Protein 3WA1 (pdb70)

CATH classification: 2.80.10.50

Organism: Lysinibacillus sphaericus (NCBI:txid1421)

Solvent-accessible surface area: 18930 Å² total; per-residue (Å²): 165,146,177,82,178,110,105,85,76,83,93,21,103,26,129,23,46,97,25,0,79,41,0,18,7,0,48,8,47,35,15,189,94,37,25,1,1,0,89,10,171,131,95,22,68,32,130,76,0,86,31,93,148,123,12,0,9,0,5,46,132,68,45,17,27,0,0,0,0,39,3,35,94,40,60,26,0,0,0,3,37,43,53,20,62,1,3,0,14,6,93,88,150,30,83,125,110,17,14,21,1,25,16,58,110,17,26,4,58,106,66,0,27,0,61,49,30,70,33,13,28,125,135,79,58,81,148,11,20,12,2,17,10,99,146,100,76,22,3,0,6,2,8,133,14,42,39,43,62,0,2,1,11,0,15,60,131,67,69,93,99,141,94,75,25,84,67,34,54,26,7,0,1,41,58,53,63,94,97,71,11,22,59,10,164,47,30,121,20,48,139,46,82,136,39,22,93,8,112,35,58,122,39,65,32,50,92,18,147,99,7,113,67,1,24,63,0,0,0,7,0,5,0,15,0,3,77,3,98,112,48,90,76,26,57,40,1,55,131,8,0,3,0,9,1,9,4,21,16,6,27,38,22,32,15,25,58,68,1,61,28,98,93,75,35,146,17,100,9,122,9,5,7,27,120,120,46,0,76,23,1,34,97,18,0,26,0,5,2,0,41,57,1,1,2,57,15,91,101,50,0,29,14,5,69,77,18,0,11,154,7,0,86,38,74,66,17,173,40,97,88,62,7,42,85,109,68,76,108,31,82,4,80,0,49,11,117,66,64,0,26,6,1,30,1,0,4,0,13,9,2,0,0,43,27,49,110,43,90,96,31,80,64,3,34,1,12,0,60,132,95,46,23,60,39,6,100,18,42,74,133,135,8,95,106,23,73,98,131

B-factor: mean 19.98, std 10.13, range [7.52, 66.58]

Sequence (389 aa):
TNYPLNTTPTSLNYNLPEISKKFYNLKNKYSRNGYGLSKTEFPSSIENCPSNEYSIMYDNKDPRFLIRFLLDDGRYIIADRDDGEVFDEAPTYLDNNNHPIISRHYTGEERQKFEQVGSGDYITGEQFFQFYTQNKTRVLSNCRALDSRTILLSTAKIFPIYPPASETQLTAFVNSSFYAAAIPQLPQTSLLENIPEPTSLDDSGVLPKDAVRAVKGSALLPCIIVHDPNLNNSDKMKFNTYYLLEYKEYWHQLWSQIIPAHQTVKIQERTGISEVVQNSMIEDLNMYIGADFGMYFYLRSSGFKEQITRGLNRPL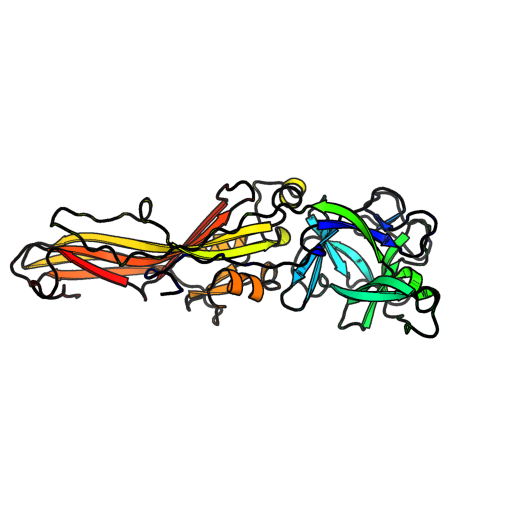SQTTTQLGERVEEMEYYNSNDLDVRYVKYALAREFTLKRVNGEIVKNWVAVDYRMAGIQSYPNAPITNPLTLT

Structure (mmCIF, N/CA/C/O backbone):
data_3WA1
#
_entry.id   3WA1
#
_cell.length_a   95.210
_cell.length_b   95.210
_cell.length_c   154.891
_cell.angle_alpha   90.00
_cell.angle_beta   90.00
_cell.angle_gamma   120.00
#
_symmetry.space_group_name_H-M   'P 62 2 2'
#
loop_
_entity.id
_entity.type
_entity.pdbx_description
1 polymer 'BinB protein'
2 water water
#
loop_
_atom_site.group_PDB
_atom_site.id
_atom_site.type_symbol
_atom_site.label_atom_id
_atom_site.label_alt_id
_atom_site.label_comp_id
_atom_site.label_asym_id
_atom_site.label_entity_id
_atom_site.label_seq_id
_atom_site.pdbx_PDB_ins_code
_atom_site.Cartn_x
_atom_site.Ca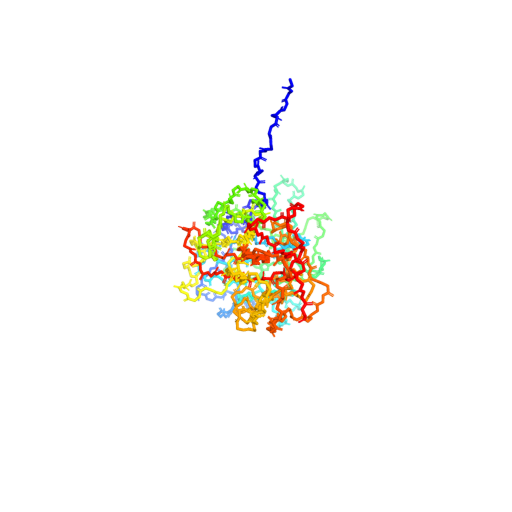rtn_y
_atom_site.Cartn_z
_atom_site.occupancy
_atom_site.B_iso_or_equiv
_atom_site.auth_seq_id
_atom_site.auth_comp_id
_atom_site.auth_asym_id
_atom_site.auth_atom_id
_atom_site.pdbx_PDB_model_num
ATOM 1 N N . THR A 1 1 ? 39.776 24.332 -3.265 1.00 43.50 19 THR A N 1
ATOM 2 C CA . THR A 1 1 ? 41.149 23.742 -3.054 1.00 51.33 19 THR A CA 1
ATOM 3 C C . THR A 1 1 ? 41.234 22.214 -3.131 1.00 45.34 19 THR A C 1
ATOM 4 O O . THR A 1 1 ? 40.302 21.499 -2.723 1.00 40.51 19 THR A O 1
ATOM 8 N N . ASN A 1 2 ? 42.368 21.749 -3.672 1.00 43.90 20 ASN A N 1
ATOM 9 C CA . ASN A 1 2 ? 42.604 20.317 -4.038 1.00 42.47 20 ASN A CA 1
ATOM 10 C C . ASN A 1 2 ? 43.122 19.424 -2.878 1.00 39.60 20 ASN A C 1
ATOM 11 O O . ASN A 1 2 ? 43.056 18.196 -2.933 1.00 39.54 20 ASN A O 1
ATOM 16 N N . TYR A 1 3 ? 43.683 20.061 -1.859 1.00 31.24 21 TYR A N 1
ATOM 17 C CA . TYR A 1 3 ? 44.185 19.384 -0.707 1.00 29.31 21 TYR A CA 1
ATOM 18 C C . TYR A 1 3 ? 43.431 19.883 0.534 1.00 29.84 21 TYR A C 1
ATOM 19 O O . TYR A 1 3 ? 42.903 21.029 0.526 1.00 27.14 21 TYR A O 1
ATOM 28 N N . PRO A 1 4 ? 43.438 19.065 1.631 1.00 29.29 22 PRO A N 1
ATOM 29 C CA . PRO A 1 4 ? 42.669 19.520 2.847 1.00 31.89 22 PRO A CA 1
ATOM 30 C C . PRO A 1 4 ? 43.172 20.820 3.400 1.00 27.28 22 PRO A C 1
ATOM 31 O O . PRO A 1 4 ? 44.376 21.111 3.198 1.00 27.27 22 PRO A O 1
ATOM 35 N N . LEU A 1 5 ? 42.325 21.546 4.155 1.00 21.33 23 LEU A N 1
ATOM 36 C CA . LEU A 1 5 ? 42.716 22.805 4.825 1.00 22.79 23 LEU A CA 1
ATOM 37 C C . LEU A 1 5 ? 43.370 22.539 6.148 1.00 24.96 23 LEU A C 1
ATOM 38 O O . LEU A 1 5 ? 43.863 23.466 6.815 1.00 32.83 23 LEU A O 1
ATOM 43 N N . ASN A 1 6 ? 43.353 21.275 6.560 1.00 23.17 24 ASN A N 1
ATOM 44 C CA . ASN A 1 6 ? 43.994 20.849 7.838 1.00 22.96 24 ASN A CA 1
ATOM 45 C C . ASN A 1 6 ? 45.157 19.878 7.582 1.00 26.97 24 ASN A C 1
ATOM 46 O O . ASN A 1 6 ? 45.238 19.262 6.509 1.00 27.14 24 ASN A O 1
ATOM 51 N N . THR A 1 7 ? 46.043 19.739 8.552 1.00 26.65 25 THR A N 1
ATOM 52 C CA . THR A 1 7 ? 47.099 18.693 8.409 1.00 28.90 25 THR A CA 1
ATOM 53 C C . THR A 1 7 ? 46.464 17.263 8.545 1.00 34.65 25 THR A C 1
ATOM 54 O O . THR A 1 7 ? 45.394 17.072 9.181 1.00 30.49 25 THR A O 1
ATOM 58 N N . THR A 1 8 ? 47.098 16.273 7.924 1.00 31.23 26 THR A N 1
ATOM 59 C CA . THR A 1 8 ? 46.579 14.877 7.963 1.00 36.31 26 THR A CA 1
ATOM 60 C C . THR A 1 8 ? 47.751 13.993 8.359 1.00 35.04 26 THR A C 1
ATOM 61 O O . THR A 1 8 ? 48.912 14.418 8.113 1.00 27.91 26 THR A O 1
ATOM 65 N N . PRO A 1 9 ? 47.469 12.822 9.013 1.00 32.12 27 PRO A N 1
ATOM 66 C CA . PRO A 1 9 ? 48.596 11.968 9.454 1.00 35.15 27 PRO A CA 1
ATOM 67 C C . PRO A 1 9 ? 49.235 11.291 8.238 1.00 38.36 27 PRO A C 1
ATOM 68 O O . PRO A 1 9 ? 48.661 11.261 7.149 1.00 32.10 27 PRO A O 1
ATOM 72 N N . THR A 1 10 ? 50.423 10.755 8.439 1.00 41.18 28 THR A N 1
ATOM 73 C CA . THR A 1 10 ? 51.109 10.049 7.374 1.00 47.53 28 THR A CA 1
ATOM 74 C C . THR A 1 10 ? 51.248 8.570 7.782 1.00 46.15 28 THR A C 1
ATOM 75 O O . THR A 1 10 ? 51.226 8.180 8.984 1.00 38.77 28 THR A O 1
ATOM 79 N N . SER A 1 11 ? 51.298 7.728 6.764 1.00 47.75 29 SER A N 1
ATOM 80 C CA . SER A 1 11 ? 51.704 6.358 6.959 1.00 47.41 29 SER A CA 1
ATOM 81 C C . SER A 1 11 ? 53.225 6.378 7.277 1.00 39.08 29 SER A C 1
ATOM 82 O O . SER A 1 11 ? 54.009 7.134 6.668 1.00 38.30 29 SER A O 1
ATOM 85 N N . LEU A 1 12 ? 53.623 5.658 8.330 1.00 27.78 30 LEU A N 1
ATOM 86 C CA . LEU A 1 12 ? 55.008 5.320 8.487 1.00 24.33 30 LEU A CA 1
ATOM 87 C C . LEU A 1 12 ? 55.333 4.122 7.559 1.00 24.03 30 LEU A C 1
ATOM 88 O O . LEU A 1 12 ? 54.512 3.203 7.429 1.00 25.21 30 LEU A O 1
ATOM 93 N N . ASN A 1 13 ? 56.486 4.182 6.898 1.00 21.15 31 ASN A N 1
ATOM 94 C CA . ASN A 1 13 ? 56.961 3.128 5.970 1.00 22.85 31 ASN A CA 1
ATOM 95 C C . ASN A 1 13 ? 58.138 2.384 6.571 1.00 17.83 31 ASN A C 1
ATOM 96 O O . ASN A 1 13 ? 58.999 2.994 7.283 1.00 17.58 31 ASN A O 1
ATOM 101 N N . TYR A 1 14 ? 58.209 1.096 6.213 1.00 17.18 32 TYR A N 1
ATOM 102 C CA . TYR A 1 14 ? 59.432 0.358 6.520 1.00 17.04 32 TYR A CA 1
ATOM 103 C C . TYR A 1 14 ? 59.497 -0.776 5.545 1.00 16.83 32 TYR A C 1
ATOM 104 O O . TYR A 1 14 ? 59.200 -1.908 5.857 1.00 17.96 32 TYR A O 1
ATOM 113 N N . ASN A 1 15 ? 59.888 -0.443 4.326 1.00 19.38 33 ASN A N 1
ATOM 114 C CA . ASN A 1 15 ? 59.856 -1.346 3.233 1.00 19.98 33 ASN A CA 1
ATOM 115 C C . ASN A 1 15 ? 60.908 -2.428 3.333 1.00 19.26 33 ASN A C 1
ATOM 116 O O . ASN A 1 15 ? 62.079 -2.149 3.679 1.00 19.78 33 ASN A O 1
ATOM 121 N N . LEU A 1 16 ? 60.487 -3.636 2.988 1.00 15.92 34 LEU A N 1
ATOM 122 C CA . LEU A 1 16 ? 61.445 -4.798 3.043 1.00 15.51 34 LEU A CA 1
ATOM 123 C C . LEU A 1 16 ? 61.244 -5.676 1.778 1.00 14.97 34 LEU A C 1
ATOM 124 O O . LEU A 1 16 ? 60.088 -5.909 1.333 1.00 13.34 34 LEU A O 1
ATOM 129 N N . PRO A 1 17 ? 62.314 -6.344 1.340 1.00 15.41 35 PRO A N 1
ATOM 130 C CA . PRO A 1 17 ? 62.125 -7.288 0.229 1.00 14.45 35 PRO A CA 1
ATOM 131 C C . PRO A 1 17 ? 61.259 -8.487 0.634 1.00 15.55 35 PRO A C 1
ATOM 132 O O . PRO A 1 17 ? 61.235 -8.893 1.858 1.00 15.80 35 PRO A O 1
ATOM 136 N N . GLU A 1 18 ? 60.651 -9.175 -0.341 1.00 13.94 36 GLU A N 1
ATOM 137 C CA . GLU A 1 18 ? 59.887 -10.366 -0.071 1.00 16.63 36 GLU A CA 1
ATOM 138 C C . GLU A 1 18 ? 60.663 -11.492 0.691 1.00 15.29 36 GLU A C 1
ATOM 139 O O . GLU A 1 18 ? 60.096 -12.223 1.564 1.00 14.79 36 GLU A O 1
ATOM 145 N N . ILE A 1 19 ? 61.934 -11.710 0.299 1.00 12.81 37 ILE A N 1
ATOM 146 C CA . ILE A 1 19 ? 62.788 -12.685 0.984 1.00 12.74 37 ILE A CA 1
ATOM 147 C C . ILE A 1 19 ? 63.085 -12.343 2.450 1.00 11.60 37 ILE A C 1
ATOM 148 O O . ILE A 1 19 ? 63.478 -13.216 3.248 1.00 10.73 37 ILE A O 1
ATOM 153 N N . SER A 1 20 ? 62.847 -11.095 2.806 1.00 11.83 38 SER A N 1
ATOM 154 C CA . SER A 1 20 ? 63.037 -10.659 4.226 1.00 11.72 38 SER A CA 1
ATOM 155 C C . SER A 1 20 ? 61.726 -10.809 4.963 1.00 12.71 38 SER A C 1
ATOM 156 O O . SER A 1 20 ? 61.631 -10.403 6.134 1.00 10.96 38 SER A O 1
ATOM 159 N N . LYS A 1 21 ? 60.691 -11.281 4.264 1.00 11.18 39 LYS A N 1
ATOM 160 C CA . LYS A 1 21 ? 59.376 -11.411 4.879 1.00 11.59 39 LYS A CA 1
ATOM 161 C C . LYS A 1 21 ? 58.817 -12.831 4.853 1.00 11.03 39 LYS A C 1
ATOM 162 O O . LYS A 1 21 ? 57.684 -13.060 5.170 1.00 11.77 39 LYS A O 1
ATOM 168 N N . LYS A 1 22 ? 59.681 -13.805 4.502 1.00 11.45 40 LYS A N 1
ATOM 169 C CA . LYS A 1 22 ? 59.269 -15.239 4.277 1.00 11.01 40 LYS A CA 1
ATOM 170 C C . LYS A 1 22 ? 60.435 -16.130 4.715 1.00 9.24 40 LYS A C 1
ATOM 171 O O . LYS A 1 22 ? 61.597 -15.713 4.562 1.00 8.81 40 LYS A O 1
ATOM 177 N N . PHE A 1 23 ? 60.154 -17.274 5.295 1.00 9.64 41 PHE A N 1
ATOM 178 C CA . PHE A 1 23 ? 61.257 -18.255 5.578 1.00 9.03 41 PHE A CA 1
ATOM 179 C C . PHE A 1 23 ? 61.105 -19.283 4.433 1.00 9.26 41 PHE A C 1
ATOM 180 O O . PHE A 1 23 ? 60.113 -20.017 4.390 1.00 11.56 41 PHE A O 1
ATOM 188 N N . TYR A 1 24 ? 62.026 -19.243 3.486 1.00 9.44 42 TYR A N 1
ATOM 189 C CA . TYR A 1 24 ? 62.016 -20.148 2.327 1.00 9.99 42 TYR A CA 1
ATOM 190 C C . TYR A 1 24 ? 62.872 -21.384 2.509 1.00 10.49 42 TYR A C 1
ATOM 191 O O . TYR A 1 24 ? 63.956 -21.347 3.100 1.00 10.96 42 TYR A O 1
ATOM 200 N N . ASN A 1 25 ? 62.379 -22.494 1.931 1.00 10.29 43 ASN A N 1
ATOM 201 C CA . ASN A 1 25 ? 63.139 -23.761 1.759 1.00 11.73 43 ASN A CA 1
ATOM 202 C C . ASN A 1 25 ? 64.018 -23.502 0.560 1.00 11.82 43 ASN A C 1
ATOM 203 O O . ASN A 1 25 ? 63.492 -23.176 -0.491 1.00 12.72 43 ASN A O 1
ATOM 208 N N . LEU A 1 26 ? 65.315 -23.554 0.753 1.00 9.82 44 LEU A N 1
ATOM 209 C CA . LEU A 1 26 ? 66.311 -23.222 -0.327 1.00 10.04 44 LEU A CA 1
ATOM 210 C C . LEU A 1 26 ? 66.775 -24.551 -0.949 1.00 11.57 44 LEU A C 1
ATOM 211 O O . LEU A 1 26 ? 67.447 -25.360 -0.232 1.00 10.54 44 LEU A O 1
ATOM 216 N N . LYS A 1 27 ? 66.348 -24.782 -2.205 1.00 10.73 45 LYS A N 1
ATOM 217 C CA . LYS A 1 27 ? 66.745 -26.046 -2.942 1.00 12.14 45 LYS A CA 1
ATOM 218 C C . LYS A 1 27 ? 67.842 -25.820 -3.928 1.00 11.99 45 LYS A C 1
ATOM 219 O O . LYS A 1 27 ? 67.969 -24.739 -4.449 1.00 11.72 45 LYS A O 1
ATOM 225 N N . ASN A 1 28 ? 68.649 -26.862 -4.226 1.00 12.64 46 ASN A N 1
ATOM 226 C CA . ASN A 1 28 ? 69.691 -26.726 -5.266 1.00 13.14 46 ASN A CA 1
ATOM 227 C C . ASN A 1 28 ? 68.953 -26.790 -6.656 1.00 13.11 46 ASN A C 1
ATOM 228 O O . ASN A 1 28 ? 68.025 -27.546 -6.794 1.00 13.85 46 ASN A O 1
ATOM 233 N N . LYS A 1 29 ? 69.306 -25.905 -7.548 1.00 15.34 47 LYS A N 1
ATOM 234 C CA . LYS A 1 29 ? 68.556 -25.732 -8.795 1.00 17.30 47 LYS A CA 1
ATOM 235 C C . LYS A 1 29 ? 68.786 -26.998 -9.701 1.00 18.39 47 LYS A C 1
ATOM 236 O O . LYS A 1 29 ? 67.906 -27.383 -10.423 1.00 20.53 47 LYS A O 1
ATOM 242 N N . TYR A 1 30 ? 69.950 -27.626 -9.591 1.00 16.94 48 TYR A N 1
ATOM 243 C CA . TYR A 1 30 ? 70.346 -28.762 -10.490 1.00 17.51 48 TYR A CA 1
ATOM 244 C C . TYR A 1 30 ? 70.145 -30.172 -9.922 1.00 20.09 48 TYR A C 1
ATOM 245 O O . TYR A 1 30 ? 70.119 -31.146 -10.707 1.00 17.87 48 TYR A O 1
ATOM 254 N N . SER A 1 31 ? 69.968 -30.329 -8.619 1.00 17.90 49 SER A N 1
ATOM 255 C CA . SER A 1 31 ? 69.700 -31.613 -7.976 1.00 16.96 49 SER A CA 1
ATOM 256 C C . SER A 1 31 ? 68.551 -32.361 -8.649 1.00 19.87 49 SER A C 1
ATOM 257 O O . SER A 1 31 ? 67.502 -31.795 -9.012 1.00 19.25 49 SER A O 1
ATOM 260 N N . ARG A 1 32 ? 68.812 -33.644 -8.913 1.00 22.84 50 ARG A N 1
ATOM 261 C CA . ARG A 1 32 ? 67.762 -34.499 -9.518 1.00 25.00 50 ARG A CA 1
ATOM 262 C C . ARG A 1 32 ? 66.781 -35.081 -8.523 1.00 24.92 50 ARG A C 1
ATOM 263 O O . ARG A 1 32 ? 65.721 -35.561 -8.917 1.00 27.09 50 ARG A O 1
ATOM 271 N N . ASN A 1 33 ? 67.123 -35.081 -7.239 1.00 24.17 51 ASN A N 1
ATOM 272 C CA . ASN A 1 33 ? 66.367 -35.810 -6.254 1.00 24.19 51 ASN A CA 1
ATOM 273 C C . ASN A 1 33 ? 65.932 -34.968 -5.034 1.00 25.19 51 ASN A C 1
ATOM 274 O O . ASN A 1 33 ? 65.725 -35.536 -3.931 1.00 22.99 51 ASN A O 1
ATOM 279 N N . GLY A 1 34 ? 65.820 -33.635 -5.200 1.00 20.34 52 GLY A N 1
ATOM 280 C CA . GLY A 1 34 ? 65.160 -32.823 -4.135 1.00 19.58 52 GLY A CA 1
ATOM 281 C C . GLY A 1 34 ? 66.115 -32.344 -3.016 1.00 17.92 52 GLY A C 1
ATOM 282 O O . GLY A 1 34 ? 65.666 -32.127 -1.912 1.00 16.42 52 GLY A O 1
ATOM 283 N N . TYR A 1 35 ? 67.390 -32.186 -3.313 1.00 14.10 53 TYR A N 1
ATOM 284 C CA . TYR A 1 35 ? 68.324 -31.858 -2.243 1.00 14.79 53 TYR A CA 1
ATOM 285 C C . TYR A 1 35 ? 68.334 -30.336 -2.068 1.00 12.99 53 TYR A C 1
ATOM 286 O O . TYR A 1 35 ? 68.104 -29.591 -3.014 1.00 12.56 53 TYR A O 1
ATOM 295 N N . GLY A 1 36 ? 68.558 -29.919 -0.832 1.00 12.82 54 GLY A N 1
ATOM 296 C CA . GLY A 1 36 ? 68.605 -28.471 -0.517 1.00 12.00 54 GLY A CA 1
ATOM 297 C C . GLY A 1 36 ? 69.133 -28.367 0.927 1.00 12.51 54 GLY A C 1
ATOM 298 O O . GLY A 1 36 ? 69.633 -29.339 1.552 1.00 13.52 54 GLY A O 1
ATOM 299 N N . LEU A 1 37 ? 69.103 -27.133 1.475 1.00 10.58 55 LEU A N 1
ATOM 300 C CA . LEU A 1 37 ? 69.604 -27.006 2.841 1.00 9.39 55 LEU A CA 1
ATOM 301 C C . LEU A 1 37 ? 68.688 -27.588 3.873 1.00 10.21 55 LEU A C 1
ATOM 302 O O . LEU A 1 37 ? 67.466 -27.455 3.832 1.00 12.57 55 LEU A O 1
ATOM 307 N N . SER A 1 38 ? 69.286 -28.204 4.855 1.00 10.83 56 SER A N 1
ATOM 308 C CA . SER A 1 38 ? 68.588 -29.176 5.715 1.00 11.21 56 SER A CA 1
ATOM 309 C C . SER A 1 38 ? 69.057 -29.039 7.154 1.00 11.35 56 SER A C 1
ATOM 310 O O . SER A 1 38 ? 70.175 -28.504 7.439 1.00 12.79 56 SER A O 1
ATOM 313 N N . LYS A 1 39 ? 68.213 -29.485 8.061 1.00 11.37 57 LYS A N 1
ATOM 314 C CA . LYS A 1 39 ? 68.593 -29.494 9.498 1.00 13.48 57 LYS A CA 1
ATOM 315 C C . LYS A 1 39 ? 68.631 -30.943 10.003 1.00 15.61 57 LYS A C 1
ATOM 316 O O . LYS A 1 39 ? 68.487 -31.209 11.240 1.00 16.90 57 LYS A O 1
ATOM 322 N N . THR A 1 40 ? 68.843 -31.857 9.051 1.00 17.02 58 THR A N 1
ATOM 323 C CA . THR A 1 40 ? 69.053 -33.271 9.387 1.00 17.78 58 THR A CA 1
ATOM 324 C C . THR A 1 40 ? 70.064 -33.472 10.488 1.00 21.23 58 THR A C 1
ATOM 325 O O . THR A 1 40 ? 71.078 -32.818 10.485 1.00 18.26 58 THR A O 1
ATOM 329 N N . GLU A 1 41 ? 69.772 -34.386 11.430 1.00 21.21 59 GLU A N 1
ATOM 330 C CA . GLU A 1 41 ? 70.771 -34.761 12.462 1.00 25.99 59 GLU A CA 1
ATOM 331 C C . GLU A 1 41 ? 71.725 -35.870 11.907 1.00 25.31 59 GLU A C 1
ATOM 332 O O . GLU A 1 41 ? 72.706 -36.208 12.551 1.00 25.42 59 GLU A O 1
ATOM 338 N N . PHE A 1 42 ? 71.467 -36.403 10.727 1.00 21.23 60 PHE A N 1
ATOM 339 C CA . PHE A 1 42 ? 72.339 -37.463 10.210 1.00 23.96 60 PHE A CA 1
ATOM 340 C C . PHE A 1 42 ? 73.635 -36.878 9.625 1.00 24.17 60 PHE A C 1
ATOM 341 O O . PHE A 1 42 ? 73.656 -35.749 9.123 1.00 22.63 60 PHE A O 1
ATOM 349 N N . PRO A 1 43 ? 74.731 -37.621 9.706 1.00 21.91 61 PRO A N 1
ATOM 350 C CA . PRO A 1 43 ? 76.017 -37.095 9.200 1.00 20.46 61 PRO A CA 1
ATOM 351 C C . PRO A 1 43 ? 76.249 -37.140 7.678 1.00 22.08 61 PRO A C 1
ATOM 352 O O . PRO A 1 43 ? 75.583 -37.854 6.948 1.00 21.12 61 PRO A O 1
ATOM 356 N N . SER A 1 44 ? 77.220 -36.382 7.224 1.00 19.62 62 SER A N 1
ATOM 357 C CA . SER A 1 44 ? 77.614 -36.296 5.827 1.00 20.83 62 SER A CA 1
ATOM 358 C C . SER A 1 44 ? 77.999 -37.640 5.324 1.00 33.10 62 SER A C 1
ATOM 359 O O . SER A 1 44 ? 78.698 -38.365 6.022 1.00 30.44 62 SER A O 1
ATOM 362 N N . SER A 1 45 ? 77.566 -37.917 4.096 1.00 37.87 63 SER A N 1
ATOM 363 C CA . SER A 1 45 ? 77.768 -39.203 3.459 1.00 40.46 63 SER A CA 1
ATOM 364 C C . SER A 1 45 ? 79.105 -39.313 2.638 1.00 39.95 63 SER A C 1
ATOM 365 O O . SER A 1 45 ? 79.272 -40.278 1.841 1.00 41.20 63 SER A O 1
ATOM 368 N N . ILE A 1 46 ? 80.056 -38.368 2.858 1.00 32.74 64 ILE A N 1
ATOM 369 C CA . ILE A 1 46 ? 81.119 -38.074 1.882 1.00 30.74 64 ILE A CA 1
ATOM 370 C C . ILE A 1 46 ? 82.437 -37.755 2.506 1.00 31.95 64 ILE A C 1
ATOM 371 O O . ILE A 1 46 ? 82.555 -36.884 3.364 1.00 30.63 64 ILE A O 1
ATOM 376 N N . GLU A 1 47 ? 83.448 -38.482 2.058 1.00 32.79 65 GLU A N 1
ATOM 377 C CA . GLU A 1 47 ? 84.785 -38.273 2.536 1.00 38.05 65 GLU A CA 1
ATOM 378 C C . GLU A 1 47 ? 85.282 -36.930 2.007 1.00 33.20 65 GLU A C 1
ATOM 379 O O . GLU A 1 47 ? 85.042 -36.549 0.824 1.00 36.12 65 GLU A O 1
ATOM 385 N N . ASN A 1 48 ? 86.005 -36.255 2.885 1.00 30.03 66 ASN A N 1
ATOM 386 C CA . ASN A 1 48 ? 86.596 -34.958 2.659 1.00 29.48 66 ASN A CA 1
ATOM 387 C C . ASN A 1 48 ? 85.502 -33.891 2.908 1.00 26.03 66 ASN A C 1
ATOM 388 O O . ASN A 1 48 ? 85.765 -32.726 2.797 1.00 24.00 66 ASN A O 1
ATOM 393 N N . CYS A 1 49 ? 84.297 -34.330 3.226 1.00 22.26 67 CYS A N 1
ATOM 394 C CA . CYS A 1 49 ? 83.160 -33.406 3.593 1.00 21.69 67 CYS A CA 1
ATOM 395 C C . CYS A 1 49 ? 82.621 -33.695 4.990 1.00 20.77 67 CYS A C 1
ATOM 396 O O . CYS A 1 49 ? 81.454 -34.020 5.122 1.00 20.09 67 CYS A O 1
ATOM 399 N N . PRO A 1 50 ? 83.474 -33.587 6.054 1.00 18.67 68 PRO A N 1
ATOM 400 C CA . PRO A 1 50 ? 82.991 -34.012 7.339 1.00 19.92 68 PRO A CA 1
ATOM 401 C C . PRO A 1 50 ? 81.968 -33.055 7.954 1.00 21.09 68 PRO A C 1
ATOM 402 O O . PRO A 1 50 ? 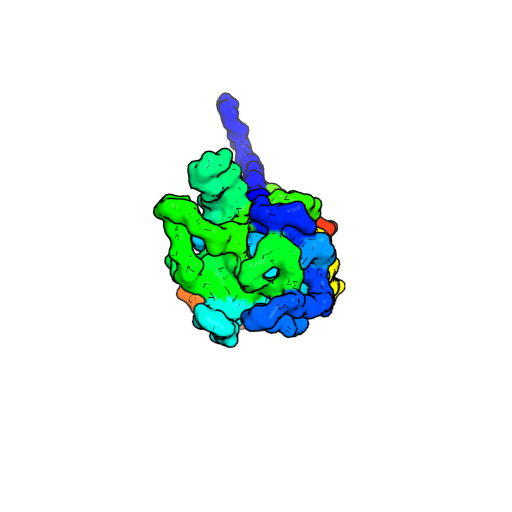82.050 -31.832 7.699 1.00 21.82 68 PRO A O 1
ATOM 406 N N . SER A 1 51 ? 81.031 -33.612 8.711 1.00 21.13 69 SER A N 1
ATOM 407 C CA . SER A 1 51 ? 80.002 -32.818 9.358 1.00 19.68 69 SER A CA 1
ATOM 408 C C . SER A 1 51 ? 80.123 -32.985 10.843 1.00 19.86 69 SER A C 1
ATOM 409 O O . SER A 1 51 ? 80.667 -33.976 11.300 1.00 22.64 69 SER A O 1
ATOM 412 N N . ASN A 1 52 ? 79.586 -32.039 11.622 1.00 17.60 70 ASN A N 1
ATOM 413 C CA . ASN A 1 52 ? 79.313 -32.218 13.038 1.00 17.62 70 ASN A CA 1
ATOM 414 C C . ASN A 1 52 ? 78.034 -31.417 13.391 1.00 15.32 70 ASN A C 1
ATOM 415 O O . ASN A 1 52 ? 77.290 -30.969 12.487 1.00 15.32 70 ASN A O 1
ATOM 420 N N . GLU A 1 53 ? 77.761 -31.195 14.665 1.00 15.31 71 GLU A N 1
ATOM 421 C CA . GLU A 1 53 ? 76.512 -30.598 15.017 1.00 16.06 71 GLU A CA 1
ATOM 422 C C . GLU A 1 53 ? 76.431 -29.108 14.650 1.00 15.96 71 GLU A C 1
ATOM 423 O O . GLU A 1 53 ? 75.342 -28.538 14.752 1.00 17.11 71 GLU A O 1
ATOM 429 N N . TYR A 1 54 ? 77.520 -28.462 14.240 1.00 15.52 72 TYR A N 1
ATOM 430 C CA . TYR A 1 54 ? 77.469 -27.035 13.844 1.00 13.55 72 TYR A CA 1
ATOM 431 C C . TYR A 1 54 ? 77.229 -26.890 12.346 1.00 14.14 72 TYR A C 1
ATOM 432 O O . TYR A 1 54 ? 76.896 -25.812 11.883 1.00 12.19 72 TYR A O 1
ATOM 441 N N . SER A 1 55 ? 77.415 -27.966 11.559 1.00 12.53 73 SER A N 1
ATOM 442 C CA . SER A 1 55 ? 77.381 -27.820 10.123 1.00 12.36 73 SER A CA 1
ATOM 443 C C . SER A 1 55 ? 76.026 -27.364 9.600 1.00 11.14 73 SER A C 1
ATOM 444 O O . SER A 1 55 ? 74.991 -27.827 10.107 1.00 11.66 73 SER A O 1
ATOM 447 N N . ILE A 1 56 ? 76.018 -26.528 8.579 1.00 10.80 74 ILE A N 1
ATOM 448 C CA . ILE A 1 56 ? 74.778 -26.394 7.764 1.00 10.12 74 ILE A CA 1
ATOM 449 C C . ILE A 1 56 ? 74.758 -27.586 6.803 1.00 10.99 74 ILE A C 1
ATOM 450 O O . ILE A 1 56 ? 75.612 -27.714 5.879 1.00 11.43 74 ILE A O 1
ATOM 455 N N . MET A 1 57 ? 73.772 -28.439 7.002 1.00 11.43 75 MET A N 1
ATOM 456 C CA . MET A 1 57 ? 73.687 -29.707 6.213 1.00 13.39 75 MET A CA 1
ATOM 457 C C . MET A 1 57 ? 72.942 -29.499 4.878 1.00 13.03 75 MET A C 1
ATOM 458 O O . MET A 1 57 ? 72.215 -28.541 4.652 1.00 11.57 75 MET A O 1
ATOM 463 N N . TYR A 1 58 ? 73.155 -30.452 3.943 1.00 12.11 76 TYR A N 1
ATOM 464 C CA . TYR A 1 58 ? 72.487 -30.474 2.636 1.00 12.74 76 TYR A CA 1
ATOM 465 C C . TYR A 1 58 ? 71.893 -31.857 2.476 1.00 15.19 76 TYR A C 1
ATOM 466 O O . TYR A 1 58 ? 72.629 -32.846 2.640 1.00 15.17 76 TYR A O 1
ATOM 475 N N . ASP A 1 59 ? 70.580 -31.942 2.311 1.00 15.32 77 ASP A N 1
ATOM 476 C CA . ASP A 1 59 ? 69.932 -33.316 2.286 1.00 15.87 77 ASP A CA 1
ATOM 477 C C . ASP A 1 59 ? 68.637 -33.189 1.586 1.00 17.17 77 ASP A C 1
ATOM 478 O O . ASP A 1 59 ? 68.210 -32.060 1.318 1.00 15.57 77 ASP A O 1
ATOM 483 N N . ASN A 1 60 ? 67.999 -34.334 1.230 1.00 15.82 78 ASN A N 1
ATOM 484 C CA . ASN A 1 60 ? 66.639 -34.210 0.637 1.00 16.42 78 ASN A CA 1
ATOM 485 C C . ASN A 1 60 ? 65.532 -34.502 1.632 1.00 18.49 78 ASN A C 1
ATOM 486 O O . ASN A 1 60 ? 64.387 -34.759 1.251 1.00 19.06 78 ASN A O 1
ATOM 491 N N . LYS A 1 61 ? 65.796 -34.378 2.941 1.00 16.69 79 LYS A N 1
ATOM 492 C CA . LYS A 1 61 ? 64.783 -34.482 3.972 1.00 18.37 79 LYS A CA 1
ATOM 493 C C . LYS A 1 61 ? 65.106 -33.371 4.985 1.00 17.40 79 LYS A C 1
ATOM 494 O O . LYS A 1 61 ? 66.249 -32.852 4.987 1.00 16.99 79 LYS A O 1
ATOM 500 N N . ASP A 1 62 ? 64.122 -33.133 5.877 1.00 19.88 80 ASP A N 1
ATOM 501 C CA . ASP A 1 62 ? 64.237 -32.238 7.036 1.00 17.50 80 ASP A CA 1
ATOM 502 C C . ASP A 1 62 ? 64.718 -30.831 6.559 1.00 15.51 80 ASP A C 1
ATOM 503 O O . ASP A 1 62 ? 65.813 -30.397 6.930 1.00 14.58 80 ASP A O 1
ATOM 508 N N . PRO A 1 63 ? 63.958 -30.195 5.673 1.00 14.37 81 PRO A N 1
ATOM 509 C CA . PRO A 1 63 ? 64.494 -28.943 5.089 1.00 12.39 81 PRO A CA 1
ATOM 510 C C . PRO A 1 63 ? 64.550 -27.809 6.198 1.00 11.38 81 PRO A C 1
ATOM 511 O O . PRO A 1 63 ? 63.740 -27.807 7.096 1.00 11.72 81 PRO A O 1
ATOM 515 N N . ARG A 1 64 ? 65.440 -26.857 6.024 1.00 11.77 82 ARG A N 1
ATOM 516 C CA . ARG A 1 64 ? 65.411 -25.594 6.781 1.00 10.55 82 ARG A CA 1
ATOM 517 C C . ARG A 1 64 ? 64.520 -24.624 6.067 1.00 11.28 82 ARG A C 1
ATOM 518 O O . ARG A 1 64 ? 64.434 -24.671 4.836 1.00 11.81 82 ARG A O 1
ATOM 526 N N . PHE A 1 65 ? 63.960 -23.671 6.839 1.00 12.41 83 PHE A N 1
ATOM 527 C CA . PHE A 1 65 ? 63.133 -22.548 6.313 1.00 10.27 83 PHE A CA 1
ATOM 528 C C . PHE A 1 65 ? 63.824 -21.282 6.748 1.00 10.37 83 PHE A C 1
ATOM 529 O O . PHE A 1 65 ? 64.063 -21.114 7.947 1.00 11.22 83 PHE A O 1
ATOM 537 N N . LEU A 1 66 ? 64.297 -20.498 5.797 1.00 9.31 84 LEU A N 1
ATOM 538 C CA . LEU A 1 66 ? 65.348 -19.529 6.116 1.00 9.37 84 LEU A CA 1
ATOM 539 C C . LEU A 1 66 ? 64.878 -18.167 5.714 1.00 8.74 84 LEU A C 1
ATOM 540 O O . LEU A 1 66 ? 64.455 -17.985 4.565 1.00 9.24 84 LEU A O 1
ATOM 545 N N . ILE A 1 67 ? 65.001 -17.185 6.626 1.00 9.04 85 ILE A N 1
ATOM 546 C CA . ILE A 1 67 ? 64.650 -15.817 6.221 1.00 8.40 85 ILE A CA 1
ATOM 547 C C . ILE A 1 67 ? 65.946 -15.088 5.972 1.00 8.43 85 ILE A C 1
ATOM 548 O O . ILE A 1 67 ? 66.960 -15.432 6.532 1.00 8.22 85 ILE A O 1
ATOM 553 N N . ARG A 1 68 ? 65.912 -14.115 5.060 1.00 8.23 86 ARG A N 1
ATOM 554 C CA . ARG A 1 68 ? 67.058 -13.276 4.744 1.00 7.78 86 ARG A CA 1
ATOM 555 C C . ARG A 1 68 ? 66.814 -11.837 5.269 1.00 8.56 86 ARG A C 1
ATOM 556 O O . ARG A 1 68 ? 66.060 -11.070 4.664 1.00 9.01 86 ARG A O 1
ATOM 564 N N . PHE A 1 69 ? 67.406 -11.508 6.426 1.00 8.91 87 PHE A N 1
ATOM 565 C CA . PHE A 1 69 ? 67.147 -10.133 6.980 1.00 8.19 87 PHE A CA 1
ATOM 566 C C . PHE A 1 69 ? 68.072 -9.168 6.295 1.00 9.15 87 PHE A C 1
ATOM 567 O O . PHE A 1 69 ? 69.259 -9.400 6.152 1.00 10.16 87 PHE A O 1
ATOM 575 N N . LEU A 1 70 ? 67.519 -8.049 5.823 1.00 9.15 88 LEU A N 1
ATOM 576 C CA . LEU A 1 70 ? 68.219 -7.129 4.994 1.00 9.79 88 LEU A CA 1
ATOM 577 C C . LEU A 1 70 ? 69.059 -6.142 5.807 1.00 9.62 88 LEU A C 1
ATOM 578 O O . LEU A 1 70 ? 68.482 -5.383 6.601 1.00 10.57 88 LEU A O 1
ATOM 583 N N . LEU A 1 71 ? 70.345 -6.090 5.587 1.00 9.08 89 LEU A N 1
ATOM 584 C CA . LEU A 1 71 ? 71.293 -5.195 6.261 1.00 9.17 89 LEU A CA 1
ATOM 585 C C . LEU A 1 71 ? 71.330 -3.856 5.500 1.00 9.31 89 LEU A C 1
ATOM 586 O O . LEU A 1 71 ? 70.904 -3.815 4.348 1.00 12.64 89 LEU A O 1
ATOM 591 N N . ASP A 1 72 ? 71.821 -2.791 6.164 1.00 10.30 90 ASP A N 1
ATOM 592 C CA . ASP A 1 72 ? 71.802 -1.465 5.506 1.00 11.69 90 ASP A CA 1
ATOM 593 C C . ASP A 1 72 ? 72.550 -1.441 4.145 1.00 13.42 90 ASP A C 1
ATOM 594 O O . ASP A 1 72 ? 72.156 -0.667 3.280 1.00 13.38 90 ASP A O 1
ATOM 599 N N . ASP A 1 73 ? 73.646 -2.194 4.055 1.00 12.75 91 ASP A N 1
ATOM 600 C CA . ASP A 1 73 ? 74.425 -2.279 2.767 1.00 13.97 91 ASP A CA 1
ATOM 601 C C . ASP A 1 73 ? 73.949 -3.248 1.699 1.00 15.59 91 ASP A C 1
ATOM 602 O O . ASP A 1 73 ? 74.702 -3.466 0.685 1.00 17.38 91 ASP A O 1
ATOM 607 N N . GLY A 1 74 ? 72.769 -3.827 1.881 1.00 12.12 92 GLY A N 1
ATOM 608 C CA . GLY A 1 74 ? 72.187 -4.747 0.906 1.00 14.61 92 GLY A CA 1
ATOM 609 C C . GLY A 1 74 ? 72.572 -6.241 1.100 1.00 13.65 92 GLY A C 1
ATOM 610 O O . GLY A 1 74 ? 71.970 -7.070 0.467 1.00 13.22 92 GLY A O 1
ATOM 611 N N . ARG A 1 75 ? 73.538 -6.529 1.944 1.00 13.09 93 ARG A N 1
ATOM 612 C CA . ARG A 1 75 ? 73.821 -7.917 2.318 1.00 13.55 93 ARG A CA 1
ATOM 613 C C . ARG A 1 75 ? 72.644 -8.490 3.182 1.00 12.19 93 ARG A C 1
ATOM 614 O O . ARG A 1 75 ? 71.756 -7.732 3.586 1.00 12.19 93 ARG A O 1
ATOM 622 N N . TYR A 1 76 ? 72.672 -9.800 3.480 1.00 11.00 94 TYR A N 1
ATOM 623 C CA . TYR A 1 76 ? 71.661 -10.488 4.282 1.00 9.89 94 TYR A CA 1
ATOM 624 C C . TYR A 1 76 ? 72.267 -11.305 5.409 1.00 10.02 94 TYR A C 1
ATOM 625 O O . TYR A 1 76 ? 73.348 -11.799 5.310 1.00 8.72 94 TYR A O 1
ATOM 634 N N . ILE A 1 77 ? 71.514 -11.368 6.532 1.00 8.45 95 ILE A N 1
ATOM 635 C CA . ILE A 1 77 ? 71.750 -12.324 7.546 1.00 8.23 95 ILE A CA 1
ATOM 636 C C . ILE A 1 77 ? 70.755 -13.454 7.182 1.00 7.76 95 ILE A C 1
ATOM 637 O O . ILE A 1 77 ? 69.520 -13.207 6.988 1.00 7.97 95 ILE A O 1
ATOM 642 N N . ILE A 1 78 ? 71.242 -14.689 7.146 1.00 8.04 96 ILE A N 1
ATOM 643 C CA . ILE A 1 78 ? 70.404 -15.831 6.798 1.00 8.42 96 ILE A CA 1
ATOM 644 C C . ILE A 1 78 ? 70.038 -16.572 8.128 1.00 9.01 96 ILE A C 1
ATOM 645 O O . ILE A 1 78 ? 70.894 -17.162 8.774 1.00 9.17 96 ILE A O 1
ATOM 650 N N . ALA A 1 79 ? 68.785 -16.482 8.513 1.00 9.72 97 ALA A N 1
ATOM 651 C CA . ALA A 1 79 ? 68.356 -16.982 9.857 1.00 9.38 97 ALA A CA 1
ATOM 652 C C . ALA A 1 79 ? 67.318 -18.124 9.762 1.00 9.19 97 ALA A C 1
ATOM 653 O O . ALA A 1 79 ? 66.463 -18.131 8.930 1.00 8.74 97 ALA A O 1
ATOM 655 N N . ASP A 1 80 ? 67.455 -19.087 10.672 1.00 9.40 98 ASP A N 1
ATOM 656 C CA . ASP A 1 80 ? 66.609 -20.298 10.686 1.00 10.82 98 ASP A CA 1
ATOM 657 C C . ASP A 1 80 ? 65.305 -20.103 11.426 1.00 10.60 98 ASP A C 1
ATOM 658 O O . ASP A 1 80 ? 65.292 -19.604 12.552 1.00 9.41 98 ASP A O 1
ATOM 663 N N . ARG A 1 81 ? 64.192 -20.625 10.857 1.00 10.31 99 ARG A N 1
ATOM 664 C CA . ARG A 1 81 ? 62.881 -20.487 11.518 1.00 9.77 99 ARG A CA 1
ATOM 665 C C . ARG A 1 81 ? 62.779 -21.166 12.848 1.00 12.02 99 ARG A C 1
ATOM 666 O O . ARG A 1 81 ? 61.987 -20.743 13.730 1.00 11.07 99 ARG A O 1
ATOM 674 N N . ASP A 1 82 ? 63.419 -22.317 12.954 1.00 11.48 100 ASP A N 1
ATOM 675 C CA . ASP A 1 82 ? 63.145 -23.256 14.059 1.00 13.25 100 ASP A CA 1
ATOM 676 C C . ASP A 1 82 ? 64.031 -23.012 15.228 1.00 14.23 100 ASP A C 1
ATOM 677 O O . ASP A 1 82 ? 63.593 -23.293 16.345 1.00 18.53 100 ASP A O 1
ATOM 682 N N . ASP A 1 83 ? 65.270 -22.537 15.045 1.00 13.29 101 ASP A N 1
ATOM 683 C CA . ASP A 1 83 ? 66.091 -22.291 16.214 1.00 13.29 101 ASP A CA 1
ATOM 684 C C . ASP A 1 83 ? 66.601 -20.889 16.335 1.00 13.94 101 ASP A C 1
ATOM 685 O O . ASP A 1 83 ? 67.248 -20.572 17.346 1.00 14.73 101 ASP A O 1
ATOM 690 N N . GLY A 1 84 ? 66.360 -20.028 15.319 1.00 12.33 102 GLY A N 1
ATOM 691 C CA . GLY A 1 84 ? 66.724 -18.621 15.412 1.00 12.50 102 GLY A CA 1
ATOM 692 C C . GLY A 1 84 ? 68.207 -18.323 15.301 1.00 12.11 102 GLY A C 1
ATOM 693 O O . GLY A 1 84 ? 68.636 -17.173 15.534 1.00 11.26 102 GLY A O 1
ATOM 694 N N . GLU A 1 85 ? 69.027 -19.360 14.996 1.00 11.80 103 GLU A N 1
ATOM 695 C CA . GLU A 1 85 ? 70.441 -19.163 14.715 1.00 10.81 103 GLU A CA 1
ATOM 696 C C . GLU A 1 85 ? 70.658 -18.728 13.258 1.00 10.82 103 GLU A C 1
ATOM 697 O O . GLU A 1 85 ? 69.710 -18.701 12.445 1.00 10.96 103 GLU A O 1
ATOM 703 N N . VAL A 1 86 ? 71.876 -18.313 12.955 1.00 9.55 104 VAL A N 1
ATOM 704 C CA . VAL A 1 86 ? 72.166 -17.713 11.641 1.00 8.81 104 VAL A CA 1
ATOM 705 C C . VAL A 1 86 ? 73.322 -18.442 10.976 1.00 9.12 104 VAL A C 1
ATOM 706 O O . VAL A 1 86 ? 74.161 -19.083 11.696 1.00 9.34 104 VAL A O 1
ATOM 710 N N . PHE A 1 87 ? 73.427 -18.324 9.655 1.00 9.52 105 PHE A N 1
ATOM 711 C CA . PHE A 1 87 ? 74.608 -18.938 8.959 1.00 10.09 105 PHE A CA 1
ATOM 712 C C . PHE A 1 87 ? 75.838 -18.085 9.243 1.00 11.10 105 PHE A C 1
ATOM 713 O O . PHE A 1 87 ? 75.794 -16.828 9.386 1.00 9.89 105 PHE A O 1
ATOM 721 N N . ASP A 1 88 ? 77.023 -18.761 9.270 1.00 11.07 106 ASP A N 1
ATOM 722 C CA . ASP A 1 88 ? 78.201 -18.058 9.735 1.00 12.79 106 ASP A CA 1
ATOM 723 C C . ASP A 1 88 ? 79.360 -18.784 8.999 1.00 12.61 106 ASP A C 1
ATOM 724 O O . ASP A 1 88 ? 79.428 -20.038 9.009 1.00 11.40 106 ASP A O 1
ATOM 729 N N . GLU A 1 89 ? 80.176 -17.978 8.358 1.00 13.25 107 GLU A N 1
ATOM 730 C CA . GLU A 1 89 ? 81.398 -18.511 7.643 1.00 12.92 107 GLU A CA 1
ATOM 731 C C . GLU A 1 89 ? 82.457 -18.629 8.665 1.00 13.48 107 GLU A C 1
ATOM 732 O O . GLU A 1 89 ? 82.996 -17.618 9.088 1.00 15.08 107 GLU A O 1
ATOM 738 N N . ALA A 1 90 ? 82.690 -19.879 9.140 1.00 13.22 108 ALA A N 1
ATOM 739 C CA . ALA A 1 90 ? 83.590 -20.157 10.245 1.00 15.17 108 ALA A CA 1
ATOM 740 C C . ALA A 1 90 ? 85.046 -19.963 9.768 1.00 18.48 108 ALA A C 1
ATOM 741 O O . ALA A 1 90 ? 85.330 -20.268 8.662 1.00 17.09 108 ALA A O 1
ATOM 743 N N . PRO A 1 91 ? 85.913 -19.416 10.594 1.00 22.85 109 PRO A N 1
ATOM 744 C CA . PRO A 1 91 ? 87.286 -19.119 10.072 1.00 27.38 109 PRO A CA 1
ATOM 745 C C . PRO A 1 91 ? 88.145 -20.435 9.989 1.00 28.23 109 PRO A C 1
ATOM 746 O O . PRO A 1 91 ? 89.238 -20.408 9.430 1.00 36.48 109 PRO A O 1
ATOM 750 N N . THR A 1 92 ? 87.647 -21.559 10.488 1.00 31.97 110 THR A N 1
ATOM 751 C CA . THR A 1 92 ? 88.398 -22.837 10.310 1.00 31.15 110 THR A CA 1
ATOM 752 C C . THR A 1 92 ? 88.460 -23.289 8.843 1.00 32.67 110 THR A C 1
ATOM 753 O O . THR A 1 92 ? 87.646 -22.866 7.996 1.00 20.65 110 THR A O 1
ATOM 757 N N . TYR A 1 93 ? 89.380 -24.226 8.557 1.00 28.29 111 TYR A N 1
ATOM 758 C CA . TYR A 1 93 ? 89.594 -24.649 7.138 1.00 31.11 111 TYR A CA 1
ATOM 759 C C . TYR A 1 93 ? 89.275 -26.125 6.973 1.00 28.19 111 TYR A C 1
ATOM 760 O O . TYR A 1 93 ? 89.524 -26.920 7.851 1.00 27.94 111 TYR A O 1
ATOM 769 N N . LEU A 1 94 ? 88.542 -26.430 5.903 1.00 27.65 112 LEU A N 1
ATOM 770 C CA . LEU A 1 94 ? 88.345 -27.772 5.382 1.00 29.05 112 LEU A CA 1
ATOM 771 C C . LEU A 1 94 ? 89.521 -27.958 4.402 1.00 28.79 112 LEU A C 1
ATOM 772 O O . LEU A 1 94 ? 90.386 -27.075 4.249 1.00 24.96 112 LEU A O 1
ATOM 777 N N . ASP A 1 95 ? 89.519 -29.088 3.703 1.00 27.41 113 ASP A N 1
ATOM 778 C CA . ASP A 1 95 ? 90.422 -29.250 2.571 1.00 26.84 113 ASP A CA 1
ATOM 779 C C . ASP A 1 95 ? 90.283 -28.165 1.531 1.00 26.73 113 ASP A C 1
ATOM 780 O O . ASP A 1 95 ? 89.180 -27.577 1.359 1.00 23.20 113 ASP A O 1
ATOM 785 N N . ASN A 1 96 ? 91.350 -27.922 0.783 1.00 21.11 114 ASN A N 1
ATOM 786 C CA . ASN A 1 96 ? 91.257 -27.063 -0.3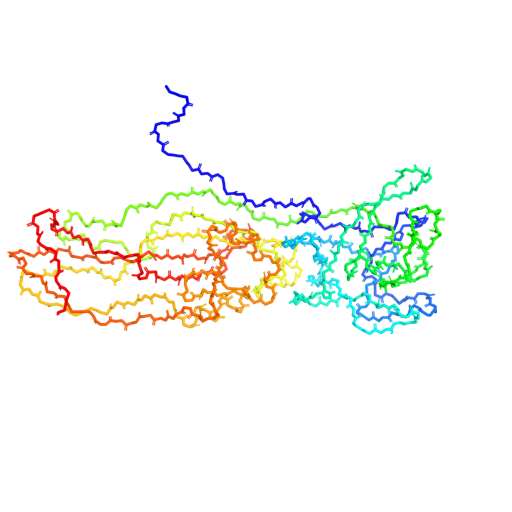62 1.00 25.58 114 ASN A CA 1
ATOM 787 C C . ASN A 1 96 ? 90.894 -25.625 -0.043 1.00 22.64 114 ASN A C 1
ATOM 788 O O . ASN A 1 96 ? 90.357 -24.938 -0.884 1.00 24.01 114 ASN A O 1
ATOM 793 N N . ASN A 1 97 ? 91.242 -25.225 1.151 1.00 22.82 115 ASN A N 1
ATOM 794 C CA . ASN A 1 97 ? 91.250 -23.807 1.601 1.00 25.21 115 ASN A CA 1
ATOM 795 C C . ASN A 1 97 ? 89.800 -23.328 1.707 1.00 22.76 115 ASN A C 1
ATOM 796 O O . ASN A 1 97 ? 89.553 -22.154 1.498 1.00 22.36 115 ASN A O 1
ATOM 801 N N . ASN A 1 98 ? 88.871 -24.248 1.914 1.00 22.71 116 ASN A N 1
ATOM 802 C CA . ASN A 1 98 ? 87.425 -23.833 2.019 1.00 18.34 116 ASN A CA 1
ATOM 803 C C . ASN A 1 98 ? 87.002 -23.644 3.459 1.00 19.05 116 ASN A C 1
ATOM 804 O O . ASN A 1 98 ? 87.602 -24.160 4.356 1.00 18.23 116 ASN A O 1
ATOM 809 N N . HIS A 1 99 ? 85.938 -22.866 3.710 1.00 15.26 117 HIS A N 1
ATOM 810 C CA . HIS A 1 99 ? 85.474 -22.735 5.090 1.00 16.15 117 HIS A CA 1
ATOM 811 C C . HIS A 1 99 ? 84.113 -23.405 5.210 1.00 14.29 117 HIS A C 1
ATOM 812 O O . HIS A 1 99 ? 83.316 -23.228 4.255 1.00 15.09 117 HIS A O 1
ATOM 819 N N . PRO A 1 100 ? 83.807 -24.026 6.348 1.00 14.06 118 PRO A N 1
ATOM 820 C CA . PRO A 1 100 ? 82.457 -24.594 6.535 1.00 13.65 118 PRO A CA 1
ATOM 821 C C . PRO A 1 100 ? 81.517 -23.447 6.861 1.00 13.30 118 PRO A C 1
ATOM 822 O O . PRO A 1 100 ? 81.936 -22.492 7.563 1.00 14.08 118 PRO A O 1
ATOM 826 N N . ILE A 1 101 ? 80.286 -23.558 6.361 1.00 12.42 119 ILE A N 1
ATOM 827 C CA . ILE A 1 101 ? 79.230 -22.669 6.878 1.00 12.44 119 ILE A CA 1
ATOM 828 C C . ILE A 1 101 ? 78.618 -23.373 8.086 1.00 13.46 119 ILE A C 1
ATOM 829 O O . ILE A 1 101 ? 78.208 -24.546 7.976 1.00 12.87 119 ILE A O 1
ATOM 834 N N . ILE A 1 102 ? 78.519 -22.683 9.232 1.00 10.30 120 ILE A N 1
ATOM 835 C CA . ILE A 1 102 ? 77.963 -23.265 10.441 1.00 10.46 120 ILE A CA 1
ATOM 836 C C . ILE A 1 102 ? 76.703 -22.477 10.870 1.00 11.92 120 ILE A C 1
ATOM 837 O O . ILE A 1 102 ? 76.470 -21.366 10.370 1.00 11.36 120 ILE A O 1
ATOM 842 N N . SER A 1 103 ? 75.976 -23.027 11.814 1.00 10.36 121 SER A N 1
ATOM 843 C CA . SER A 1 103 ? 74.879 -22.338 12.494 1.00 11.50 121 SER A CA 1
ATOM 844 C C . SER A 1 103 ? 75.505 -21.716 13.800 1.00 10.84 121 SER A C 1
ATOM 845 O O . SER A 1 103 ? 76.248 -22.353 14.546 1.00 10.30 121 SER A O 1
ATOM 848 N N . ARG A 1 104 ? 75.139 -20.442 14.063 1.00 10.46 122 ARG A N 1
ATOM 849 C CA . ARG A 1 104 ? 75.712 -19.830 15.261 1.00 9.63 122 ARG A CA 1
ATOM 850 C C . ARG A 1 104 ? 74.707 -18.758 15.737 1.00 9.97 122 ARG A C 1
ATOM 851 O O . ARG A 1 104 ? 73.874 -18.286 14.933 1.00 9.75 122 ARG A O 1
ATOM 859 N N . HIS A 1 105 ? 74.747 -18.442 17.041 1.00 11.67 123 HIS A N 1
ATOM 860 C CA . HIS A 1 105 ? 73.920 -17.286 17.491 1.00 10.64 123 HIS A CA 1
ATOM 861 C C . HIS A 1 105 ? 74.308 -16.043 16.743 1.00 10.78 123 HIS A C 1
ATOM 862 O O . HIS A 1 105 ? 75.458 -15.892 16.352 1.00 11.33 123 HIS A O 1
ATOM 869 N N . TYR A 1 106 ? 73.375 -15.105 16.561 1.00 10.30 124 TYR A N 1
ATOM 870 C CA . TYR A 1 106 ? 73.685 -13.855 15.823 1.00 10.25 124 TYR A CA 1
ATOM 871 C C . TYR A 1 106 ? 74.626 -12.943 16.629 1.00 10.73 124 TYR A C 1
ATOM 872 O O . TYR A 1 106 ? 74.328 -12.664 17.846 1.00 12.42 124 TYR A O 1
ATOM 881 N N . THR A 1 107 ? 75.680 -12.490 15.972 1.00 9.29 125 THR A N 1
ATOM 882 C CA . THR A 1 107 ? 76.632 -11.531 16.574 1.00 10.24 125 THR A CA 1
ATOM 883 C C . THR A 1 107 ? 76.650 -10.234 15.810 1.00 12.09 125 THR A C 1
ATOM 884 O O . THR A 1 107 ? 77.057 -9.205 16.408 1.00 14.50 125 THR A O 1
ATOM 888 N N . GLY A 1 108 ? 76.315 -10.242 14.504 1.00 11.12 126 GLY A N 1
ATOM 889 C CA . GLY A 1 108 ? 76.428 -9.034 13.692 1.00 10.17 126 GLY A CA 1
ATOM 890 C C . GLY A 1 108 ? 77.861 -8.931 13.090 1.00 10.56 126 GLY A C 1
ATOM 891 O O . GLY A 1 108 ? 78.213 -7.977 12.425 1.00 12.55 126 GLY A O 1
ATOM 892 N N . GLU A 1 109 ? 78.705 -9.924 13.353 1.00 9.69 127 GLU A N 1
ATOM 893 C CA . GLU A 1 109 ? 80.066 -9.911 12.719 1.00 11.79 127 GLU A CA 1
ATOM 894 C C . GLU A 1 109 ? 80.022 -10.057 11.216 1.00 11.80 127 GLU A C 1
ATOM 895 O O . GLU A 1 109 ? 79.087 -10.618 10.629 1.00 11.55 127 GLU A O 1
ATOM 901 N N . GLU A 1 110 ? 81.114 -9.671 10.529 1.00 11.40 128 GLU A N 1
ATOM 902 C CA . GLU A 1 110 ? 81.210 -9.762 9.050 1.00 12.58 128 GLU A CA 1
ATOM 903 C C . GLU A 1 110 ? 81.029 -11.208 8.547 1.00 12.35 128 GLU A C 1
ATOM 904 O O . GLU A 1 110 ? 80.410 -11.397 7.505 1.00 11.86 128 GLU A O 1
ATOM 910 N N . ARG A 1 111 ? 81.452 -12.172 9.363 1.00 11.24 129 ARG A N 1
ATOM 911 C CA . ARG A 1 111 ? 81.348 -13.570 8.980 1.00 11.92 129 ARG A CA 1
ATOM 912 C C . ARG A 1 111 ? 79.921 -14.079 8.921 1.00 11.33 129 ARG A C 1
ATOM 913 O O . ARG A 1 111 ? 79.708 -15.130 8.342 1.00 11.35 129 ARG A O 1
ATOM 921 N N . GLN A 1 112 ? 78.922 -13.296 9.396 1.00 9.60 130 GLN A N 1
ATOM 922 C CA . GLN A 1 112 ? 77.554 -13.723 9.275 1.00 10.47 130 GLN A CA 1
ATOM 923 C C . GLN A 1 112 ? 76.797 -13.022 8.171 1.00 10.27 130 GLN A C 1
ATOM 924 O O . GLN A 1 112 ? 75.583 -13.195 8.036 1.00 10.00 130 GLN A O 1
ATOM 930 N N . LYS A 1 113 ? 77.537 -12.263 7.331 1.00 10.43 131 LYS A N 1
ATOM 931 C CA . LYS A 1 113 ? 76.891 -11.479 6.264 1.00 10.57 131 LYS A CA 1
ATOM 932 C C . LYS A 1 113 ? 77.068 -12.101 4.858 1.00 10.08 131 LYS A C 1
ATOM 933 O O . LYS A 1 113 ? 78.152 -12.509 4.536 1.00 12.04 131 LYS A O 1
ATOM 939 N N . PHE A 1 114 ? 76.037 -12.150 4.096 1.00 10.38 132 PHE A N 1
ATOM 940 C CA . PHE A 1 114 ? 76.052 -12.832 2.773 1.00 10.94 132 PHE A CA 1
ATOM 941 C C . PHE A 1 114 ? 75.483 -11.889 1.723 1.00 12.42 132 PHE A C 1
ATOM 942 O O . PHE A 1 114 ? 74.434 -11.262 1.927 1.00 11.79 132 PHE A O 1
ATOM 950 N N . GLU A 1 115 ? 76.189 -11.821 0.578 1.00 11.15 133 GLU A N 1
ATOM 951 C CA . GLU A 1 115 ? 75.691 -11.072 -0.580 1.00 12.15 133 GLU A CA 1
ATOM 952 C C . GLU A 1 115 ? 74.941 -12.048 -1.507 1.00 13.60 133 GLU A C 1
ATOM 953 O O . GLU A 1 115 ? 75.522 -13.048 -1.929 1.00 15.21 133 GLU A O 1
ATOM 959 N N . GLN A 1 116 ? 73.665 -11.820 -1.763 1.00 13.08 134 GLN A N 1
ATOM 960 C CA . GLN A 1 116 ? 72.857 -12.642 -2.737 1.00 11.61 134 GLN A CA 1
ATOM 961 C C . GLN A 1 116 ? 73.047 -12.056 -4.102 1.00 12.69 134 GLN A C 1
ATOM 962 O O . GLN A 1 116 ? 72.843 -10.845 -4.340 1.00 14.21 134 GLN A O 1
ATOM 968 N N . VAL A 1 117 ? 73.386 -12.912 -5.064 1.00 13.25 135 VAL A N 1
ATOM 969 C CA . VAL A 1 117 ? 73.578 -12.480 -6.483 1.00 13.52 135 VAL A CA 1
ATOM 970 C C . VAL A 1 117 ? 72.606 -13.309 -7.358 1.00 15.09 135 VAL A C 1
ATOM 971 O O . VAL A 1 117 ? 72.580 -14.554 -7.205 1.00 15.73 135 VAL A O 1
ATOM 975 N N . GLY A 1 118 ? 71.818 -12.643 -8.208 1.00 14.06 136 GLY A N 1
ATOM 976 C CA . GLY A 1 118 ? 70.811 -13.364 -9.089 1.00 16.67 136 GLY A CA 1
ATOM 977 C C . GLY A 1 118 ? 71.618 -13.733 -10.362 1.00 19.56 136 GLY A C 1
ATOM 978 O O . GLY A 1 118 ? 72.234 -12.866 -10.981 1.00 21.24 136 GLY A O 1
ATOM 979 N N . SER A 1 119 ? 71.607 -15.012 -10.724 1.00 21.23 137 SER A N 1
ATOM 980 C CA . SER A 1 119 ? 72.277 -15.466 -11.926 1.00 20.86 137 SER A CA 1
ATOM 981 C C . SER A 1 119 ? 71.365 -16.446 -12.682 1.00 17.80 137 SER A C 1
ATOM 982 O O . SER A 1 119 ? 70.138 -16.294 -12.739 1.00 21.18 137 SER A O 1
ATOM 985 N N . GLY A 1 120 ? 71.968 -17.367 -13.395 1.00 19.67 138 GLY A N 1
ATOM 986 C CA . GLY A 1 120 ? 71.181 -18.297 -14.188 1.00 17.85 138 GLY A CA 1
ATOM 987 C C . GLY A 1 120 ? 72.041 -19.208 -15.057 1.00 20.65 138 GLY A C 1
ATOM 988 O O . GLY A 1 120 ? 73.245 -19.015 -15.159 1.00 19.22 138 GLY A O 1
ATOM 989 N N . ASP A 1 121 ? 71.369 -20.165 -15.709 1.00 21.39 139 ASP A N 1
ATOM 990 C CA . ASP A 1 121 ? 72.063 -21.100 -16.626 1.00 22.90 139 ASP A CA 1
ATOM 991 C C . ASP A 1 121 ? 72.188 -20.464 -18.032 1.00 20.47 139 ASP A C 1
ATOM 992 O O . ASP A 1 121 ? 71.204 -19.966 -18.610 1.00 21.38 139 ASP A O 1
ATOM 997 N N . TYR A 1 122 ? 73.401 -20.416 -18.531 1.00 21.50 140 TYR A N 1
ATOM 998 C CA . TYR A 1 122 ? 73.702 -19.696 -19.803 1.00 24.89 140 TYR A CA 1
ATOM 999 C C . TYR A 1 122 ? 73.058 -20.384 -21.034 1.00 23.89 140 TYR A C 1
ATOM 1000 O O . TYR A 1 122 ? 72.667 -19.680 -21.993 1.00 26.66 140 TYR A O 1
ATOM 1009 N N . ILE A 1 123 ? 72.885 -21.694 -20.915 1.00 23.76 141 ILE A N 1
ATOM 1010 C CA . ILE A 1 123 ? 72.336 -22.561 -21.985 1.00 23.47 141 ILE A CA 1
ATOM 1011 C C . ILE A 1 123 ? 70.830 -22.602 -21.958 1.00 26.70 141 ILE A C 1
ATOM 1012 O O . ILE A 1 123 ? 70.195 -22.417 -23.009 1.00 21.69 141 ILE A O 1
ATOM 1017 N N . THR A 1 124 ? 70.239 -22.805 -20.763 1.00 20.93 142 THR A N 1
ATOM 1018 C CA . THR A 1 124 ? 68.810 -23.068 -20.661 1.00 19.59 142 THR A CA 1
ATOM 1019 C C . THR A 1 124 ? 68.040 -21.786 -20.412 1.00 19.97 142 THR A C 1
ATOM 1020 O O . THR A 1 124 ? 66.806 -21.797 -20.594 1.00 20.55 142 THR A O 1
ATOM 1024 N N . GLY A 1 125 ? 68.732 -20.750 -19.952 1.00 19.85 143 GLY A N 1
ATOM 1025 C CA . GLY A 1 125 ? 67.966 -19.512 -19.497 1.00 22.08 143 GLY A CA 1
ATOM 1026 C C . GLY A 1 125 ? 67.319 -19.529 -18.129 1.00 25.22 143 GLY A C 1
ATOM 1027 O O . GLY A 1 125 ? 66.850 -18.473 -17.663 1.00 27.69 143 GLY A O 1
ATOM 1028 N N . GLU A 1 126 ? 67.259 -20.693 -17.474 1.00 20.02 144 GLU A N 1
ATOM 1029 C CA . GLU A 1 126 ? 66.696 -20.821 -16.129 1.00 20.02 144 GLU A CA 1
ATOM 1030 C C . GLU A 1 126 ? 67.479 -19.989 -15.080 1.00 21.61 144 GLU A C 1
ATOM 1031 O O . GLU A 1 126 ? 68.694 -19.980 -15.068 1.00 20.97 144 GLU A O 1
ATOM 1037 N N . GLN A 1 127 ? 66.745 -19.331 -14.202 1.00 20.24 145 GLN A N 1
ATOM 1038 C CA . GLN A 1 127 ? 67.362 -18.419 -13.223 1.00 19.05 145 GLN A CA 1
ATOM 1039 C C . GLN A 1 127 ? 67.608 -19.147 -11.874 1.00 17.99 145 GLN A C 1
ATOM 1040 O O . GLN A 1 127 ? 66.994 -20.135 -11.575 1.00 15.59 145 GLN A O 1
ATOM 1046 N N . PHE A 1 128 ? 68.589 -18.687 -11.115 1.00 18.52 146 PHE A N 1
ATOM 1047 C CA . PHE A 1 128 ? 68.792 -19.163 -9.756 1.00 17.09 146 PHE A CA 1
ATOM 1048 C C . PHE A 1 128 ? 69.599 -18.049 -9.060 1.00 16.64 146 PHE A C 1
ATOM 1049 O O . PHE A 1 128 ? 70.034 -17.079 -9.713 1.00 17.57 146 PHE A O 1
ATOM 1057 N N . PHE A 1 129 ? 69.883 -18.223 -7.768 1.00 14.44 147 PHE A N 1
ATOM 1058 C CA . PHE A 1 129 ? 70.691 -17.213 -7.116 1.00 12.92 147 PHE A CA 1
ATOM 1059 C C . PHE A 1 129 ? 71.807 -17.877 -6.365 1.00 12.21 147 PHE A C 1
ATOM 1060 O O . PHE A 1 129 ? 71.723 -19.067 -6.059 1.00 13.78 147 PHE A O 1
ATOM 1068 N N . GLN A 1 130 ? 72.834 -17.096 -6.032 1.00 11.94 148 GLN A N 1
ATOM 1069 C CA . GLN A 1 130 ? 73.959 -17.582 -5.273 1.00 11.14 148 GLN A CA 1
ATOM 1070 C C . GLN A 1 130 ? 74.260 -16.690 -4.077 1.00 14.52 148 GLN A C 1
ATOM 1071 O O . GLN A 1 130 ? 73.742 -15.571 -3.993 1.00 13.64 148 GLN A O 1
ATOM 1077 N N . PHE A 1 131 ? 75.091 -17.172 -3.189 1.00 12.47 149 PHE A N 1
ATOM 1078 C CA . PHE A 1 131 ? 75.509 -16.349 -2.067 1.00 12.12 149 PHE A CA 1
ATOM 1079 C C . PHE A 1 131 ? 77.013 -16.230 -2.084 1.00 12.87 149 PHE A C 1
ATOM 1080 O O . PHE A 1 131 ? 77.751 -17.245 -2.107 1.00 15.61 149 PHE A O 1
ATOM 1088 N N . TYR A 1 132 ? 77.499 -15.011 -1.998 1.00 13.01 150 TYR A N 1
ATOM 1089 C CA . TYR A 1 132 ? 78.963 -14.718 -1.955 1.00 13.43 150 TYR A CA 1
ATOM 1090 C C . TYR A 1 132 ? 79.354 -14.084 -0.661 1.00 14.76 150 TYR A C 1
ATOM 1091 O O . TYR A 1 132 ? 78.446 -13.488 0.029 1.00 13.48 150 TYR A O 1
ATOM 1100 N N . THR A 1 133 ? 80.651 -14.212 -0.275 1.00 13.44 151 THR A N 1
ATOM 1101 C CA . THR A 1 133 ? 81.229 -13.504 0.854 1.00 14.07 151 THR A CA 1
ATOM 1102 C C . THR A 1 133 ? 82.494 -12.784 0.468 1.00 14.88 151 THR A C 1
ATOM 1103 O O . THR A 1 133 ? 83.011 -12.996 -0.642 1.00 15.95 151 THR A O 1
ATOM 1107 N N . GLN A 1 134 ? 83.013 -11.959 1.356 1.00 14.33 152 GLN A N 1
ATOM 1108 C CA . GLN A 1 134 ? 84.324 -11.318 1.124 1.00 15.59 152 GLN A CA 1
ATOM 1109 C C . GLN A 1 134 ? 84.436 -10.563 -0.181 1.00 19.52 152 GLN A C 1
ATOM 1110 O O . GLN A 1 134 ? 85.412 -10.745 -0.923 1.00 19.38 152 GLN A O 1
ATOM 1116 N N . ASN A 1 135 ? 83.465 -9.713 -0.443 1.00 18.86 153 ASN A N 1
ATOM 1117 C CA . ASN A 1 135 ? 83.384 -8.872 -1.659 1.00 21.84 153 ASN A CA 1
ATOM 1118 C C . ASN A 1 135 ? 83.477 -9.702 -2.980 1.00 24.40 153 ASN A C 1
ATOM 1119 O O . ASN A 1 135 ? 84.249 -9.366 -3.893 1.00 23.12 153 ASN A O 1
ATOM 1124 N N . LYS A 1 136 ? 82.721 -10.802 -3.014 1.00 18.82 154 LYS A N 1
ATOM 1125 C CA . LYS A 1 136 ? 82.508 -11.676 -4.153 1.00 22.27 154 LYS A CA 1
ATOM 1126 C C . LYS A 1 136 ? 83.803 -12.434 -4.468 1.00 22.24 154 LYS A C 1
ATOM 1127 O O . LYS A 1 136 ? 83.967 -12.847 -5.562 1.00 22.23 154 LYS A O 1
ATOM 1133 N N . THR A 1 137 ? 84.663 -12.654 -3.489 1.00 19.21 155 THR A N 1
ATOM 1134 C CA . THR A 1 137 ? 85.865 -13.495 -3.654 1.00 20.91 155 THR A CA 1
ATOM 1135 C C . THR A 1 137 ? 85.656 -14.912 -3.169 1.00 19.68 155 THR A C 1
ATOM 1136 O O . THR A 1 137 ? 86.495 -15.730 -3.403 1.00 18.00 155 THR A O 1
ATOM 1140 N N . ARG A 1 138 ? 84.510 -15.202 -2.533 1.00 18.93 156 ARG A N 1
ATOM 1141 C CA . ARG A 1 138 ? 84.086 -16.589 -2.165 1.00 15.47 156 ARG A CA 1
ATOM 1142 C C . ARG A 1 138 ? 82.633 -16.804 -2.482 1.00 17.37 156 ARG A C 1
ATOM 1143 O O . ARG A 1 138 ? 81.831 -15.850 -2.376 1.00 15.45 156 ARG A O 1
ATOM 1151 N N . VAL A 1 139 ? 82.266 -18.046 -2.867 1.00 13.35 157 VAL A N 1
ATOM 1152 C CA . VAL A 1 139 ? 80.863 -18.353 -3.150 1.00 13.80 157 VAL A CA 1
ATOM 1153 C C . VAL A 1 139 ? 80.455 -19.506 -2.231 1.00 14.57 157 VAL A C 1
ATOM 1154 O O . VAL A 1 139 ? 81.271 -20.384 -1.899 1.00 13.07 157 VAL A O 1
ATOM 1158 N N . LEU A 1 140 ? 79.180 -19.530 -1.811 1.00 12.32 158 LEU A N 1
ATOM 1159 C CA . LEU A 1 140 ? 78.716 -20.678 -1.020 1.00 11.92 158 LEU A CA 1
ATOM 1160 C C . LEU A 1 140 ? 78.476 -21.858 -2.003 1.00 10.90 158 LEU A C 1
ATOM 1161 O O . LEU A 1 140 ? 77.976 -21.690 -3.099 1.00 12.17 158 LEU A O 1
ATOM 1166 N N . SER A 1 141 ? 78.850 -23.027 -1.551 1.00 12.21 159 SER A N 1
ATOM 1167 C CA . SER A 1 141 ? 78.748 -24.188 -2.461 1.00 14.12 159 SER A CA 1
ATOM 1168 C C . SER A 1 141 ? 78.538 -25.476 -1.656 1.00 13.26 159 SER A C 1
ATOM 1169 O O . SER A 1 141 ? 79.098 -25.635 -0.589 1.00 12.47 159 SER A O 1
ATOM 1172 N N . ASN A 1 142 ? 77.794 -26.433 -2.208 1.00 13.34 160 ASN A N 1
ATOM 1173 C CA . ASN A 1 142 ? 77.681 -27.759 -1.579 1.00 15.19 160 ASN A CA 1
ATOM 1174 C C . ASN A 1 142 ? 79.143 -28.302 -1.573 1.00 16.80 160 ASN A C 1
ATOM 1175 O O . ASN A 1 142 ? 79.891 -28.016 -2.516 1.00 16.31 160 ASN A O 1
ATOM 1180 N N . CYS A 1 143 ? 79.461 -29.142 -0.602 1.00 15.09 161 CYS A N 1
ATOM 1181 C CA . CYS A 1 143 ? 80.760 -29.864 -0.593 1.00 18.60 161 CYS A CA 1
ATOM 1182 C C . CYS A 1 143 ? 80.633 -31.107 -1.513 1.00 19.96 161 CYS A C 1
ATOM 1183 O O . CYS A 1 143 ? 79.928 -32.060 -1.153 1.00 19.41 161 CYS A O 1
ATOM 1186 N N . ARG A 1 144 ? 81.120 -30.961 -2.734 1.00 21.53 162 ARG A N 1
ATOM 1187 C CA . ARG A 1 144 ? 81.217 -32.091 -3.725 1.00 25.24 162 ARG A CA 1
ATOM 1188 C C . ARG A 1 144 ? 79.940 -32.556 -4.422 1.00 22.99 162 ARG A C 1
ATOM 1189 O O . ARG A 1 144 ? 79.989 -32.743 -5.655 1.00 24.17 162 ARG A O 1
ATOM 1197 N N . ALA A 1 145 ? 78.831 -32.714 -3.719 1.00 19.68 163 ALA A N 1
ATOM 1198 C CA . ALA A 1 145 ? 77.680 -33.517 -4.261 1.00 19.58 163 ALA A CA 1
ATOM 1199 C C . ALA A 1 145 ? 76.493 -32.650 -4.625 1.00 20.39 163 ALA A C 1
ATOM 1200 O O . ALA A 1 145 ? 76.244 -31.664 -3.928 1.00 19.74 163 ALA A O 1
ATOM 1202 N N . LEU A 1 146 ? 75.706 -33.064 -5.608 1.00 17.69 164 LEU A N 1
ATOM 1203 C CA . LEU A 1 146 ? 74.376 -32.477 -5.880 1.00 19.68 164 LEU A CA 1
ATOM 1204 C C . LEU A 1 146 ? 73.247 -33.275 -5.270 1.00 19.64 164 LEU A C 1
ATOM 1205 O O . LEU A 1 146 ? 72.177 -32.736 -4.949 1.00 17.76 164 LEU A O 1
ATOM 1210 N N . ASP A 1 147 ? 73.469 -34.599 -5.147 1.00 16.96 165 ASP A N 1
ATOM 1211 C CA . AS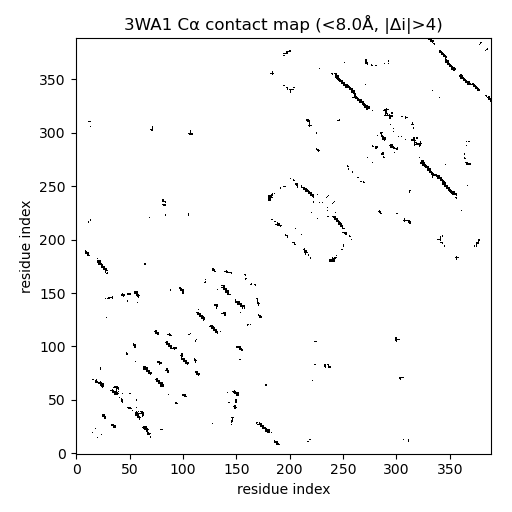P A 1 147 ? 72.380 -35.495 -4.826 1.00 20.09 165 ASP A CA 1
ATOM 1212 C C . ASP A 1 147 ? 72.818 -36.515 -3.764 1.00 20.37 165 ASP A C 1
ATOM 1213 O O . ASP A 1 147 ? 72.324 -37.604 -3.735 1.00 21.34 165 ASP A O 1
ATOM 1218 N N . SER A 1 148 ? 73.706 -36.147 -2.855 1.00 20.22 166 SER A N 1
ATOM 1219 C CA . SER A 1 148 ? 73.864 -36.909 -1.624 1.00 19.70 166 SER A CA 1
ATOM 1220 C C . SER A 1 148 ? 73.953 -35.985 -0.390 1.00 20.84 166 SER A C 1
ATOM 1221 O O . SER A 1 148 ? 74.165 -34.782 -0.520 1.00 23.24 166 SER A O 1
ATOM 1224 N N . ARG A 1 149 ? 73.798 -36.543 0.779 1.00 17.52 167 ARG A N 1
ATOM 1225 C CA . ARG A 1 149 ? 73.889 -35.747 2.006 1.00 18.53 167 ARG A CA 1
ATOM 1226 C C . ARG A 1 149 ? 75.309 -35.262 2.171 1.00 19.09 167 ARG A C 1
ATOM 1227 O O . ARG A 1 149 ? 76.260 -36.064 2.179 1.00 17.52 167 ARG A O 1
ATOM 1235 N N . THR A 1 150 ? 75.467 -33.941 2.321 1.00 14.79 168 THR A N 1
ATOM 1236 C CA . THR A 1 150 ? 76.773 -33.331 2.506 1.00 13.92 168 THR A CA 1
ATOM 1237 C C . THR A 1 150 ? 76.617 -32.005 3.349 1.00 14.15 168 THR A C 1
ATOM 1238 O O . THR A 1 150 ? 75.618 -31.869 4.114 1.00 14.10 168 THR A O 1
ATOM 1242 N N . ILE A 1 151 ? 77.634 -31.164 3.269 1.00 12.59 169 ILE A N 1
ATOM 1243 C CA . ILE A 1 151 ? 77.664 -29.930 4.101 1.00 12.58 169 ILE A CA 1
ATOM 1244 C C . ILE A 1 151 ? 77.744 -28.764 3.151 1.00 13.79 169 ILE A C 1
ATOM 1245 O O . ILE A 1 151 ? 78.155 -28.892 1.971 1.00 13.58 169 ILE A O 1
ATOM 1250 N N . LEU A 1 152 ? 77.525 -27.569 3.745 1.00 12.00 170 LEU A N 1
ATOM 1251 C CA . LEU A 1 152 ? 77.657 -26.344 2.982 1.00 11.53 170 LEU A CA 1
ATOM 1252 C C . LEU A 1 152 ? 78.966 -25.652 3.338 1.00 10.39 170 LEU A C 1
ATOM 1253 O O . LEU A 1 152 ? 79.385 -25.664 4.481 1.00 10.59 170 LEU A O 1
ATOM 1258 N N . LEU A 1 153 ? 79.613 -25.086 2.328 1.00 11.03 171 LEU A N 1
ATOM 1259 C CA . LEU A 1 153 ? 80.868 -24.386 2.565 1.00 11.97 171 LEU A CA 1
ATOM 1260 C C . LEU A 1 153 ? 81.030 -23.151 1.750 1.00 12.11 171 LEU A C 1
ATOM 1261 O O . LEU A 1 153 ? 80.162 -22.855 0.947 1.00 12.38 171 LEU A O 1
ATOM 1266 N N . SER A 1 154 ? 82.108 -22.399 1.934 1.00 12.35 172 SER A N 1
ATOM 1267 C CA . SER A 1 154 ? 82.391 -21.343 1.019 1.00 13.36 172 SER A CA 1
ATOM 1268 C C . SER A 1 154 ? 83.770 -21.616 0.409 1.00 14.40 172 SER A C 1
ATOM 1269 O O . SER A 1 154 ? 84.678 -22.034 1.119 1.00 15.82 172 SER A O 1
ATOM 1272 N N . THR A 1 155 ? 83.865 -21.284 -0.876 1.00 14.69 173 THR A N 1
ATOM 1273 C CA . THR A 1 155 ? 85.054 -21.617 -1.648 1.00 15.32 173 THR A CA 1
ATOM 1274 C C . THR A 1 155 ? 85.477 -20.396 -2.398 1.00 15.11 173 THR A C 1
ATOM 1275 O O . THR A 1 155 ? 84.653 -19.606 -2.888 1.00 16.35 173 THR A O 1
ATOM 1279 N N . ALA A 1 156 ? 86.764 -20.300 -2.642 1.00 17.03 174 ALA A N 1
ATOM 1280 C CA . ALA A 1 156 ? 87.256 -19.253 -3.567 1.00 17.61 174 ALA A CA 1
ATOM 1281 C C . ALA A 1 156 ? 87.364 -19.666 -5.059 1.00 19.09 174 ALA A C 1
ATOM 1282 O O . ALA A 1 156 ? 87.621 -18.822 -5.952 1.00 20.16 174 ALA A O 1
ATOM 1284 N N . LYS A 1 157 ? 87.093 -20.937 -5.303 1.00 22.84 175 LYS A N 1
ATOM 1285 C CA . LYS A 1 157 ? 86.991 -21.491 -6.658 1.00 24.06 175 LYS A CA 1
ATOM 1286 C C . LYS A 1 157 ? 85.679 -21.127 -7.347 1.00 24.19 175 LYS A C 1
ATOM 1287 O O . LYS A 1 157 ? 84.709 -21.912 -7.271 1.00 23.85 175 LYS A O 1
ATOM 1293 N N . ILE A 1 158 ? 85.659 -19.966 -8.033 1.00 19.73 176 ILE A N 1
ATOM 1294 C CA . ILE A 1 158 ? 84.472 -19.407 -8.723 1.00 22.63 176 ILE A CA 1
ATOM 1295 C C . ILE A 1 158 ? 84.681 -19.451 -10.256 1.00 26.23 176 ILE A C 1
ATOM 1296 O O . ILE A 1 158 ? 85.762 -19.103 -10.766 1.00 23.96 176 ILE A O 1
ATOM 1301 N N . PHE A 1 159 ? 83.635 -19.756 -11.001 1.00 28.77 177 PHE A N 1
ATOM 1302 C CA . PHE A 1 159 ? 83.762 -19.820 -12.452 1.00 27.04 177 PHE A CA 1
ATOM 1303 C C . PHE A 1 159 ? 82.871 -18.832 -13.150 1.00 31.99 177 PHE A C 1
ATOM 1304 O O . PHE A 1 159 ? 81.730 -18.625 -12.708 1.00 30.26 177 PHE A O 1
ATOM 1312 N N . PRO A 1 160 ? 83.339 -18.291 -14.308 1.00 28.45 178 PRO A N 1
ATOM 1313 C CA . PRO A 1 160 ? 82.518 -17.320 -15.063 1.00 31.05 178 PRO A CA 1
ATOM 1314 C C . PRO A 1 160 ? 81.247 -17.973 -15.604 1.00 25.61 178 PRO A C 1
ATOM 1315 O O . PRO A 1 160 ? 81.236 -19.174 -15.774 1.00 29.76 178 PRO A O 1
ATOM 1319 N N . ILE A 1 161 ? 80.197 -17.197 -15.860 1.00 29.63 179 ILE A N 1
ATOM 1320 C CA . ILE A 1 161 ? 78.984 -17.715 -16.454 1.00 28.48 179 ILE A CA 1
ATOM 1321 C C . ILE A 1 161 ? 79.330 -18.456 -17.773 1.00 32.28 179 ILE A C 1
ATOM 1322 O O . ILE A 1 161 ? 78.776 -19.509 -18.017 1.00 25.59 179 ILE A O 1
ATOM 1327 N N . TYR A 1 162 ? 80.305 -17.943 -18.548 1.00 30.11 180 TYR A N 1
ATOM 1328 C CA . TYR A 1 162 ? 80.668 -18.561 -19.844 1.00 34.88 180 TYR A CA 1
ATOM 1329 C C . TYR A 1 162 ? 82.184 -18.780 -19.845 1.00 36.72 180 TYR A C 1
ATOM 1330 O O . TYR A 1 162 ? 82.926 -17.903 -19.396 1.00 41.27 180 TYR A O 1
ATOM 1339 N N . PRO A 1 163 ? 82.661 -19.946 -20.290 1.00 39.05 181 PRO A N 1
ATOM 1340 C CA . PRO A 1 163 ? 81.959 -21.196 -20.666 1.00 39.58 181 PRO A CA 1
ATOM 1341 C C . PRO A 1 163 ? 81.442 -21.873 -19.413 1.00 35.20 181 PRO A C 1
ATOM 1342 O O . PRO A 1 163 ? 82.093 -21.746 -18.364 1.00 33.86 181 PRO A O 1
ATOM 1346 N N . PRO A 1 164 ? 80.293 -22.566 -19.497 1.00 30.82 182 PRO A N 1
ATOM 1347 C CA . PRO A 1 164 ? 79.666 -23.040 -18.268 1.00 30.18 182 PRO A CA 1
ATOM 1348 C C . PRO A 1 164 ? 80.446 -24.125 -17.640 1.00 31.15 182 PRO A C 1
ATOM 1349 O O . PRO A 1 164 ? 80.816 -25.084 -18.324 1.00 37.67 182 PRO A O 1
ATOM 1353 N N . ALA A 1 165 ? 80.711 -23.976 -16.345 1.00 28.05 183 ALA A N 1
ATOM 1354 C CA . ALA A 1 165 ? 81.439 -24.966 -15.567 1.00 26.11 183 ALA A CA 1
ATOM 1355 C C . ALA A 1 165 ? 80.558 -25.779 -14.630 1.00 28.92 183 ALA A C 1
ATOM 1356 O O . ALA A 1 165 ? 79.642 -25.234 -13.923 1.00 27.29 183 ALA A O 1
ATOM 1358 N N . SER A 1 166 ? 80.797 -27.090 -14.648 1.00 23.15 184 SER A N 1
ATOM 1359 C CA . SER A 1 166 ? 80.096 -28.042 -13.810 1.00 26.14 184 SER A CA 1
ATOM 1360 C C . SER A 1 166 ? 79.949 -27.605 -12.284 1.00 24.33 184 SER A C 1
ATOM 1361 O O . SER A 1 166 ? 78.882 -27.742 -11.653 1.00 20.50 184 SER A O 1
ATOM 1364 N N . GLU A 1 167 ? 81.042 -27.099 -11.737 1.00 22.56 185 GLU A N 1
ATOM 1365 C CA . GLU A 1 167 ? 81.189 -26.771 -10.322 1.00 26.16 185 GLU A CA 1
ATOM 1366 C C . GLU A 1 167 ? 80.195 -25.709 -9.888 1.00 22.12 185 GLU A C 1
ATOM 1367 O O . GLU A 1 167 ? 79.766 -25.763 -8.755 1.00 20.91 185 GLU A O 1
ATOM 1373 N N . THR A 1 168 ? 79.822 -24.815 -10.789 1.00 22.13 186 THR A N 1
ATOM 1374 C CA . THR A 1 168 ? 78.861 -23.757 -10.518 1.00 20.12 186 THR A CA 1
ATOM 1375 C C . THR A 1 168 ? 77.533 -24.336 -10.149 1.00 20.61 186 THR A C 1
ATOM 1376 O O . THR A 1 168 ? 76.755 -23.678 -9.415 1.00 18.20 186 THR A O 1
ATOM 1380 N N . GLN A 1 169 ? 77.259 -25.589 -10.556 1.00 19.62 187 GLN A N 1
ATOM 1381 C CA . GLN A 1 169 ? 75.975 -26.196 -10.196 1.00 17.04 187 GLN A CA 1
ATOM 1382 C C . GLN A 1 169 ? 75.790 -26.308 -8.716 1.00 14.81 187 GLN A C 1
ATOM 1383 O O . GLN A 1 169 ? 74.648 -26.289 -8.251 1.00 15.18 187 GLN A O 1
ATOM 1389 N N . LEU A 1 170 ? 76.896 -26.485 -7.993 1.00 15.37 188 LEU A N 1
ATOM 1390 C CA . LEU A 1 170 ? 76.867 -26.728 -6.570 1.00 15.29 188 LEU A CA 1
ATOM 1391 C C . LEU A 1 170 ? 76.542 -25.446 -5.780 1.00 15.12 188 LEU A C 1
ATOM 1392 O O . LEU A 1 170 ? 76.334 -25.544 -4.555 1.00 14.96 188 LEU A O 1
ATOM 1397 N N . THR A 1 171 ? 76.523 -24.337 -6.497 1.00 13.83 189 THR A N 1
ATOM 1398 C CA . THR A 1 171 ? 76.291 -23.000 -5.863 1.00 15.39 189 THR A CA 1
ATOM 1399 C C . THR A 1 171 ? 74.890 -22.452 -6.102 1.00 15.43 189 THR A C 1
ATOM 1400 O O . THR A 1 171 ? 74.583 -21.374 -5.582 1.00 16.45 189 THR A O 1
ATOM 1404 N N . ALA A 1 172 ? 74.054 -23.165 -6.855 1.00 13.42 190 ALA A N 1
ATOM 1405 C CA . ALA A 1 172 ? 72.811 -22.630 -7.455 1.00 13.24 190 ALA A CA 1
ATOM 1406 C C . ALA A 1 172 ? 71.590 -22.977 -6.670 1.00 12.30 190 ALA A C 1
ATOM 1407 O O . ALA A 1 172 ? 71.188 -24.157 -6.552 1.00 12.49 190 ALA A O 1
ATOM 1409 N N . PHE A 1 173 ? 70.990 -21.953 -6.088 1.00 11.06 191 PHE A N 1
ATOM 1410 C CA . PHE A 1 173 ? 69.801 -22.094 -5.258 1.00 10.80 191 PHE A CA 1
ATOM 1411 C C . PHE A 1 173 ? 68.563 -21.502 -5.885 1.00 11.12 191 PHE A C 1
ATOM 1412 O O . PHE A 1 173 ? 68.614 -20.518 -6.674 1.00 11.52 191 PHE A O 1
ATOM 1420 N N . VAL A 1 174 ? 67.422 -22.108 -5.530 1.00 11.00 192 VAL A N 1
ATOM 1421 C CA . VAL A 1 174 ? 66.144 -21.548 -5.883 1.00 12.63 192 VAL A CA 1
ATOM 1422 C C . VAL A 1 174 ? 65.262 -21.579 -4.632 1.00 13.46 192 VAL A C 1
ATOM 1423 O O . VAL A 1 174 ? 65.466 -22.404 -3.737 1.00 13.04 192 VAL A O 1
ATOM 1427 N N . ASN A 1 175 ? 64.288 -20.687 -4.588 1.00 13.00 193 ASN A N 1
ATOM 1428 C CA . ASN A 1 175 ? 63.319 -20.732 -3.521 1.00 13.51 193 ASN A CA 1
ATOM 1429 C C . ASN A 1 175 ? 62.247 -21.786 -3.790 1.00 12.97 193 ASN A C 1
ATOM 1430 O O . ASN A 1 175 ? 61.809 -21.937 -4.938 1.00 15.67 193 ASN A O 1
ATOM 1435 N N . SER A 1 176 ? 61.786 -22.456 -2.730 1.00 14.09 194 SER A N 1
ATOM 1436 C CA . SER A 1 176 ? 60.723 -23.456 -2.788 1.00 13.83 194 SER A CA 1
ATOM 1437 C C . SER A 1 176 ? 59.551 -23.024 -1.890 1.00 13.77 194 SER A C 1
ATOM 1438 O O . SER A 1 176 ? 59.158 -21.841 -1.992 1.00 14.35 194 SER A O 1
ATOM 1441 N N . SER A 1 177 ? 59.094 -23.930 -1.024 1.00 13.80 195 SER A N 1
ATOM 1442 C CA . SER A 1 177 ? 57.950 -23.681 -0.140 1.00 15.59 195 SER A CA 1
ATOM 1443 C C . SER A 1 177 ? 58.396 -22.595 0.921 1.00 14.55 195 SER A C 1
ATOM 1444 O O . SER A 1 177 ? 59.623 -22.311 1.071 1.00 13.17 195 SER A O 1
ATOM 1447 N N . PHE A 1 178 ? 57.412 -22.022 1.619 1.00 15.44 196 PHE A N 1
ATOM 1448 C CA . PHE A 1 178 ? 57.765 -20.960 2.614 1.00 14.30 196 PHE A CA 1
ATOM 1449 C C . PHE A 1 178 ? 56.730 -20.762 3.659 1.00 14.24 196 PHE A C 1
ATOM 1450 O O . PHE A 1 178 ? 55.577 -21.217 3.482 1.00 13.53 196 PHE A O 1
ATOM 1458 N N . TYR A 1 179 ? 57.165 -20.142 4.779 1.00 12.53 197 TYR A N 1
ATOM 1459 C CA . TYR A 1 179 ? 56.221 -19.697 5.822 1.00 12.83 197 TYR A CA 1
ATOM 1460 C C . TYR A 1 179 ? 56.330 -18.203 5.832 1.00 12.21 197 TYR A C 1
ATOM 1461 O O . TYR A 1 179 ? 57.427 -17.684 5.667 1.00 13.05 197 TYR A O 1
ATOM 1470 N N . ALA A 1 180 ? 55.204 -17.496 6.048 1.00 12.46 198 ALA A N 1
ATOM 1471 C CA . ALA A 1 180 ? 55.269 -16.060 6.163 1.00 11.96 198 ALA A CA 1
ATOM 1472 C C . ALA A 1 180 ? 55.886 -15.643 7.521 1.00 11.03 198 ALA A C 1
ATOM 1473 O O . ALA A 1 180 ? 55.569 -16.250 8.570 1.00 11.27 198 ALA A O 1
ATOM 1475 N N . ALA A 1 181 ? 56.702 -14.610 7.508 1.00 11.53 199 ALA A N 1
ATOM 1476 C CA . ALA A 1 181 ? 57.238 -13.972 8.744 1.00 9.55 199 ALA A CA 1
ATOM 1477 C C . ALA A 1 181 ? 56.055 -13.320 9.463 1.00 10.68 199 ALA A C 1
ATOM 1478 O O . ALA A 1 181 ? 55.110 -12.877 8.782 1.00 11.96 199 ALA A O 1
ATOM 1480 N N . ALA A 1 182 ? 56.098 -13.276 10.789 1.00 10.50 200 ALA A N 1
ATOM 1481 C CA . ALA A 1 182 ? 55.072 -12.494 11.553 1.00 10.38 200 ALA A CA 1
ATOM 1482 C C . ALA A 1 182 ? 55.638 -11.100 11.581 1.00 10.37 200 ALA A C 1
ATOM 1483 O O . ALA A 1 182 ? 56.832 -10.858 11.979 1.00 10.90 200 ALA A O 1
ATOM 1485 N N . ILE A 1 183 ? 54.825 -10.120 11.169 1.00 11.18 201 ILE A N 1
ATOM 1486 C CA . ILE A 1 183 ? 55.342 -8.773 11.144 1.00 11.11 201 ILE A CA 1
ATOM 1487 C C . ILE A 1 183 ? 54.278 -7.832 11.794 1.00 11.45 201 ILE A C 1
ATOM 1488 O O . ILE A 1 183 ? 53.074 -7.903 11.442 1.00 10.71 201 ILE A O 1
ATOM 1493 N N . PRO A 1 184 ? 54.719 -6.942 12.685 1.00 11.30 202 PRO A N 1
ATOM 1494 C CA . PRO A 1 184 ? 53.775 -5.979 13.288 1.00 11.26 202 PRO A CA 1
ATOM 1495 C C . PRO A 1 184 ? 53.218 -5.004 12.296 1.00 12.63 202 PRO A C 1
ATOM 1496 O O . PRO A 1 184 ? 53.868 -4.666 11.352 1.00 13.22 202 PRO A O 1
ATOM 1500 N N . GLN A 1 185 ? 52.051 -4.475 12.592 1.00 13.78 203 GLN A N 1
ATOM 1501 C CA . GLN A 1 185 ? 51.519 -3.351 11.807 1.00 12.04 203 GLN A CA 1
ATOM 1502 C C . GLN A 1 185 ? 52.211 -2.068 12.275 1.00 12.49 203 GLN A C 1
ATOM 1503 O O . GLN A 1 185 ? 52.396 -1.854 13.452 1.00 12.17 203 GLN A O 1
ATOM 1509 N N . LEU A 1 186 ? 52.575 -1.224 11.318 1.00 11.55 204 LEU A N 1
ATOM 1510 C CA . LEU A 1 186 ? 53.215 0.059 11.595 1.00 12.47 204 LEU A CA 1
ATOM 1511 C C . LEU A 1 186 ? 52.077 1.033 11.947 1.00 14.44 204 LEU A C 1
ATOM 1512 O O . LEU A 1 186 ? 51.085 1.024 11.227 1.00 14.53 204 LEU A O 1
ATOM 1517 N N . PRO A 1 187 ? 52.231 1.777 13.017 1.00 13.10 205 PRO A N 1
ATOM 1518 C CA . PRO A 1 187 ? 51.170 2.714 13.439 1.00 15.27 205 PRO A CA 1
ATOM 1519 C C . PRO A 1 187 ? 51.147 3.955 12.564 1.00 16.51 205 PRO A C 1
ATOM 1520 O O . PRO A 1 187 ? 52.121 4.288 11.933 1.00 19.82 205 PRO A O 1
ATOM 1524 N N . GLN A 1 188 ? 50.038 4.692 12.553 1.00 20.05 206 GLN A N 1
ATOM 1525 C CA . GLN A 1 188 ? 50.068 5.920 11.779 1.00 19.81 206 GLN A CA 1
ATOM 1526 C C . GLN A 1 188 ? 50.611 7.033 12.684 1.00 19.76 206 GLN A C 1
ATOM 1527 O O . GLN A 1 188 ? 50.446 6.902 13.877 1.00 19.64 206 GLN A O 1
ATOM 1533 N N . THR A 1 189 ? 51.203 8.061 12.084 1.00 22.19 207 THR A N 1
ATOM 1534 C CA . THR A 1 189 ? 51.743 9.174 12.859 1.00 21.04 207 THR A CA 1
ATOM 1535 C C . THR A 1 189 ? 50.637 9.980 13.493 1.00 20.40 207 THR A C 1
ATOM 1536 O O . THR A 1 189 ? 49.462 9.926 13.063 1.00 17.82 207 THR A O 1
ATOM 1540 N N . SER A 1 190 ? 51.026 10.778 14.492 1.00 16.03 208 SER A N 1
ATOM 1541 C CA . SER A 1 190 ? 50.035 11.701 15.103 1.00 18.06 208 SER A CA 1
ATOM 1542 C C . SER A 1 190 ? 50.812 12.946 15.562 1.00 16.20 208 SER A C 1
ATOM 1543 O O . SER A 1 190 ? 52.006 12.930 15.667 1.00 18.03 208 SER A O 1
ATOM 1546 N N . LEU A 1 191 ? 50.092 14.070 15.735 1.00 18.65 209 LEU A N 1
ATOM 1547 C CA . LEU A 1 191 ? 50.747 15.357 15.994 1.00 16.84 209 LEU A CA 1
ATOM 1548 C C . LEU A 1 191 ? 50.857 15.536 17.494 1.00 13.60 209 LEU A C 1
ATOM 1549 O O . LEU A 1 191 ? 50.067 15.059 18.279 1.00 16.50 209 LEU A O 1
ATOM 1554 N N . LEU A 1 192 ? 51.913 16.188 17.866 1.00 13.58 210 LEU A N 1
ATOM 1555 C CA . LEU A 1 192 ? 52.106 16.474 19.311 1.00 11.81 210 LEU A CA 1
ATOM 1556 C C . LEU A 1 192 ? 51.379 17.795 19.644 1.00 12.75 210 LEU A C 1
ATOM 1557 O O . LEU A 1 192 ? 51.547 18.782 18.927 1.00 11.88 210 LEU A O 1
ATOM 1562 N N . GLU A 1 193 ? 50.620 17.744 20.735 1.00 11.98 211 GLU A N 1
ATOM 1563 C CA . GLU A 1 193 ? 49.941 18.993 21.243 1.00 12.52 211 GLU A CA 1
ATOM 1564 C C . GLU A 1 193 ? 50.991 20.017 21.674 1.00 12.38 211 GLU A C 1
ATOM 1565 O O . GLU A 1 193 ? 52.184 19.713 21.918 1.00 10.85 211 GLU A O 1
ATOM 1571 N N . ASN A 1 194 ? 50.550 21.313 21.783 1.00 11.13 212 ASN A N 1
ATOM 1572 C CA . ASN A 1 194 ? 51.483 22.281 22.401 1.00 11.62 212 ASN A CA 1
ATOM 1573 C C . ASN A 1 194 ? 51.730 21.916 23.882 1.00 12.33 212 ASN A C 1
ATOM 1574 O O . ASN A 1 194 ? 50.940 21.249 24.551 1.00 12.83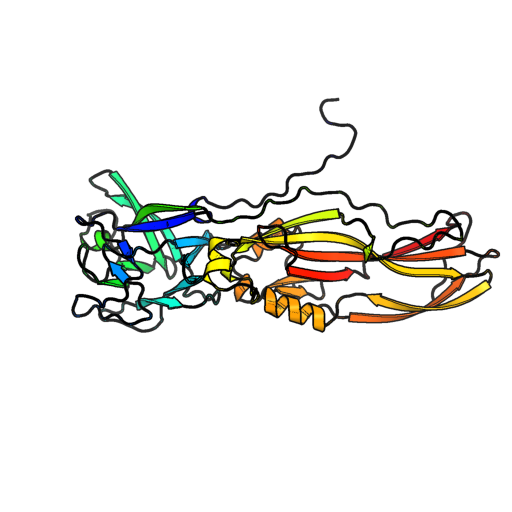 212 ASN A O 1
ATOM 1579 N N . ILE A 1 195 ? 52.851 22.354 24.392 1.00 12.22 213 ILE A N 1
ATOM 1580 C CA . ILE A 1 195 ? 53.154 22.157 25.818 1.00 14.17 213 ILE A CA 1
ATOM 1581 C C . ILE A 1 195 ? 51.955 22.652 26.637 1.00 14.56 213 ILE A C 1
ATOM 1582 O O . ILE A 1 195 ? 51.452 23.766 26.343 1.00 14.63 213 ILE A O 1
ATOM 1587 N N . PRO A 1 196 ? 51.390 21.821 27.551 1.00 13.41 214 PRO A N 1
ATOM 1588 C CA . PRO A 1 196 ? 50.076 22.097 28.145 1.00 14.13 214 PRO A CA 1
ATOM 1589 C C . PRO A 1 196 ? 50.135 23.375 29.025 1.00 17.63 214 PRO A C 1
ATOM 1590 O O . PRO A 1 196 ? 51.116 23.631 29.743 1.00 17.84 214 PRO A O 1
ATOM 1594 N N . GLU A 1 197 ? 49.118 24.199 28.827 1.00 19.35 215 GLU A N 1
ATOM 1595 C CA . GLU A 1 197 ? 49.084 25.481 29.529 1.00 16.96 215 GLU A CA 1
ATOM 1596 C C . GLU A 1 197 ? 47.955 25.398 30.542 1.00 15.49 215 GLU A C 1
ATOM 1597 O O . GLU A 1 197 ? 46.820 25.013 30.206 1.00 18.48 215 GLU A O 1
ATOM 1603 N N . PRO A 1 198 ? 48.230 25.689 31.826 1.00 13.60 216 PRO A N 1
ATOM 1604 C CA . PRO A 1 198 ? 47.096 25.549 32.793 1.00 16.23 216 PRO A CA 1
ATOM 1605 C C . PRO A 1 198 ? 45.942 26.506 32.478 1.00 16.67 216 PRO A C 1
ATOM 1606 O O . PRO A 1 198 ? 46.207 27.590 31.898 1.00 15.67 216 PRO A O 1
ATOM 1610 N N . THR A 1 199 ? 44.700 26.149 32.857 1.00 17.72 217 THR A N 1
ATOM 1611 C CA . THR A 1 199 ? 43.533 27.059 32.528 1.00 18.02 217 THR A CA 1
ATOM 1612 C C . THR A 1 199 ? 42.974 27.737 33.761 1.00 19.53 217 THR A C 1
ATOM 1613 O O . THR A 1 199 ? 41.927 28.427 33.678 1.00 22.37 217 THR A O 1
ATOM 1617 N N . SER A 1 200 ? 43.561 27.478 34.919 1.00 16.40 218 SER A N 1
ATOM 1618 C CA . SER A 1 200 ? 43.010 28.051 36.177 1.00 22.46 218 SER A CA 1
ATOM 1619 C C . SER A 1 200 ? 44.059 27.829 37.213 1.00 19.34 218 SER A C 1
ATOM 1620 O O . SER A 1 200 ? 44.983 27.008 36.967 1.00 18.99 218 SER A O 1
ATOM 1623 N N . LEU A 1 201 ? 43.947 28.479 38.372 1.00 17.85 219 LEU A N 1
ATOM 1624 C CA . LEU A 1 201 ? 44.886 28.233 39.418 1.00 17.80 219 LEU A CA 1
ATOM 1625 C C . LEU A 1 201 ? 44.772 26.801 39.949 1.00 16.81 219 LEU A C 1
ATOM 1626 O O . LEU A 1 201 ? 45.703 26.305 40.523 1.00 20.80 219 LEU A O 1
ATOM 1631 N N . ASP A 1 202 ? 43.619 26.128 39.804 1.00 20.06 220 ASP A N 1
ATOM 1632 C CA . ASP A 1 202 ? 43.573 24.732 40.308 1.00 23.35 220 ASP A CA 1
ATOM 1633 C C . ASP A 1 202 ? 43.907 23.628 39.264 1.00 23.23 220 ASP A C 1
ATOM 1634 O O . ASP A 1 202 ? 43.765 22.438 39.544 1.00 23.32 220 ASP A O 1
ATOM 1639 N N . ASP A 1 203 ? 44.336 24.033 38.063 1.00 22.35 221 ASP A N 1
ATOM 1640 C CA . ASP A 1 203 ? 44.668 23.089 37.031 1.00 19.71 221 ASP A CA 1
ATOM 1641 C C . ASP A 1 203 ? 46.114 22.545 37.306 1.00 19.29 221 ASP A C 1
ATOM 1642 O O . ASP A 1 203 ? 47.102 23.234 37.083 1.00 17.56 221 ASP A O 1
ATOM 1647 N N . SER A 1 204 ? 46.225 21.323 37.819 1.00 19.04 222 SER A N 1
ATOM 1648 C CA . SER A 1 204 ? 47.523 20.757 38.131 1.00 19.66 222 SER A CA 1
ATOM 1649 C C . SER A 1 204 ? 48.159 20.079 36.905 1.00 21.19 222 SER A C 1
ATOM 1650 O O . SER A 1 204 ? 49.270 19.516 37.016 1.00 21.61 222 SER A O 1
ATOM 1653 N N . GLY A 1 205 ? 47.447 20.106 35.761 1.00 19.57 223 GLY A N 1
ATOM 1654 C CA . GLY A 1 205 ? 48.061 19.684 34.444 1.00 20.77 223 GLY A CA 1
ATOM 1655 C C . GLY A 1 205 ? 48.118 18.174 34.305 1.00 19.99 223 GLY A C 1
ATOM 1656 O O . GLY A 1 205 ? 47.315 17.446 34.951 1.00 17.40 223 GLY A O 1
ATOM 1657 N N . VAL A 1 206 ? 49.062 17.652 33.470 1.00 18.70 224 VAL A N 1
ATOM 1658 C CA . VAL A 1 206 ? 48.950 16.275 33.066 1.00 17.80 224 VAL A CA 1
ATOM 1659 C C . VAL A 1 206 ? 50.190 15.469 33.488 1.00 16.53 224 VAL A C 1
ATOM 1660 O O . VAL A 1 206 ? 51.310 15.856 33.148 1.00 18.00 224 VAL A O 1
ATOM 1664 N N . LEU A 1 207 ? 49.965 14.380 34.226 1.00 14.05 225 LEU A N 1
ATOM 1665 C CA . LEU A 1 207 ? 51.061 13.533 34.712 1.00 17.17 225 LEU A CA 1
ATOM 1666 C C . LEU A 1 207 ? 51.586 12.635 33.539 1.00 16.36 225 LEU A C 1
ATOM 1667 O O . LEU A 1 207 ? 50.819 12.296 32.634 1.00 16.10 225 LEU A O 1
ATOM 1672 N N . PRO A 1 208 ? 52.839 12.228 33.615 1.00 14.83 226 PRO A N 1
ATOM 1673 C CA . PRO A 1 208 ? 53.400 11.405 32.497 1.00 17.21 226 PRO A CA 1
ATOM 1674 C C . PRO A 1 208 ? 52.556 10.164 32.123 1.00 19.64 226 PRO A C 1
ATOM 1675 O O . PRO A 1 208 ? 52.334 9.923 30.926 1.00 19.59 226 PRO A O 1
ATOM 1679 N N . LYS A 1 209 ? 51.936 9.513 33.114 1.00 19.53 227 LYS A N 1
ATOM 1680 C CA . LYS A 1 209 ? 51.118 8.326 32.805 1.00 24.59 227 LYS A CA 1
ATOM 1681 C C . LYS A 1 209 ? 49.884 8.630 31.963 1.00 22.19 227 LYS A C 1
ATOM 1682 O O . LYS A 1 209 ? 49.385 7.752 31.281 1.00 23.21 227 LYS A O 1
ATOM 1688 N N . ASP A 1 210 ? 49.406 9.855 32.023 1.00 19.98 228 ASP A N 1
ATOM 1689 C CA . ASP A 1 210 ? 48.185 10.253 31.378 1.00 20.10 228 ASP A CA 1
ATOM 1690 C C . ASP A 1 210 ? 48.452 11.089 30.095 1.00 19.30 228 ASP A C 1
ATOM 1691 O O . ASP A 1 210 ? 47.493 11.407 29.396 1.00 16.94 228 ASP A O 1
ATOM 1696 N N . ALA A 1 211 ? 49.728 11.482 29.809 1.00 16.57 229 ALA A N 1
ATOM 1697 C CA . ALA A 1 211 ? 50.055 12.444 28.693 1.00 17.77 229 ALA A CA 1
ATOM 1698 C C . ALA A 1 211 ? 49.786 11.723 27.356 1.00 17.90 229 ALA A C 1
ATOM 1699 O O . ALA A 1 211 ? 50.144 10.573 27.213 1.00 17.20 229 ALA A O 1
ATOM 1701 N N . VAL A 1 212 ? 49.153 12.408 26.404 1.00 17.89 230 VAL A N 1
ATOM 1702 C CA . VAL A 1 212 ? 48.870 11.826 25.084 1.00 17.49 230 VAL A CA 1
ATOM 1703 C C . VAL A 1 212 ? 50.205 11.801 24.295 1.00 15.16 230 VAL A C 1
ATOM 1704 O O . VAL A 1 212 ? 50.874 12.830 24.109 1.00 14.60 230 VAL A O 1
ATOM 1708 N N . ARG A 1 213 ? 50.546 10.615 23.808 1.00 16.29 231 ARG A N 1
ATOM 1709 C CA . ARG A 1 213 ? 51.715 10.417 22.958 1.00 13.31 231 ARG A CA 1
ATOM 1710 C C . ARG A 1 213 ? 51.441 10.825 21.504 1.00 13.40 231 ARG A C 1
ATOM 1711 O O . ARG A 1 213 ? 50.273 10.648 21.000 1.00 17.62 231 ARG A O 1
ATOM 1719 N N . ALA A 1 214 ? 52.421 11.438 20.857 1.00 11.74 232 ALA A N 1
ATOM 1720 C CA . ALA A 1 214 ? 52.331 11.662 19.402 1.00 12.47 232 ALA A CA 1
ATOM 1721 C C . ALA A 1 214 ? 53.232 10.560 18.823 1.00 13.11 232 ALA A C 1
ATOM 1722 O O . ALA A 1 214 ? 54.436 10.468 19.165 1.00 11.24 232 ALA A O 1
ATOM 1724 N N . VAL A 1 215 ? 52.661 9.757 17.917 1.00 11.35 233 VAL A N 1
ATOM 1725 C CA . VAL A 1 215 ? 53.569 8.768 17.220 1.00 11.41 233 VAL A CA 1
ATOM 1726 C C . VAL A 1 215 ? 54.382 9.443 16.145 1.00 12.27 233 VAL A C 1
ATOM 1727 O O . VAL A 1 215 ? 53.811 9.960 15.176 1.00 13.34 233 VAL A O 1
ATOM 1731 N N . LYS A 1 216 ? 55.718 9.390 16.231 1.00 12.37 234 LYS A N 1
ATOM 1732 C CA . LYS A 1 216 ? 56.528 10.089 15.273 1.00 12.91 234 LYS A CA 1
ATOM 1733 C C . LYS A 1 216 ? 57.392 9.184 14.362 1.00 13.18 234 LYS A C 1
ATOM 1734 O O . LYS A 1 216 ? 58.025 9.676 13.394 1.00 14.08 234 LYS A O 1
ATOM 1740 N N . GLY A 1 217 ? 57.544 7.923 14.768 1.00 11.29 235 GLY A N 1
ATOM 1741 C CA . GLY A 1 217 ? 58.405 7.022 13.958 1.00 11.25 235 GLY A CA 1
ATOM 1742 C C . GLY A 1 217 ? 58.178 5.580 14.409 1.00 9.92 235 GLY A C 1
ATOM 1743 O O . GLY A 1 217 ? 57.549 5.276 15.416 1.00 8.95 235 GLY A O 1
ATOM 1744 N N . SER A 1 218 ? 58.724 4.655 13.600 1.00 10.23 236 SER A N 1
ATOM 1745 C CA . SER A 1 218 ? 58.629 3.241 13.967 1.00 11.17 236 SER A CA 1
ATOM 1746 C C . SER A 1 218 ? 59.618 2.441 13.097 1.00 10.66 236 SER A C 1
ATOM 1747 O O . SER A 1 218 ? 59.885 2.797 11.931 1.00 10.05 236 SER A O 1
ATOM 1750 N N . ALA A 1 219 ? 60.157 1.353 13.677 1.00 11.14 237 ALA A N 1
ATOM 1751 C CA . ALA A 1 219 ? 61.109 0.494 12.891 1.00 10.14 237 ALA A CA 1
ATOM 1752 C C . ALA A 1 219 ? 60.699 -0.902 13.119 1.00 9.89 237 ALA A C 1
ATOM 1753 O O . ALA A 1 219 ? 60.149 -1.255 14.209 1.00 9.75 237 ALA A O 1
ATOM 1755 N N . LEU A 1 220 ? 60.960 -1.785 12.123 1.00 9.15 238 LEU A N 1
ATOM 1756 C CA . LEU A 1 220 ? 60.759 -3.236 12.349 1.00 8.96 238 LEU A CA 1
ATOM 1757 C C . LEU A 1 220 ? 62.119 -3.871 12.630 1.00 9.15 238 LEU A C 1
ATOM 1758 O O . LEU A 1 220 ? 63.045 -3.712 11.838 1.00 8.81 238 LEU A O 1
ATOM 1763 N N . LEU A 1 221 ? 62.253 -4.388 13.851 1.00 8.63 239 LEU A N 1
ATOM 1764 C CA . LEU A 1 221 ? 63.541 -4.955 14.290 1.00 9.79 239 LEU A CA 1
ATOM 1765 C C . LEU A 1 221 ? 63.594 -6.468 14.029 1.00 9.29 239 LEU A C 1
ATOM 1766 O O . LEU A 1 221 ? 62.767 -7.176 14.518 1.00 9.95 239 LEU A O 1
ATOM 1771 N N . PRO A 1 222 ? 64.595 -6.942 13.266 1.00 10.07 240 PRO A N 1
ATOM 1772 C CA . PRO A 1 222 ? 64.684 -8.388 13.126 1.00 9.45 240 PRO A CA 1
ATOM 1773 C C . PRO A 1 222 ? 64.779 -9.016 14.565 1.00 9.76 240 PRO A C 1
ATOM 1774 O O . PRO A 1 222 ? 65.534 -8.539 15.406 1.00 9.89 240 PRO A O 1
ATOM 1778 N N . CYS A 1 223 ? 64.104 -10.118 14.770 1.00 8.56 241 CYS A N 1
ATOM 1779 C CA . CYS A 1 223 ? 64.121 -10.665 16.164 1.00 9.28 241 CYS A CA 1
ATOM 1780 C C . CYS A 1 223 ? 65.511 -11.121 16.638 1.00 9.33 241 CYS A C 1
ATOM 1781 O O . CYS A 1 223 ? 65.806 -11.180 17.894 1.00 9.88 241 CYS A O 1
ATOM 1784 N N . ILE A 1 224 ? 66.412 -11.362 15.673 1.00 8.68 242 ILE A N 1
ATOM 1785 C CA . ILE A 1 224 ? 67.826 -11.685 15.991 1.00 9.45 242 ILE A CA 1
ATOM 1786 C C . ILE A 1 224 ? 68.598 -10.636 16.726 1.00 10.40 242 ILE A C 1
ATOM 1787 O O . ILE A 1 224 ? 69.571 -10.958 17.434 1.00 9.89 242 ILE A O 1
ATOM 1792 N N . ILE A 1 225 ? 68.035 -9.391 16.724 1.00 9.38 243 ILE A N 1
ATOM 1793 C CA . ILE A 1 225 ? 68.693 -8.329 17.482 1.00 9.84 243 ILE A CA 1
ATOM 1794 C C . ILE A 1 225 ? 67.997 -8.056 18.843 1.00 10.09 243 ILE A C 1
ATOM 1795 O O . ILE A 1 225 ? 68.528 -7.337 19.676 1.00 12.03 243 ILE A O 1
ATOM 1800 N N . VAL A 1 226 ? 66.864 -8.675 19.090 1.00 9.07 244 VAL A N 1
ATOM 1801 C CA . VAL A 1 226 ? 66.077 -8.403 20.275 1.00 9.60 244 VAL A CA 1
ATOM 1802 C C . VAL A 1 226 ? 66.292 -9.480 21.285 1.00 11.42 244 VAL A C 1
ATOM 1803 O O . VAL A 1 226 ? 66.232 -10.686 20.940 1.00 11.71 244 VAL A O 1
ATOM 1807 N N . HIS A 1 227 ? 66.559 -9.092 22.548 1.00 10.93 245 HIS A N 1
ATOM 1808 C CA . HIS A 1 227 ? 66.657 -10.139 23.579 1.00 13.32 245 HIS A CA 1
ATOM 1809 C C . HIS A 1 227 ? 65.372 -10.121 24.339 1.00 12.48 245 HIS A C 1
ATOM 1810 O O . HIS A 1 227 ? 65.081 -9.162 25.068 1.00 15.65 245 HIS A O 1
ATOM 1817 N N . ASP A 1 228 ? 64.525 -11.150 24.174 1.00 11.09 246 ASP A N 1
ATOM 1818 C CA . ASP A 1 228 ? 63.198 -11.175 24.789 1.00 11.66 246 ASP A CA 1
ATOM 1819 C C . ASP A 1 228 ? 63.078 -12.537 25.471 1.00 12.38 246 ASP A C 1
ATOM 1820 O O . ASP A 1 228 ? 62.466 -13.461 24.931 1.00 12.46 246 ASP A O 1
ATOM 1825 N N . PRO A 1 229 ? 63.677 -12.674 26.644 1.00 13.90 247 PRO A N 1
ATOM 1826 C CA . PRO A 1 229 ? 63.755 -13.987 27.355 1.00 14.35 247 PRO A CA 1
ATOM 1827 C C . PRO A 1 229 ? 62.414 -14.477 27.844 1.00 14.45 247 PRO A C 1
ATOM 1828 O O . PRO A 1 229 ? 62.301 -15.639 28.274 1.00 13.96 247 PRO A O 1
ATOM 1832 N N . ASN A 1 230 ? 61.353 -13.708 27.652 1.00 13.44 248 ASN A N 1
ATOM 1833 C CA . ASN A 1 230 ? 60.015 -14.227 27.964 1.00 13.60 248 ASN A CA 1
ATOM 1834 C C . ASN A 1 230 ? 59.519 -15.245 26.947 1.00 12.35 248 ASN A C 1
ATOM 1835 O O . ASN A 1 230 ? 58.545 -15.959 27.220 1.00 13.55 248 ASN A O 1
ATOM 1840 N N . LEU A 1 231 ? 60.186 -15.290 25.815 1.00 11.88 249 LEU A N 1
ATOM 1841 C CA . LEU A 1 231 ? 59.849 -16.260 24.785 1.00 11.52 249 LEU A CA 1
ATOM 1842 C C . LEU A 1 231 ? 61.053 -17.183 24.551 1.00 10.34 249 LEU A C 1
ATOM 1843 O O . LEU A 1 231 ? 62.201 -16.772 24.725 1.00 10.84 249 LEU A O 1
ATOM 1848 N N . ASN A 1 232 ? 60.771 -18.416 24.065 1.00 10.53 250 ASN A N 1
ATOM 1849 C CA . ASN A 1 232 ? 61.884 -19.236 23.583 1.00 10.65 250 ASN A CA 1
ATOM 1850 C C . ASN A 1 232 ? 62.233 -18.894 22.129 1.00 12.35 250 ASN A C 1
ATOM 1851 O O . ASN A 1 232 ? 61.655 -18.009 21.545 1.00 12.03 250 ASN A O 1
ATOM 1856 N N . ASN A 1 233 ? 63.267 -19.549 21.605 1.00 12.29 251 ASN A N 1
ATOM 1857 C CA . ASN A 1 233 ? 63.780 -19.175 20.274 1.00 13.11 251 ASN A CA 1
ATOM 1858 C C . ASN A 1 233 ? 62.777 -19.392 19.173 1.00 12.30 251 ASN A C 1
ATOM 1859 O O . ASN A 1 233 ? 62.596 -18.535 18.281 1.00 11.59 251 ASN A O 1
ATOM 1864 N N . SER A 1 234 ? 62.108 -20.531 19.273 1.00 11.26 252 SER A N 1
ATOM 1865 C CA . SER A 1 234 ? 61.171 -20.913 18.253 1.00 13.95 252 SER A CA 1
ATOM 1866 C C . SER A 1 234 ? 59.942 -19.981 18.282 1.00 12.58 252 SER A C 1
ATOM 1867 O O . SER A 1 234 ? 59.457 -19.498 17.196 1.00 11.38 252 SER A O 1
ATOM 1870 N N . ASP A 1 235 ? 59.422 -19.678 19.459 1.00 11.39 253 ASP A N 1
ATOM 1871 C CA . ASP A 1 235 ? 58.264 -18.727 19.469 1.00 11.46 253 ASP A CA 1
ATOM 1872 C C . ASP A 1 235 ? 58.660 -17.330 18.985 1.00 10.35 253 ASP A C 1
ATOM 1873 O O . ASP A 1 235 ? 57.872 -16.630 18.344 1.00 10.92 253 ASP A O 1
ATOM 1878 N N . LYS A 1 236 ? 59.834 -16.850 19.391 1.00 8.94 254 LYS A N 1
ATOM 1879 C CA . LYS A 1 236 ? 60.239 -15.566 18.922 1.00 8.30 254 LYS A CA 1
ATOM 1880 C C . LYS A 1 236 ? 60.351 -15.515 17.425 1.00 9.32 254 LYS A C 1
ATOM 1881 O O . LYS A 1 236 ? 59.775 -14.642 16.783 1.00 8.76 254 LYS A O 1
ATOM 1887 N N . MET A 1 237 ? 61.002 -16.522 16.840 1.00 8.16 255 MET A N 1
ATOM 1888 C CA . MET A 1 237 ? 61.207 -16.415 15.385 1.00 9.41 255 MET A CA 1
ATOM 1889 C C . MET A 1 237 ? 59.900 -16.638 14.569 1.00 8.50 255 MET A C 1
ATOM 1890 O O . MET A 1 237 ? 59.741 -16.008 13.553 1.00 7.79 255 MET A O 1
ATOM 1895 N N . LYS A 1 238 ? 59.040 -17.552 14.985 1.00 9.05 256 LYS A N 1
ATOM 1896 C CA . LYS A 1 238 ? 57.863 -17.882 14.243 1.00 10.34 256 LYS A CA 1
ATOM 1897 C C . LYS A 1 238 ? 56.768 -16.860 14.456 1.00 11.53 256 LYS A C 1
ATOM 1898 O O . LYS A 1 238 ? 56.077 -16.499 13.494 1.00 10.79 256 LYS A O 1
ATOM 1904 N N . PHE A 1 239 ? 56.590 -16.424 15.713 1.00 10.30 257 PHE A N 1
ATOM 1905 C CA . PHE A 1 239 ? 55.454 -15.464 16.028 1.00 10.33 257 PHE A CA 1
ATOM 1906 C C . PHE A 1 239 ? 55.821 -13.984 16.161 1.00 9.35 257 PHE A C 1
ATOM 1907 O O . PHE A 1 239 ? 54.909 -13.116 16.187 1.00 9.83 257 PHE A O 1
ATOM 1915 N N . ASN A 1 240 ? 57.123 -13.651 16.197 1.00 9.32 258 ASN A N 1
ATOM 1916 C CA . ASN A 1 240 ? 57.590 -12.261 16.385 1.00 8.35 258 ASN A CA 1
ATOM 1917 C C . ASN A 1 240 ? 58.849 -12.093 15.531 1.00 8.65 258 ASN A C 1
ATOM 1918 O O . ASN A 1 240 ? 59.836 -11.498 15.992 1.00 7.89 258 ASN A O 1
ATOM 1923 N N . THR A 1 241 ? 58.810 -12.560 14.277 1.00 7.90 259 THR A N 1
ATOM 1924 C CA . THR A 1 241 ? 59.957 -12.519 13.426 1.00 7.52 259 THR A CA 1
ATOM 1925 C C . THR A 1 241 ? 60.551 -11.130 13.389 1.00 7.94 259 THR A C 1
ATOM 1926 O O . THR A 1 241 ? 61.779 -10.979 13.317 1.00 7.88 259 THR A O 1
ATOM 1930 N N . TYR A 1 242 ? 59.682 -10.100 13.355 1.00 7.60 260 TYR A N 1
ATOM 1931 C CA . TYR A 1 242 ? 60.102 -8.707 13.596 1.00 7.56 260 TYR A CA 1
ATOM 1932 C C . TYR A 1 242 ? 59.353 -8.180 14.816 1.00 7.64 260 TYR A C 1
ATOM 1933 O O . TYR A 1 242 ? 58.165 -8.522 14.992 1.00 8.62 260 TYR A O 1
ATOM 1942 N N . TYR A 1 243 ? 60.031 -7.414 15.660 1.00 8.94 261 TYR A N 1
ATOM 1943 C CA . TYR A 1 243 ? 59.362 -6.658 16.748 1.00 8.85 261 TYR A CA 1
ATOM 1944 C C . TYR A 1 243 ? 59.103 -5.255 16.201 1.00 9.73 261 TYR A C 1
ATOM 1945 O O . TYR A 1 243 ? 59.756 -4.742 15.278 1.00 9.54 261 TYR A O 1
ATOM 1954 N N . LEU A 1 244 ? 58.196 -4.548 16.869 1.00 8.65 262 LEU A N 1
ATOM 1955 C CA . LEU A 1 244 ? 57.990 -3.147 16.516 1.00 8.88 262 LEU A CA 1
ATOM 1956 C C . LEU A 1 244 ? 58.725 -2.277 17.536 1.00 9.63 262 LEU A C 1
ATOM 1957 O O . LEU A 1 244 ? 58.623 -2.554 18.707 1.00 10.39 262 LEU A O 1
ATOM 1962 N N . LEU A 1 245 ? 59.472 -1.254 17.041 1.00 8.85 263 LEU A N 1
ATOM 1963 C CA . LEU A 1 245 ? 60.056 -0.238 17.900 1.00 8.66 263 LEU A CA 1
ATOM 1964 C C . LEU A 1 245 ? 59.344 1.090 17.547 1.00 9.03 263 LEU A C 1
ATOM 1965 O O . LEU A 1 245 ? 59.607 1.663 16.458 1.00 11.61 263 LEU A O 1
ATOM 1970 N N . GLU A 1 246 ? 58.491 1.560 18.446 1.00 9.47 264 GLU A N 1
ATOM 1971 C CA . GLU A 1 246 ? 57.805 2.851 18.166 1.00 10.41 264 GLU A CA 1
ATOM 1972 C C . GLU A 1 246 ? 58.626 3.982 18.754 1.00 11.03 264 GLU A C 1
ATOM 1973 O O . GLU A 1 246 ? 59.160 3.819 19.821 1.00 10.04 264 GLU A O 1
ATOM 1979 N N . TYR A 1 247 ? 58.659 5.135 18.062 1.00 10.10 265 TYR A N 1
ATOM 1980 C CA . TYR A 1 247 ? 59.162 6.391 18.583 1.00 9.38 265 TYR A CA 1
ATOM 1981 C C . TYR A 1 247 ? 57.976 7.364 18.795 1.00 9.90 265 TYR A C 1
ATOM 1982 O O . TYR A 1 247 ? 57.204 7.612 17.843 1.00 11.28 265 TYR A O 1
ATOM 1991 N N . LYS A 1 248 ? 57.834 7.847 20.047 1.00 10.22 266 LYS A N 1
ATOM 1992 C CA . LYS A 1 248 ? 56.652 8.661 20.360 1.00 9.93 266 LYS A CA 1
ATOM 1993 C C . LYS A 1 248 ? 57.204 9.818 21.209 1.00 9.37 266 LYS A C 1
ATOM 1994 O O . LYS A 1 248 ? 58.266 9.746 21.822 1.00 9.94 266 LYS A O 1
ATOM 2000 N N . GLU A 1 249 ? 56.468 10.937 21.167 1.00 9.65 267 GLU A N 1
ATOM 2001 C CA . GLU A 1 249 ? 56.902 12.078 22.025 1.00 9.59 267 GLU A CA 1
ATOM 2002 C C . GLU A 1 249 ? 55.688 12.443 22.893 1.00 9.96 267 GLU A C 1
ATOM 2003 O O . GLU A 1 249 ? 54.561 12.252 22.471 1.00 11.32 267 GLU A O 1
ATOM 2009 N N . TYR A 1 250 ? 55.942 12.941 24.106 1.00 9.35 268 TYR A N 1
ATOM 2010 C CA . TYR A 1 250 ? 54.828 13.469 24.928 1.00 10.63 268 TYR A CA 1
ATOM 2011 C C . TYR A 1 250 ? 55.442 14.526 25.833 1.00 10.81 268 TYR A C 1
ATOM 2012 O O . TYR A 1 250 ? 56.647 14.563 26.044 1.00 12.53 268 TYR A O 1
ATOM 2021 N N . TRP A 1 251 ? 54.589 15.372 26.458 1.00 9.84 269 TRP A N 1
ATOM 2022 C CA . TRP A 1 251 ? 55.186 16.342 27.404 1.00 10.58 269 TRP A CA 1
ATOM 2023 C C . TRP A 1 251 ? 55.200 15.734 28.794 1.00 10.39 269 TRP A C 1
ATOM 2024 O O . TRP A 1 251 ? 54.149 15.357 29.370 1.00 10.76 269 TRP A O 1
ATOM 2035 N N . HIS A 1 252 ? 56.377 15.676 29.351 1.00 9.82 270 HIS A N 1
ATOM 2036 C CA . HIS A 1 252 ? 56.627 15.029 30.598 1.00 11.92 270 HIS A CA 1
ATOM 2037 C C . HIS A 1 252 ? 56.746 16.043 31.702 1.00 11.35 270 HIS A C 1
ATOM 2038 O O . HIS A 1 252 ? 57.680 16.800 31.726 1.00 11.63 270 HIS A O 1
ATOM 2045 N N . GLN A 1 253 ? 55.815 16.001 32.650 1.00 13.24 271 GLN A N 1
ATOM 2046 C CA . GLN A 1 253 ? 55.754 17.057 33.695 1.00 12.78 271 GLN A CA 1
ATOM 2047 C C . GLN A 1 253 ? 56.907 16.895 34.667 1.00 14.52 271 GLN A C 1
ATOM 2048 O O . GLN A 1 253 ? 57.156 15.766 35.162 1.00 17.05 271 GLN A O 1
ATOM 2054 N N . LEU A 1 254 ? 57.646 17.947 34.873 1.00 14.12 272 LEU A N 1
ATOM 2055 C CA . LEU A 1 254 ? 58.708 17.985 35.892 1.00 13.51 272 LEU A CA 1
ATOM 2056 C C . LEU A 1 254 ? 58.005 18.312 37.250 1.00 19.23 272 LEU A C 1
ATOM 2057 O O . LEU A 1 254 ? 58.290 17.635 38.319 1.00 19.64 272 LEU A O 1
ATOM 2062 N N . TRP A 1 255 ? 57.063 19.284 37.248 1.00 14.53 273 TRP A N 1
ATOM 2063 C CA . TRP A 1 255 ? 56.376 19.712 38.488 1.00 16.92 273 TRP A CA 1
ATOM 2064 C C . TRP A 1 255 ? 55.213 20.639 38.157 1.00 17.93 273 TRP A C 1
ATOM 2065 O O . TRP A 1 255 ? 55.212 21.203 37.052 1.00 17.53 273 TRP A O 1
ATOM 2076 N N . SER A 1 256 ? 54.270 20.816 39.091 1.00 17.79 274 SER A N 1
ATOM 2077 C CA . SER A 1 256 ? 53.136 21.775 38.908 1.00 17.24 274 SER A CA 1
ATOM 2078 C C . SER A 1 256 ? 52.805 22.275 40.317 1.00 20.26 274 SER A C 1
ATOM 2079 O O . SER A 1 256 ? 52.504 21.440 41.211 1.00 21.37 274 SER A O 1
ATOM 2082 N N . GLN A 1 257 ? 52.828 23.597 40.507 1.00 20.45 275 GLN A N 1
ATOM 2083 C CA . GLN A 1 257 ? 52.524 24.153 41.877 1.00 23.43 275 GLN A CA 1
ATOM 2084 C C . GLN A 1 257 ? 51.973 25.557 41.707 1.00 19.09 275 GLN A C 1
ATOM 2085 O O . GLN A 1 257 ? 52.393 26.259 40.795 1.00 22.55 275 GLN A O 1
ATOM 2091 N N . ILE A 1 258 ? 51.084 25.957 42.620 1.00 19.56 276 ILE A N 1
ATOM 2092 C CA . ILE A 1 258 ? 50.760 27.406 42.730 1.00 20.15 276 ILE A CA 1
ATOM 2093 C C . ILE A 1 258 ? 51.914 27.996 43.469 1.00 20.38 276 ILE A C 1
ATOM 2094 O O . ILE A 1 258 ? 52.292 27.475 44.564 1.00 23.10 276 ILE A O 1
ATOM 2099 N N . ILE A 1 259 ? 52.556 29.008 42.889 1.00 19.32 277 ILE A N 1
ATOM 2100 C CA . ILE A 1 259 ? 53.580 29.676 43.625 1.00 18.83 277 ILE A CA 1
ATOM 2101 C C . ILE A 1 259 ? 52.911 31.007 44.074 1.00 23.43 277 ILE A C 1
ATOM 2102 O O . ILE A 1 259 ? 52.615 31.874 43.209 1.00 21.19 277 ILE A O 1
ATOM 2107 N N . PRO A 1 260 ? 52.673 31.171 45.397 1.00 26.53 278 PRO A N 1
ATOM 2108 C CA . PRO A 1 260 ? 51.938 32.384 45.822 1.00 27.11 278 PRO A CA 1
ATOM 2109 C C . PRO A 1 260 ? 52.693 33.657 45.471 1.00 22.53 278 PRO A C 1
ATOM 2110 O O . PRO A 1 260 ? 53.896 33.644 45.192 1.00 22.64 278 PRO A O 1
ATOM 2114 N N . ALA A 1 261 ? 51.956 34.791 45.442 1.00 23.70 279 ALA A N 1
ATOM 2115 C CA . ALA A 1 261 ? 52.601 36.083 45.211 1.00 19.47 279 ALA A CA 1
ATOM 2116 C C . ALA A 1 261 ? 53.864 36.301 46.085 1.00 22.19 279 ALA A C 1
ATOM 2117 O O . ALA A 1 261 ? 53.819 36.050 47.277 1.00 23.68 279 ALA A O 1
ATOM 2119 N N . HIS A 1 262 ? 54.945 36.788 45.481 1.00 20.18 280 HIS A N 1
ATOM 2120 C CA . HIS A 1 262 ? 56.159 37.105 46.190 1.00 22.73 280 HIS A CA 1
ATOM 2121 C C . HIS A 1 262 ? 56.751 35.980 46.992 1.00 26.05 280 HIS A C 1
ATOM 2122 O O . HIS A 1 262 ? 57.391 36.245 48.031 1.00 24.78 280 HIS A O 1
ATOM 2129 N N . GLN A 1 263 ? 56.537 34.739 46.577 1.00 23.68 281 GLN A N 1
ATOM 2130 C CA . GLN A 1 263 ? 57.079 33.604 47.333 1.00 26.21 281 GLN A CA 1
ATOM 2131 C C . GLN A 1 263 ? 58.113 32.876 46.482 1.00 29.05 281 GLN A C 1
ATOM 2132 O O . GLN A 1 263 ? 58.029 32.885 45.205 1.00 23.24 281 GLN A O 1
ATOM 2138 N N . THR A 1 264 ? 59.061 32.247 47.199 1.00 29.51 282 THR A N 1
ATOM 2139 C CA . THR A 1 264 ? 60.083 31.351 46.614 1.00 33.39 282 THR A CA 1
ATOM 2140 C C . THR A 1 264 ? 59.787 29.870 46.869 1.00 33.61 282 THR A C 1
ATOM 2141 O O . THR A 1 264 ? 59.162 29.507 47.896 1.00 32.37 282 THR A O 1
ATOM 2145 N N . VAL A 1 265 ? 60.144 29.007 45.897 1.00 29.04 283 VAL A N 1
ATOM 2146 C CA . VAL A 1 265 ? 59.997 27.583 46.104 1.00 30.95 283 VAL A CA 1
ATOM 2147 C C . VAL A 1 265 ? 61.286 26.899 45.610 1.00 26.74 283 VAL A C 1
ATOM 2148 O O . VAL A 1 265 ? 61.996 27.456 44.794 1.00 30.05 283 VAL A O 1
ATOM 2152 N N . LYS A 1 266 ? 61.610 25.736 46.155 1.00 29.37 284 LYS A N 1
ATOM 2153 C CA . LYS A 1 266 ? 62.745 24.973 45.625 1.00 26.75 284 LYS A CA 1
ATOM 2154 C C . LYS A 1 266 ? 62.204 23.624 45.142 1.00 24.34 284 LYS A C 1
ATOM 2155 O O . LYS A 1 266 ? 61.418 22.938 45.844 1.00 27.67 284 LYS A O 1
ATOM 2161 N N . ILE A 1 267 ? 62.562 23.256 43.904 1.00 25.40 285 ILE A N 1
ATOM 2162 C CA . ILE A 1 267 ? 61.980 22.089 43.287 1.00 25.23 285 ILE A CA 1
ATOM 2163 C C . ILE A 1 267 ? 63.125 21.325 42.553 1.00 22.22 285 ILE A C 1
ATOM 2164 O O . ILE A 1 267 ? 63.916 21.940 41.865 1.00 23.62 285 ILE A O 1
ATOM 2169 N N . GLN A 1 268 ? 63.183 20.017 42.808 1.00 27.77 286 GLN A N 1
ATOM 2170 C CA . GLN A 1 268 ? 64.068 19.105 42.075 1.00 28.47 286 GLN A CA 1
ATOM 2171 C C . GLN A 1 268 ? 63.520 18.876 40.673 1.00 26.30 286 GLN A C 1
ATOM 2172 O O . GLN A 1 268 ? 62.316 18.609 40.521 1.00 32.14 286 GLN A O 1
ATOM 2178 N N . GLU A 1 269 ? 64.360 19.057 39.634 1.00 21.64 287 GLU A N 1
ATOM 2179 C CA . GLU A 1 269 ? 63.950 18.771 38.225 1.00 18.62 287 GLU A CA 1
ATOM 2180 C C . GLU A 1 269 ? 64.853 17.596 37.778 1.00 17.80 287 GLU A C 1
ATOM 2181 O O . GLU A 1 269 ? 66.118 17.744 37.810 1.00 17.66 287 GLU A O 1
ATOM 2187 N N . ARG A 1 270 ? 64.221 16.501 37.377 1.00 18.18 288 ARG A N 1
ATOM 2188 C CA . ARG A 1 270 ? 64.939 15.257 36.984 1.00 17.68 288 ARG A CA 1
ATOM 2189 C C . ARG A 1 270 ? 64.716 15.131 35.462 1.00 17.05 288 ARG A C 1
ATOM 2190 O O . ARG A 1 270 ? 63.564 15.004 35.069 1.00 16.64 288 ARG A O 1
ATOM 2198 N N . THR A 1 271 ? 65.792 15.120 34.643 1.00 13.21 289 THR A N 1
ATOM 2199 C CA . THR A 1 271 ? 65.686 14.990 33.207 1.00 13.12 289 THR A CA 1
ATOM 2200 C C . THR A 1 271 ? 66.841 14.119 32.663 1.00 12.46 289 THR A C 1
ATOM 2201 O O . THR A 1 271 ? 67.593 13.504 33.467 1.00 14.21 289 THR A O 1
ATOM 2205 N N . GLY A 1 272 ? 66.905 13.974 31.333 1.00 12.85 290 GLY A N 1
ATOM 2206 C CA . GLY A 1 272 ? 67.900 13.009 30.765 1.00 11.18 290 GLY A CA 1
ATOM 2207 C C . GLY A 1 272 ? 67.357 11.596 30.888 1.00 11.01 290 GLY A C 1
ATOM 2208 O O . GLY A 1 272 ? 66.123 11.361 30.796 1.00 10.63 290 GLY A O 1
ATOM 2209 N N . ILE A 1 273 ? 68.260 10.651 31.206 1.00 10.82 291 ILE A N 1
ATOM 2210 C CA . ILE A 1 273 ? 67.838 9.270 31.338 1.00 10.27 291 ILE A CA 1
ATOM 2211 C C . ILE A 1 273 ? 68.785 8.598 32.372 1.00 11.10 291 ILE A C 1
ATOM 2212 O O . ILE A 1 273 ? 70.004 8.856 32.437 1.00 11.82 291 ILE A O 1
ATOM 2217 N N . SER A 1 274 ? 68.241 7.660 33.106 1.00 13.26 292 SER A N 1
ATOM 2218 C CA . SER A 1 274 ? 69.042 6.981 34.094 1.00 12.96 292 SER A CA 1
ATOM 2219 C C . SER A 1 274 ? 69.934 5.880 33.513 1.00 14.88 292 SER A C 1
ATOM 2220 O O . SER A 1 274 ? 69.600 5.209 32.480 1.00 12.17 292 SER A O 1
ATOM 2223 N N . GLU A 1 275 ? 71.032 5.648 34.220 1.00 12.85 293 GLU A N 1
ATOM 2224 C CA . GLU A 1 275 ? 71.886 4.536 33.754 1.00 15.72 293 GLU A CA 1
ATOM 2225 C C . GLU A 1 275 ? 71.135 3.207 33.746 1.00 14.26 293 GLU A C 1
ATOM 2226 O O . GLU A 1 275 ? 71.431 2.320 32.917 1.00 14.35 293 GLU A O 1
ATOM 2232 N N . VAL A 1 276 ? 70.279 2.985 34.726 1.00 12.18 294 VAL A N 1
ATOM 2233 C CA . VAL A 1 276 ? 69.464 1.786 34.773 1.00 11.78 294 VAL A CA 1
ATOM 2234 C C . VAL A 1 276 ? 68.647 1.593 33.447 1.00 12.62 294 VAL A C 1
ATOM 2235 O O . VAL A 1 276 ? 68.628 0.496 32.862 1.00 12.94 294 VAL A O 1
ATOM 2239 N N . VAL A 1 277 ? 68.074 2.687 32.893 1.00 11.25 295 VAL A N 1
ATOM 2240 C CA . VAL A 1 277 ? 67.222 2.580 31.732 1.00 10.56 295 VAL A CA 1
ATOM 2241 C C . VAL A 1 277 ? 68.128 2.358 30.476 1.00 11.38 295 VAL A C 1
ATOM 2242 O O . VAL A 1 277 ? 67.836 1.499 29.604 1.00 11.42 295 VAL A O 1
ATOM 2246 N N . GLN A 1 278 ? 69.257 3.016 30.430 1.00 9.88 296 GLN A N 1
ATOM 2247 C CA . GLN A 1 278 ? 70.242 2.876 29.344 1.00 9.75 296 GLN A CA 1
ATOM 2248 C C . GLN A 1 278 ? 70.769 1.448 29.337 1.00 10.26 296 GLN A C 1
ATOM 2249 O O . GLN A 1 278 ? 70.833 0.808 28.253 1.00 10.49 296 GLN A O 1
ATOM 2255 N N . ASN A 1 279 ? 71.055 0.908 30.548 1.00 10.57 297 ASN A N 1
ATOM 2256 C CA . ASN A 1 279 ? 71.622 -0.488 30.567 1.00 11.51 297 ASN A CA 1
ATOM 2257 C C . ASN A 1 279 ? 70.568 -1.468 30.077 1.00 10.91 297 ASN A C 1
ATOM 2258 O O . ASN A 1 279 ? 70.967 -2.499 29.450 1.00 11.65 297 ASN A O 1
ATOM 2263 N N . SER A 1 280 ? 69.262 -1.230 30.365 1.00 9.29 298 SER A N 1
ATOM 2264 C CA . SER A 1 280 ? 68.200 -2.060 29.891 1.00 10.50 298 SER A CA 1
ATOM 2265 C C . SER A 1 280 ? 68.106 -2.031 28.363 1.00 10.30 298 SER A C 1
ATOM 2266 O O . SER A 1 280 ? 67.930 -3.128 27.716 1.00 11.51 298 SER A O 1
ATOM 2269 N N . MET A 1 281 ? 68.181 -0.830 27.791 1.00 9.04 299 MET A N 1
ATOM 2270 C CA . MET A 1 281 ? 68.093 -0.749 26.326 1.00 9.40 299 MET A CA 1
ATOM 2271 C C . MET A 1 281 ? 69.281 -1.462 25.680 1.00 10.09 299 MET A C 1
ATOM 2272 O O . MET A 1 281 ? 69.134 -2.129 24.666 1.00 10.51 299 MET A O 1
ATOM 2277 N N . ILE A 1 282 ? 70.453 -1.381 26.348 1.00 10.09 300 ILE A N 1
ATOM 2278 C CA . ILE A 1 282 ? 71.668 -2.117 25.783 1.00 9.96 300 ILE A CA 1
ATOM 2279 C C . ILE A 1 282 ? 71.421 -3.612 25.787 1.00 11.04 300 ILE A C 1
ATOM 2280 O O . ILE A 1 282 ? 71.719 -4.292 24.785 1.00 10.77 300 ILE A O 1
ATOM 2285 N N . GLU A 1 283 ? 70.932 -4.116 26.897 1.00 10.16 301 GLU A N 1
ATOM 2286 C CA . GLU A 1 283 ? 70.671 -5.540 27.058 1.00 12.45 301 GLU A CA 1
ATOM 2287 C C . GLU A 1 283 ? 69.595 -6.002 26.050 1.00 12.14 301 GLU A C 1
ATOM 2288 O O . GLU A 1 283 ? 69.806 -7.038 25.341 1.00 13.55 301 GLU A O 1
ATOM 2294 N N . ASP A 1 284 ? 68.533 -5.245 25.853 1.00 11.88 302 ASP A N 1
ATOM 2295 C CA . ASP A 1 284 ? 67.421 -5.769 25.096 1.00 12.13 302 ASP A CA 1
ATOM 2296 C C . ASP A 1 284 ? 67.647 -5.579 23.593 1.00 12.69 302 ASP A C 1
ATOM 2297 O O . ASP A 1 284 ? 67.228 -6.429 22.808 1.00 12.69 302 ASP A O 1
ATOM 2302 N N . LEU A 1 285 ? 68.224 -4.444 23.227 1.00 11.56 303 LEU A N 1
ATOM 2303 C CA . LEU A 1 285 ? 68.341 -4.050 21.808 1.00 11.82 303 LEU A CA 1
ATOM 2304 C C . LEU A 1 285 ? 69.737 -3.744 21.340 1.00 12.55 303 LEU A C 1
ATOM 2305 O O . LEU A 1 285 ? 69.948 -3.450 20.124 1.00 11.01 303 LEU A O 1
ATOM 2310 N N . ASN A 1 286 ? 70.726 -3.717 22.237 1.00 11.17 304 ASN A N 1
ATOM 2311 C CA . ASN A 1 286 ? 72.088 -3.315 21.847 1.00 13.01 304 ASN A CA 1
ATOM 2312 C C . ASN A 1 286 ? 72.112 -1.871 21.324 1.00 11.82 304 ASN A C 1
ATOM 2313 O O . ASN A 1 286 ? 72.742 -1.563 20.339 1.00 12.34 304 ASN A O 1
ATOM 2318 N N . MET A 1 287 ? 71.225 -1.025 21.921 1.00 10.56 305 MET A N 1
ATOM 2319 C CA . MET A 1 287 ? 71.167 0.378 21.517 1.00 11.17 305 MET A CA 1
ATOM 2320 C C . MET A 1 287 ? 71.144 1.200 22.836 1.00 11.53 305 MET A C 1
ATOM 2321 O O . MET A 1 287 ? 70.726 0.695 23.917 1.00 10.73 305 MET A O 1
ATOM 2326 N N . TYR A 1 288 ? 71.582 2.437 22.692 1.00 10.52 306 TYR A N 1
ATOM 2327 C CA . TYR A 1 288 ? 71.397 3.406 23.827 1.00 11.33 306 TYR A CA 1
ATOM 2328 C C . TYR A 1 288 ? 71.259 4.785 23.262 1.00 11.43 306 TYR A C 1
ATOM 2329 O O . TYR A 1 288 ? 71.508 4.999 22.038 1.00 10.87 306 TYR A O 1
ATOM 2338 N N . ILE A 1 289 ? 70.856 5.759 24.126 1.00 9.67 307 ILE A N 1
ATOM 2339 C CA . ILE A 1 289 ? 70.757 7.136 23.669 1.00 10.67 307 ILE A CA 1
ATOM 2340 C C . ILE A 1 289 ? 72.107 7.891 23.955 1.00 12.16 307 ILE A C 1
ATOM 2341 O O . ILE A 1 289 ? 72.589 7.896 25.122 1.00 11.75 307 ILE A O 1
ATOM 2346 N N . GLY A 1 290 ? 72.680 8.449 22.921 1.00 12.21 308 GLY A N 1
ATOM 2347 C CA . GLY A 1 290 ? 73.948 9.206 23.010 1.00 14.30 308 GLY A CA 1
ATOM 2348 C C . GLY A 1 290 ? 73.727 10.534 23.748 1.00 14.79 308 GLY A C 1
ATOM 2349 O O . GLY A 1 290 ? 72.646 10.983 23.877 1.00 14.88 308 GLY A O 1
ATOM 2350 N N . ALA A 1 291 ? 74.792 11.198 24.117 1.00 15.30 309 ALA A N 1
ATOM 2351 C CA . ALA A 1 291 ? 74.678 12.440 24.848 1.00 17.47 309 ALA A CA 1
ATOM 2352 C C . ALA A 1 291 ? 74.147 13.526 23.925 1.00 16.63 309 ALA A C 1
ATOM 2353 O O . ALA A 1 291 ? 73.608 14.549 24.408 1.00 18.08 309 ALA A O 1
ATOM 2355 N N . ASP A 1 292 ? 74.232 13.330 22.599 1.00 17.43 310 ASP A N 1
ATOM 2356 C CA . ASP A 1 292 ? 73.550 14.240 21.646 1.00 15.10 310 ASP A CA 1
ATOM 2357 C C . ASP A 1 292 ? 72.048 13.904 21.409 1.00 15.53 310 ASP A C 1
ATOM 2358 O O . ASP A 1 292 ? 71.436 14.436 20.494 1.00 15.42 310 ASP A O 1
ATOM 2363 N N . PHE A 1 293 ? 71.472 12.987 22.193 1.00 11.81 311 PHE A N 1
ATOM 2364 C CA . PHE A 1 293 ? 70.126 12.485 22.037 1.00 13.62 311 PHE A CA 1
ATOM 2365 C C . PHE A 1 293 ? 69.942 11.697 20.727 1.00 13.29 311 PHE A C 1
ATOM 2366 O O . PHE A 1 293 ? 68.831 11.362 20.324 1.00 13.55 311 PHE A O 1
ATOM 2374 N N . GLY A 1 294 ? 71.036 11.390 20.038 1.00 14.48 312 GLY A N 1
ATOM 2375 C CA . GLY A 1 294 ? 70.823 10.432 18.894 1.00 13.42 312 GLY A CA 1
ATOM 2376 C C . GLY A 1 294 ? 70.829 8.956 19.342 1.00 12.08 312 GLY A C 1
ATOM 2377 O O . GLY A 1 294 ? 71.125 8.630 20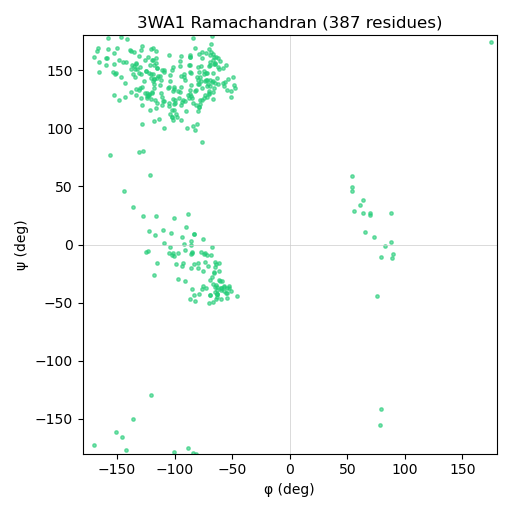.523 1.00 11.89 312 GLY A O 1
ATOM 2378 N N . MET A 1 295 ? 70.666 8.051 18.373 1.00 12.37 313 MET A N 1
ATOM 2379 C CA . MET A 1 295 ? 70.657 6.623 18.714 1.00 12.71 313 MET A CA 1
ATOM 2380 C C . MET A 1 295 ? 72.041 6.004 18.482 1.00 12.57 313 MET A C 1
ATOM 2381 O O . MET A 1 295 ? 72.610 6.204 17.381 1.00 11.64 313 MET A O 1
ATOM 2386 N N . TYR A 1 296 ? 72.545 5.246 19.469 1.00 11.39 314 TYR A N 1
ATOM 2387 C CA . TYR A 1 296 ? 73.868 4.621 19.354 1.00 12.33 314 TYR A CA 1
ATOM 2388 C C . TYR A 1 296 ? 73.636 3.108 19.286 1.00 13.52 314 TYR A C 1
ATOM 2389 O O . TYR A 1 296 ? 72.767 2.549 20.016 1.00 12.76 314 TYR A O 1
ATOM 2398 N N . PHE A 1 297 ? 74.368 2.427 18.382 1.00 12.89 315 PHE A N 1
ATOM 2399 C CA . PHE A 1 297 ? 74.096 0.967 18.159 1.00 10.74 315 PHE A CA 1
ATOM 2400 C C . PHE A 1 297 ? 75.379 0.162 18.394 1.00 13.08 315 PHE A C 1
ATOM 2401 O O . PHE A 1 297 ? 76.417 0.445 17.832 1.00 15.66 315 PHE A O 1
ATOM 2409 N N . TYR A 1 298 ? 75.294 -0.847 19.222 1.00 10.95 316 TYR A N 1
ATOM 2410 C CA . TYR A 1 298 ? 76.395 -1.762 19.363 1.00 12.85 316 TYR A CA 1
ATOM 2411 C C . TYR A 1 298 ? 76.362 -2.781 18.247 1.00 12.82 316 TYR A C 1
ATOM 2412 O O . TYR A 1 298 ? 75.506 -2.736 17.357 1.00 12.48 316 TYR A O 1
ATOM 2421 N N . LEU A 1 299 ? 77.344 -3.716 18.252 1.00 13.22 317 LEU A N 1
ATOM 2422 C CA . LEU A 1 299 ? 77.471 -4.532 17.051 1.00 13.20 317 LEU A CA 1
ATOM 2423 C C . LEU A 1 299 ? 76.271 -5.364 16.626 1.00 12.03 317 LEU A C 1
ATOM 2424 O O . LEU A 1 299 ? 76.001 -5.421 15.442 1.00 12.14 317 LEU A O 1
ATOM 2429 N N . ARG A 1 300 ? 75.522 -5.941 17.569 1.00 13.67 318 ARG A N 1
ATOM 2430 C CA . ARG A 1 300 ? 74.352 -6.743 17.284 1.00 13.00 318 ARG A CA 1
ATOM 2431 C C . ARG A 1 300 ? 73.311 -5.993 16.472 1.00 14.66 318 ARG A C 1
ATOM 2432 O O . ARG A 1 300 ? 72.743 -6.577 15.551 1.00 15.29 318 ARG A O 1
ATOM 2440 N N . SER A 1 301 ? 73.055 -4.689 16.729 1.00 10.66 319 SER A N 1
ATOM 2441 C CA . SER A 1 301 ? 72.092 -3.987 15.937 1.00 10.48 319 SER A CA 1
ATOM 2442 C C . SER A 1 301 ? 72.634 -3.045 14.854 1.00 9.18 319 SER A C 1
ATOM 2443 O O . SER A 1 301 ? 71.841 -2.521 14.055 1.00 9.59 319 SER A O 1
ATOM 2446 N N . SER A 1 302 ? 73.943 -2.827 14.870 1.00 10.70 320 SER A N 1
ATOM 2447 C CA . SER A 1 302 ? 74.631 -1.907 14.020 1.00 11.95 320 SER A CA 1
ATOM 2448 C C . SER A 1 302 ? 74.355 -2.074 12.546 1.00 11.80 320 SER A C 1
ATOM 2449 O O . SER A 1 302 ? 74.380 -1.097 11.795 1.00 11.84 320 SER A O 1
ATOM 2452 N N . GLY A 1 303 ? 74.227 -3.326 12.114 1.00 10.36 321 GLY A N 1
ATOM 2453 C CA . GLY A 1 303 ? 74.027 -3.619 10.696 1.00 9.26 321 GLY A CA 1
ATOM 2454 C C . GLY A 1 303 ? 72.711 -3.097 10.096 1.00 10.65 321 GLY A C 1
ATOM 2455 O O . GLY A 1 303 ? 72.571 -3.062 8.843 1.00 11.43 321 GLY A O 1
ATOM 2456 N N . PHE A 1 304 ? 71.768 -2.727 10.958 1.00 10.41 322 PHE A N 1
ATOM 2457 C CA . PHE A 1 304 ? 70.448 -2.287 10.615 1.00 9.66 322 PHE A CA 1
ATOM 2458 C C . PHE A 1 304 ? 70.223 -0.822 11.059 1.00 9.62 322 PHE A C 1
ATOM 2459 O O . PHE A 1 304 ? 69.084 -0.298 10.956 1.00 10.53 322 PHE A O 1
ATOM 2467 N N . LYS A 1 305 ? 71.267 -0.184 11.492 1.00 11.36 323 LYS A N 1
ATOM 2468 C CA . LYS A 1 305 ? 71.217 1.215 12.101 1.00 12.14 323 LYS A CA 1
ATOM 2469 C C . LYS A 1 305 ? 70.533 2.202 11.157 1.00 12.82 323 LYS A C 1
ATOM 2470 O O . LYS A 1 305 ? 69.771 3.128 11.612 1.00 11.99 323 LYS A O 1
ATOM 2476 N N . GLU A 1 306 ? 70.892 2.176 9.895 1.00 11.43 324 GLU A N 1
ATOM 2477 C CA . GLU A 1 306 ? 70.324 3.181 8.960 1.00 12.86 324 GLU A CA 1
ATOM 2478 C C . GLU A 1 306 ? 68.896 2.960 8.714 1.00 11.82 324 GLU A C 1
ATOM 2479 O O . GLU A 1 306 ? 68.135 3.948 8.692 1.00 13.80 324 GLU A O 1
ATOM 2485 N N . GLN A 1 307 ? 68.475 1.732 8.514 1.00 10.23 325 GLN A N 1
ATOM 2486 C CA . GLN A 1 307 ? 67.086 1.472 8.346 1.00 9.78 325 GLN A CA 1
ATOM 2487 C C . GLN A 1 307 ? 66.256 1.822 9.617 1.00 10.34 325 GLN A C 1
ATOM 2488 O O . GLN A 1 307 ? 65.170 2.391 9.503 1.00 11.07 325 GLN A O 1
ATOM 2494 N N . ILE A 1 308 ? 66.834 1.523 10.779 1.00 9.10 326 ILE A N 1
ATOM 2495 C CA . ILE A 1 308 ? 66.090 1.670 12.066 1.00 10.32 326 ILE A CA 1
ATOM 2496 C C . ILE A 1 308 ? 65.931 3.195 12.308 1.00 10.23 326 ILE A C 1
ATOM 2497 O O . ILE A 1 308 ? 64.804 3.653 12.537 1.00 10.42 326 ILE A O 1
ATOM 2502 N N . THR A 1 309 ? 67.009 3.930 12.214 1.00 10.58 327 THR A N 1
ATOM 2503 C CA . THR A 1 309 ? 66.918 5.389 12.421 1.00 12.36 327 THR A CA 1
ATOM 2504 C C . THR A 1 309 ? 66.081 6.101 11.360 1.00 12.73 327 THR A C 1
ATOM 2505 O O . THR A 1 309 ? 65.331 7.050 11.679 1.00 12.84 327 THR A O 1
ATOM 2509 N N . ARG A 1 310 ? 66.140 5.673 10.126 1.00 12.58 328 ARG A N 1
ATOM 2510 C CA . ARG A 1 310 ? 65.229 6.214 9.122 1.00 13.07 328 ARG A CA 1
ATOM 2511 C C . ARG A 1 310 ? 63.801 5.974 9.501 1.00 12.85 328 ARG A C 1
ATOM 2512 O O . ARG A 1 310 ? 62.925 6.844 9.314 1.00 13.32 328 ARG A O 1
ATOM 2520 N N . GLY A 1 311 ? 63.497 4.793 10.068 1.00 11.59 329 GLY A N 1
ATOM 2521 C CA . GLY A 1 311 ? 62.110 4.512 10.407 1.00 10.14 329 GLY A CA 1
ATOM 2522 C C . GLY A 1 311 ? 61.658 5.294 11.685 1.00 10.70 329 GLY A C 1
ATOM 2523 O O . GLY A 1 311 ? 60.542 5.808 11.744 1.00 10.19 329 GLY A O 1
ATOM 2524 N N . LEU A 1 312 ? 62.572 5.445 12.640 1.00 10.67 330 LEU A N 1
ATOM 2525 C CA . LEU A 1 312 ? 62.227 6.125 13.911 1.00 10.29 330 LEU A CA 1
ATOM 2526 C C . LEU A 1 312 ? 62.144 7.612 13.670 1.00 11.05 330 LEU A C 1
ATOM 2527 O O . LEU A 1 312 ? 61.576 8.290 14.528 1.00 10.40 330 LEU A O 1
ATOM 2532 N N . ASN A 1 313 ? 62.785 8.122 12.631 1.00 10.77 331 ASN A N 1
ATOM 2533 C CA . ASN A 1 313 ? 62.935 9.589 12.478 1.00 11.49 331 ASN A CA 1
ATOM 2534 C C . ASN A 1 313 ? 63.757 10.241 13.579 1.00 14.59 331 ASN A C 1
ATOM 2535 O O . ASN A 1 313 ? 63.390 11.344 14.076 1.00 14.91 331 ASN A O 1
ATOM 2540 N N . ARG A 1 314 ? 64.805 9.564 14.022 1.00 12.61 332 ARG A N 1
ATOM 2541 C CA . ARG A 1 314 ? 65.739 10.083 14.971 1.00 14.67 332 ARG A CA 1
ATOM 2542 C C . ARG A 1 314 ? 67.098 9.854 14.456 1.00 14.35 332 ARG A C 1
ATOM 2543 O O . ARG A 1 314 ? 67.340 8.844 13.819 1.00 14.27 332 ARG A O 1
ATOM 2551 N N . PRO A 1 315 ? 68.042 10.726 14.751 1.00 12.63 333 PRO A N 1
ATOM 2552 C CA . PRO A 1 315 ? 69.250 10.571 14.069 1.00 12.57 333 PRO A CA 1
ATOM 2553 C C . PRO A 1 315 ? 70.227 9.590 14.726 1.00 12.84 333 PRO A C 1
ATOM 2554 O O . PRO A 1 315 ? 70.093 9.262 15.919 1.00 12.69 333 PRO A O 1
ATOM 2558 N N . LEU A 1 316 ? 71.204 9.158 13.930 1.00 12.01 334 LEU A N 1
ATOM 2559 C CA . LEU A 1 316 ? 72.312 8.392 14.485 1.00 13.84 334 LEU A CA 1
ATOM 2560 C C . LEU A 1 316 ? 73.144 9.313 15.425 1.00 14.96 334 LEU A C 1
ATOM 2561 O O . LEU A 1 316 ? 73.418 10.503 15.058 1.00 17.42 334 LEU A O 1
ATOM 2566 N N . SER A 1 317 ? 73.605 8.769 16.543 1.00 13.51 335 SER A N 1
ATOM 2567 C CA . SER A 1 317 ? 74.400 9.523 17.515 1.00 15.55 335 SER A CA 1
ATOM 2568 C C . SER A 1 317 ? 75.800 9.709 16.932 1.00 19.39 335 SER A C 1
ATOM 2569 O O . SER A 1 317 ? 76.289 8.820 16.219 1.00 17.81 335 SER A O 1
ATOM 2572 N N . GLN A 1 318 ? 76.412 10.855 17.259 1.00 19.72 336 GLN A N 1
ATOM 2573 C CA . GLN A 1 318 ? 77.809 11.143 16.858 1.00 21.42 336 GLN A CA 1
ATOM 2574 C C . GLN A 1 318 ? 78.734 11.134 18.048 1.00 24.72 336 GLN A C 1
ATOM 2575 O O . GLN A 1 318 ? 79.895 11.547 17.985 1.00 31.02 336 GLN A O 1
ATOM 2581 N N . THR A 1 319 ? 78.250 10.646 19.168 1.00 23.20 337 THR A N 1
ATOM 2582 C CA . THR A 1 319 ? 79.101 10.506 20.306 1.00 24.59 337 THR A CA 1
ATOM 2583 C C . THR A 1 319 ? 78.922 9.145 20.965 1.00 25.75 337 THR A C 1
ATOM 2584 O O . THR A 1 319 ? 77.790 8.678 21.063 1.00 27.71 337 THR A O 1
ATOM 2588 N N . THR A 1 320 ? 80.001 8.555 21.495 1.00 21.60 338 THR A N 1
ATOM 2589 C CA . THR A 1 320 ? 79.950 7.305 22.235 1.00 23.32 338 THR A CA 1
ATOM 2590 C C . THR A 1 320 ? 79.483 7.529 23.684 1.00 20.71 338 THR A C 1
ATOM 2591 O O . THR A 1 320 ? 78.945 6.615 24.339 1.00 22.22 338 THR A O 1
ATOM 2595 N N . THR A 1 321 ? 79.586 8.769 24.199 1.00 20.39 339 THR A N 1
ATOM 2596 C CA . THR A 1 321 ? 79.135 9.005 25.583 1.00 19.43 339 THR A CA 1
ATOM 2597 C C . THR A 1 321 ? 77.625 8.818 25.677 1.00 15.99 339 THR A C 1
ATOM 2598 O O . THR A 1 321 ? 76.884 9.358 24.847 1.00 18.03 339 THR A O 1
ATOM 2602 N N . GLN A 1 322 ? 77.233 8.043 26.683 1.00 16.73 340 GLN A N 1
ATOM 2603 C CA . GLN A 1 322 ? 75.791 7.860 27.008 1.00 14.62 340 GLN A CA 1
ATOM 2604 C C . GLN A 1 322 ? 75.206 9.178 27.524 1.00 15.00 340 GLN A C 1
ATOM 2605 O O . GLN A 1 322 ? 75.778 9.845 28.406 1.00 16.86 340 GLN A O 1
ATOM 2611 N N . LEU A 1 323 ? 74.002 9.452 27.100 1.00 13.34 341 LEU A N 1
ATOM 2612 C CA . LEU A 1 323 ? 73.200 10.421 27.829 1.00 13.42 341 LEU A CA 1
ATOM 2613 C C . LEU A 1 323 ? 73.083 10.061 29.294 1.00 15.08 341 LEU A C 1
ATOM 2614 O O . LEU A 1 323 ? 72.791 8.915 29.650 1.00 12.98 341 LEU A O 1
ATOM 2619 N N . GLY A 1 324 ? 73.299 11.087 30.147 1.00 15.99 342 GLY A N 1
ATOM 2620 C CA . GLY A 1 324 ? 73.197 10.916 31.561 1.00 16.18 342 GLY A CA 1
ATOM 2621 C C . GLY A 1 324 ? 71.947 11.381 32.220 1.00 15.10 342 GLY A C 1
ATOM 2622 O O . GLY A 1 324 ? 71.024 11.861 31.533 1.00 13.46 342 GLY A O 1
ATOM 2623 N N . GLU A 1 325 ? 71.903 11.238 33.538 1.00 15.16 343 GLU A N 1
ATOM 2624 C CA . GLU A 1 325 ? 70.698 11.669 34.276 1.00 18.60 343 GLU A CA 1
ATOM 2625 C C . GLU A 1 325 ? 70.978 13.065 34.907 1.00 21.65 343 GLU A C 1
ATOM 2626 O O . GLU A 1 325 ? 72.032 13.241 35.546 1.00 21.53 343 GLU A O 1
ATOM 2632 N N . ARG A 1 326 ? 70.146 14.067 34.618 1.00 18.31 344 ARG A N 1
ATOM 2633 C CA . ARG A 1 326 ? 70.308 15.382 35.220 1.00 20.17 344 ARG A CA 1
ATOM 2634 C C . ARG A 1 326 ? 69.366 15.581 36.375 1.00 22.77 344 ARG A C 1
ATOM 2635 O O . ARG A 1 326 ? 68.156 15.402 36.233 1.00 19.68 344 ARG A O 1
ATOM 2643 N N . VAL A 1 327 ? 69.931 15.860 37.568 1.00 25.81 345 VAL A N 1
ATOM 2644 C CA . VAL A 1 327 ? 69.117 15.955 38.777 1.00 21.40 345 VAL A CA 1
ATOM 2645 C C . VAL A 1 327 ? 69.513 17.302 39.371 1.00 26.42 345 VAL A C 1
ATOM 2646 O O . VAL A 1 327 ? 70.664 17.458 39.895 1.00 25.81 345 VAL A O 1
ATOM 2650 N N . GLU A 1 328 ? 68.623 18.300 39.202 1.00 24.35 346 GLU A N 1
ATOM 2651 C CA . GLU A 1 328 ? 68.985 19.687 39.471 1.00 25.81 346 GLU A CA 1
ATOM 2652 C C . GLU A 1 328 ? 67.990 20.319 40.448 1.00 27.95 346 GLU A C 1
ATOM 2653 O O . GLU A 1 328 ? 66.774 20.049 40.453 1.00 26.23 346 GLU A O 1
ATOM 2659 N N . GLU A 1 329 ? 68.529 21.111 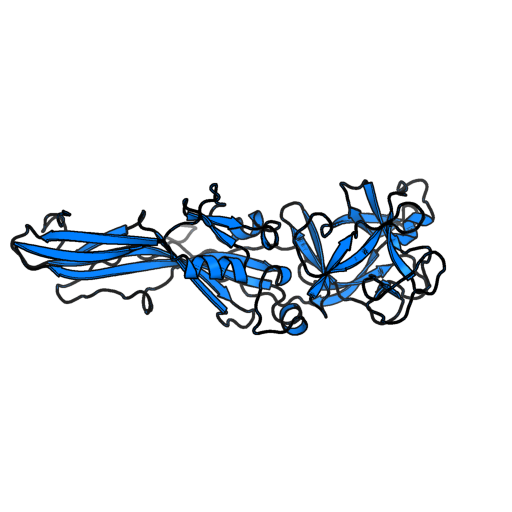41.349 1.00 30.41 347 GLU A N 1
ATOM 2660 C CA . GLU A 1 329 ? 67.681 21.648 42.414 1.00 33.55 347 GLU A CA 1
ATOM 2661 C C . GLU A 1 329 ? 67.487 23.078 41.963 1.00 34.55 347 GLU A C 1
ATOM 2662 O O . GLU A 1 329 ? 68.451 23.768 41.652 1.00 30.32 347 GLU A O 1
ATOM 2668 N N . MET A 1 330 ? 66.226 23.482 41.770 1.00 29.80 348 MET A N 1
ATOM 2669 C CA . MET A 1 330 ? 65.928 24.783 41.128 1.00 29.83 348 MET A CA 1
ATOM 2670 C C . MET A 1 330 ? 65.160 25.666 42.129 1.00 25.77 348 MET A C 1
ATOM 2671 O O . MET A 1 330 ? 64.265 25.145 42.879 1.00 28.32 348 MET A O 1
ATOM 2676 N N . GLU A 1 331 ? 65.551 26.937 42.148 1.00 26.76 349 GLU A N 1
ATOM 2677 C CA . GLU A 1 331 ? 64.968 27.860 43.099 1.00 29.52 349 GLU A CA 1
ATOM 2678 C C . GLU A 1 331 ? 64.206 28.930 42.324 1.00 24.53 349 GLU A C 1
ATOM 2679 O O . GLU A 1 331 ? 64.776 29.672 41.514 1.00 26.23 349 GLU A O 1
ATOM 2685 N N . TYR A 1 332 ? 62.905 28.969 42.559 1.00 23.62 350 TYR A N 1
ATOM 2686 C CA . TYR A 1 332 ? 62.109 29.863 41.737 1.00 22.41 350 TYR A CA 1
ATOM 2687 C C . TYR A 1 332 ? 61.460 30.924 42.625 1.00 20.65 350 TYR A C 1
ATOM 2688 O O . TYR A 1 332 ? 60.954 30.582 43.702 1.00 23.13 350 TYR A O 1
ATOM 2697 N N . TYR A 1 333 ? 61.404 32.118 42.062 1.00 21.25 351 TYR A N 1
ATOM 2698 C CA . TYR A 1 333 ? 60.710 33.258 42.753 1.00 21.14 351 TYR A CA 1
ATOM 2699 C C . TYR A 1 333 ? 59.612 33.864 41.885 1.00 20.16 351 TYR A C 1
ATOM 2700 O O . TYR A 1 333 ? 59.885 34.307 40.753 1.00 19.77 351 TYR A O 1
ATOM 2709 N N . ASN A 1 334 ? 58.383 33.938 42.450 1.00 20.24 352 ASN A N 1
ATOM 2710 C CA . ASN A 1 334 ? 57.280 34.575 41.702 1.00 17.94 352 ASN A CA 1
ATOM 2711 C C . ASN A 1 334 ? 57.225 36.074 42.155 1.00 18.78 352 ASN A C 1
ATOM 2712 O O . ASN A 1 334 ? 56.733 36.301 43.223 1.00 19.46 352 ASN A O 1
ATOM 2717 N N . SER A 1 335 ? 57.642 36.996 41.308 1.00 18.43 353 SER A N 1
ATOM 2718 C CA . SER A 1 335 ? 57.767 38.399 41.644 1.00 20.62 353 SER A CA 1
ATOM 2719 C C . SER A 1 335 ? 56.416 39.120 41.430 1.00 23.95 353 SER A C 1
ATOM 2720 O O . SER A 1 335 ? 56.322 40.330 41.673 1.00 25.04 353 SER A O 1
ATOM 2723 N N . ASN A 1 336 ? 55.448 38.390 40.831 1.00 18.63 354 ASN A N 1
ATOM 2724 C CA . ASN A 1 336 ? 54.125 38.990 40.518 1.00 18.76 354 ASN A CA 1
ATOM 2725 C C . ASN A 1 336 ? 53.391 39.247 41.800 1.00 20.56 354 ASN A C 1
ATOM 2726 O O . ASN A 1 336 ? 53.583 38.504 42.782 1.00 19.45 354 ASN A O 1
ATOM 2731 N N . ASP A 1 337 ? 52.427 40.187 41.752 1.00 22.31 355 ASP A N 1
ATOM 2732 C CA . ASP A 1 337 ? 51.548 40.372 42.922 1.00 23.77 355 ASP A CA 1
ATOM 2733 C C . ASP A 1 337 ? 50.297 39.534 43.003 1.00 26.25 355 ASP A C 1
ATOM 2734 O O . ASP A 1 337 ? 49.343 39.892 43.667 1.00 25.83 355 ASP A O 1
ATOM 2739 N N . LEU A 1 338 ? 50.295 38.354 42.367 1.00 22.35 356 LEU A N 1
ATOM 2740 C CA . LEU A 1 338 ? 49.182 37.457 42.463 1.00 24.57 356 LEU A CA 1
ATOM 2741 C C . LEU A 1 338 ? 49.757 36.076 42.462 1.00 21.07 356 LEU A C 1
ATOM 2742 O O . LEU A 1 338 ? 50.904 35.863 41.980 1.00 19.88 356 LEU A O 1
ATOM 2747 N N . ASP A 1 339 ? 48.955 35.191 43.007 1.00 18.65 357 ASP A N 1
ATOM 2748 C CA . ASP A 1 339 ? 49.278 33.776 43.077 1.00 18.38 357 ASP A CA 1
ATOM 2749 C C . ASP A 1 339 ? 49.152 33.216 41.626 1.00 16.60 357 ASP A C 1
ATOM 2750 O O . ASP A 1 339 ? 48.195 33.535 40.919 1.00 17.62 357 ASP A O 1
ATOM 2755 N N . VAL A 1 340 ? 50.127 32.389 41.229 1.00 16.66 358 VAL A N 1
ATOM 2756 C CA . VAL A 1 340 ? 50.229 31.966 39.782 1.00 14.96 358 VAL A CA 1
ATOM 2757 C C . VAL A 1 340 ? 50.433 30.464 39.829 1.00 15.30 358 VAL A C 1
ATOM 2758 O O . VAL A 1 340 ? 51.295 29.968 40.550 1.00 15.52 358 VAL A O 1
ATOM 2762 N N . ARG A 1 341 ? 49.614 29.720 39.072 1.00 14.47 359 ARG A N 1
ATOM 2763 C CA . ARG A 1 341 ? 49.834 28.276 38.868 1.00 13.79 359 ARG A CA 1
ATOM 2764 C C . ARG A 1 341 ? 50.918 28.071 37.833 1.00 13.92 359 ARG A C 1
ATOM 2765 O O . ARG A 1 341 ? 50.761 28.483 36.667 1.00 14.62 359 ARG A O 1
ATOM 2773 N N . TYR A 1 342 ? 52.028 27.431 38.235 1.00 13.38 360 TYR A N 1
ATOM 2774 C CA . TYR A 1 342 ? 53.139 27.221 37.301 1.00 14.51 360 TYR A CA 1
ATOM 2775 C C . TYR A 1 342 ? 53.293 25.723 37.041 1.00 15.00 360 TYR A C 1
ATOM 2776 O O . TYR A 1 342 ? 53.014 24.893 37.914 1.00 14.62 360 TYR A O 1
ATOM 2785 N N . VAL A 1 343 ? 53.664 25.384 35.813 1.00 13.34 361 VAL A N 1
ATOM 2786 C CA . VAL A 1 343 ? 53.902 23.964 35.544 1.00 15.83 361 VAL A CA 1
ATOM 2787 C C . VAL A 1 343 ? 55.073 23.872 34.598 1.00 16.26 361 VAL A C 1
ATOM 2788 O O . VAL A 1 343 ? 55.175 24.672 33.688 1.00 17.59 361 VAL A O 1
ATOM 2792 N N . LYS A 1 344 ? 55.977 22.922 34.795 1.00 12.18 362 LYS A N 1
ATOM 2793 C CA . LYS A 1 344 ? 57.081 22.815 33.871 1.00 12.59 362 LYS A CA 1
ATOM 2794 C C . LYS A 1 344 ? 57.058 21.397 33.190 1.00 11.39 362 LYS A C 1
ATOM 2795 O O . LYS A 1 344 ? 56.819 20.397 33.864 1.00 11.29 362 LYS A O 1
ATOM 2801 N N . TYR A 1 345 ? 57.167 21.397 31.856 1.00 10.66 363 TYR A N 1
ATOM 2802 C CA . TYR A 1 345 ? 57.252 20.085 31.156 1.00 11.72 363 TYR A CA 1
ATOM 2803 C C . TYR A 1 345 ? 58.586 20.092 30.380 1.00 10.04 363 TYR A C 1
ATOM 2804 O O . TYR A 1 345 ? 59.037 21.130 29.973 1.00 11.87 363 TYR A O 1
ATOM 2813 N N . ALA A 1 346 ? 59.179 18.895 30.102 1.00 9.90 364 ALA A N 1
ATOM 2814 C CA . ALA A 1 346 ? 60.223 18.827 29.070 1.00 10.63 364 ALA A CA 1
ATOM 2815 C C . ALA A 1 346 ? 59.685 17.742 28.053 1.00 10.32 364 ALA A C 1
ATOM 2816 O O . ALA A 1 346 ? 58.839 16.893 28.356 1.00 9.91 364 ALA A O 1
ATOM 2818 N N . LEU A 1 347 ? 60.245 17.767 26.853 1.00 10.99 365 LEU A N 1
ATOM 2819 C CA . LEU A 1 347 ? 59.746 16.818 25.815 1.00 10.75 365 LEU A CA 1
ATOM 2820 C C . LEU A 1 347 ? 60.344 15.406 26.163 1.00 10.57 365 LEU A C 1
ATOM 2821 O O . LEU A 1 347 ? 61.568 15.255 26.216 1.00 11.59 365 LEU A O 1
ATOM 2826 N N . ALA A 1 348 ? 59.494 14.411 26.318 1.00 10.19 366 ALA A N 1
ATOM 2827 C CA . ALA A 1 348 ? 59.962 13.026 26.521 1.00 11.21 366 ALA A CA 1
ATOM 2828 C C . ALA A 1 348 ? 60.072 12.373 25.085 1.00 11.40 366 ALA A C 1
ATOM 2829 O O . ALA A 1 348 ? 59.148 12.513 24.267 1.00 11.17 366 ALA A O 1
ATOM 2831 N N . ARG A 1 349 ? 61.125 11.544 24.902 1.00 10.70 367 ARG A N 1
ATOM 2832 C CA . ARG A 1 349 ? 61.385 10.848 23.639 1.00 9.32 367 ARG A CA 1
ATOM 2833 C C . ARG A 1 349 ? 61.269 9.377 24.088 1.00 9.46 367 ARG A C 1
ATOM 2834 O O . ARG A 1 349 ? 62.100 8.923 24.866 1.00 9.63 367 ARG A O 1
ATOM 2842 N N . GLU A 1 350 ? 60.181 8.746 23.701 1.00 8.51 368 GLU A N 1
ATOM 2843 C CA . GLU A 1 350 ? 59.794 7.437 24.304 1.00 10.87 368 GLU A CA 1
ATOM 2844 C C . GLU A 1 350 ? 59.968 6.377 23.184 1.00 11.28 368 GLU A C 1
ATOM 2845 O O . GLU A 1 350 ? 59.462 6.550 22.050 1.00 10.34 368 GLU A O 1
ATOM 2851 N N . PHE A 1 351 ? 60.670 5.291 23.533 1.00 9.64 369 PHE A N 1
ATOM 2852 C CA . PHE A 1 351 ? 60.867 4.203 22.548 1.00 10.09 369 PHE A CA 1
ATOM 2853 C C . PHE A 1 351 ? 60.193 3.009 23.148 1.00 9.47 369 PHE A C 1
ATOM 2854 O O . PHE A 1 351 ? 60.432 2.722 24.311 1.00 10.12 369 PHE A O 1
ATOM 2862 N N . THR A 1 352 ? 59.259 2.398 22.416 1.00 8.09 370 THR A N 1
ATOM 2863 C CA . THR A 1 352 ? 58.506 1.316 22.994 1.00 8.47 370 THR A CA 1
ATOM 2864 C C . THR A 1 352 ? 58.692 0.092 22.076 1.00 8.94 370 THR A C 1
ATOM 2865 O O . THR A 1 352 ? 58.445 0.184 20.845 1.00 9.83 370 THR A O 1
ATOM 2869 N N . LEU A 1 353 ? 59.088 -1.028 22.673 1.00 9.11 371 LEU A N 1
ATOM 2870 C CA . LEU A 1 353 ? 59.286 -2.298 21.980 1.00 9.51 371 LEU A CA 1
ATOM 2871 C C . LEU A 1 353 ? 57.997 -3.082 22.179 1.00 10.24 371 LEU A C 1
ATOM 2872 O O . LEU A 1 353 ? 57.602 -3.350 23.290 1.00 11.02 371 LEU A O 1
ATOM 2877 N N . LYS A 1 354 ? 57.402 -3.534 21.076 1.00 9.96 372 LYS A N 1
ATOM 2878 C CA . LYS A 1 354 ? 56.188 -4.327 21.099 1.00 10.49 372 LYS A CA 1
ATOM 2879 C C . LYS A 1 354 ? 56.340 -5.681 20.336 1.00 10.82 372 LYS A C 1
ATOM 2880 O O . LYS A 1 354 ? 56.956 -5.712 19.281 1.00 9.14 372 LYS A O 1
ATOM 2886 N N . ARG A 1 355 ? 55.615 -6.678 20.806 1.00 9.71 373 ARG A N 1
ATOM 2887 C CA . ARG A 1 355 ? 55.430 -7.954 20.067 1.00 9.39 373 ARG A CA 1
ATOM 2888 C C . ARG A 1 355 ? 54.449 -7.772 18.933 1.00 9.93 373 ARG A C 1
ATOM 2889 O O . ARG A 1 355 ? 53.681 -6.793 18.909 1.00 10.02 373 ARG A O 1
ATOM 2897 N N . VAL A 1 356 ? 54.406 -8.758 18.008 1.00 8.97 374 VAL A N 1
ATOM 2898 C CA . VAL A 1 356 ? 53.450 -8.727 16.919 1.00 10.60 374 VAL A CA 1
ATOM 2899 C C . VAL A 1 356 ? 52.017 -8.646 17.447 1.00 11.40 374 VAL A C 1
ATOM 2900 O O . VAL A 1 356 ? 51.167 -7.990 16.826 1.00 14.03 374 VAL A O 1
ATOM 2904 N N . ASN A 1 357 ? 51.780 -9.322 18.558 1.00 12.74 375 ASN A N 1
ATOM 2905 C CA . ASN A 1 357 ? 50.419 -9.357 19.161 1.00 15.84 375 ASN A CA 1
ATOM 2906 C C . ASN A 1 357 ? 50.052 -8.040 19.886 1.00 18.92 375 ASN A C 1
ATOM 2907 O O . ASN A 1 357 ? 48.945 -7.977 20.483 1.00 19.25 375 ASN A O 1
ATOM 2912 N N . GLY A 1 358 ? 50.924 -7.026 19.813 1.00 15.25 376 GLY A N 1
ATOM 2913 C CA . GLY A 1 358 ? 50.628 -5.767 20.477 1.00 15.08 376 GLY A CA 1
ATOM 2914 C C . GLY A 1 358 ? 51.107 -5.658 21.927 1.00 16.04 376 GLY A C 1
ATOM 2915 O O . GLY A 1 358 ? 51.076 -4.549 22.480 1.00 15.75 376 GLY A O 1
ATOM 2916 N N . GLU A 1 359 ? 51.600 -6.738 22.556 1.00 13.78 377 GLU A N 1
ATOM 2917 C CA . GLU A 1 359 ? 52.054 -6.644 23.930 1.00 16.13 377 GLU A CA 1
ATOM 2918 C C . GLU A 1 359 ? 53.274 -5.695 23.996 1.00 16.69 377 GLU A C 1
ATOM 2919 O O . GLU A 1 359 ? 54.206 -5.758 23.193 1.00 14.31 377 GLU A O 1
ATOM 2925 N N . ILE A 1 360 ? 53.307 -4.856 25.028 1.00 15.81 378 ILE A N 1
ATOM 2926 C CA . ILE A 1 360 ? 54.466 -4.037 25.298 1.00 15.07 378 ILE A CA 1
ATOM 2927 C C . ILE A 1 360 ? 55.528 -4.788 26.039 1.00 15.64 378 ILE A C 1
ATOM 2928 O O . ILE A 1 360 ? 55.278 -5.314 27.140 1.00 16.16 378 ILE A O 1
ATOM 2933 N N . VAL A 1 361 ? 56.724 -4.894 25.426 1.00 12.71 379 VAL A N 1
ATOM 2934 C CA . VAL A 1 361 ? 57.807 -5.568 26.087 1.00 12.44 379 VAL A CA 1
ATOM 2935 C C . VAL A 1 361 ? 58.487 -4.608 27.051 1.00 15.29 379 VAL A C 1
ATOM 2936 O O . VAL A 1 361 ? 58.774 -4.989 28.241 1.00 15.93 379 VAL A O 1
ATOM 2940 N N . LYS A 1 362 ? 58.803 -3.398 26.571 1.00 12.91 380 LYS A N 1
ATOM 2941 C CA . LYS A 1 362 ? 59.470 -2.400 27.382 1.00 13.50 380 LYS A CA 1
ATOM 2942 C C . LYS A 1 362 ? 59.259 -1.027 26.803 1.00 13.65 380 LYS A C 1
ATOM 2943 O O . LYS A 1 362 ? 59.061 -0.870 25.581 1.00 12.59 380 LYS A O 1
ATOM 2949 N N . ASN A 1 363 ? 59.338 -0.021 27.657 1.00 11.57 381 ASN A N 1
ATOM 2950 C CA . ASN A 1 363 ? 59.488 1.383 27.152 1.00 11.13 381 ASN A CA 1
ATOM 2951 C C . ASN A 1 363 ? 60.812 1.923 27.732 1.00 11.42 381 ASN A C 1
ATOM 2952 O O . ASN A 1 363 ? 61.177 1.621 28.930 1.00 12.18 381 ASN A O 1
ATOM 2957 N N . TRP A 1 364 ? 61.494 2.779 26.980 1.00 10.61 382 TRP A N 1
ATOM 2958 C CA . TRP A 1 364 ? 62.625 3.550 27.519 1.00 10.35 382 TRP A CA 1
ATOM 2959 C C . TRP A 1 364 ? 62.431 5.005 27.152 1.00 12.23 382 TRP A C 1
ATOM 2960 O O . TRP A 1 364 ? 62.218 5.326 25.956 1.00 11.53 382 TRP A O 1
ATOM 2971 N N . VAL A 1 365 ? 62.614 5.901 28.139 1.00 10.67 383 VAL A N 1
ATOM 2972 C CA . VAL A 1 365 ? 62.275 7.352 27.874 1.00 10.69 383 VAL A CA 1
ATOM 2973 C C . VAL A 1 365 ? 63.494 8.187 28.212 1.00 10.51 383 VAL A C 1
ATOM 2974 O O . VAL A 1 365 ? 64.103 7.977 29.276 1.00 11.88 383 VAL A O 1
ATOM 2978 N N . ALA A 1 366 ? 63.874 9.067 27.272 1.00 9.98 384 ALA A N 1
ATOM 2979 C CA . ALA A 1 366 ? 64.884 10.115 27.485 1.00 10.48 384 ALA A CA 1
ATOM 2980 C C . ALA A 1 366 ? 64.090 11.466 27.619 1.00 12.04 384 ALA A C 1
ATOM 2981 O O . ALA A 1 366 ? 63.335 11.799 26.741 1.00 11.56 384 ALA A O 1
ATOM 2983 N N . VAL A 1 367 ? 64.221 12.136 28.767 1.00 10.35 385 VAL A N 1
ATOM 2984 C CA . VAL A 1 367 ? 63.534 13.439 28.992 1.00 10.56 385 VAL A CA 1
ATOM 2985 C C . VAL A 1 367 ? 64.491 14.522 28.513 1.00 11.29 385 VAL A C 1
ATOM 2986 O O . VAL A 1 367 ? 65.571 14.732 29.063 1.00 11.96 385 VAL A O 1
ATOM 2990 N N . ASP A 1 368 ? 64.078 15.225 27.465 1.00 11.11 386 ASP A N 1
ATOM 2991 C CA . ASP A 1 368 ? 64.955 16.081 26.763 1.00 11.35 386 ASP A CA 1
ATOM 2992 C C . ASP A 1 368 ? 64.925 17.551 27.414 1.00 13.75 386 ASP A C 1
ATOM 2993 O O . ASP A 1 368 ? 64.064 18.381 27.064 1.00 14.25 386 ASP A O 1
ATOM 2998 N N . TYR A 1 369 ? 65.939 17.859 28.238 1.00 14.43 387 TYR A N 1
ATOM 2999 C CA . TYR A 1 369 ? 65.944 19.139 28.963 1.00 14.97 387 TYR A CA 1
ATOM 3000 C C . TYR A 1 369 ? 66.252 20.285 28.022 1.00 16.18 387 TYR A C 1
ATOM 3001 O O . TYR A 1 369 ? 66.073 21.461 28.393 1.00 17.74 387 TYR A O 1
ATOM 3010 N N . ARG A 1 370 ? 66.622 20.018 26.756 1.00 13.39 388 ARG A N 1
ATOM 3011 C CA . ARG A 1 370 ? 66.878 21.071 25.788 1.00 14.56 388 ARG A CA 1
ATOM 3012 C C . ARG A 1 370 ? 65.556 21.593 25.235 1.00 13.65 388 ARG A C 1
ATOM 3013 O O . ARG A 1 370 ? 65.524 22.630 24.626 1.00 13.57 388 ARG A O 1
ATOM 3021 N N . MET A 1 371 ? 64.469 20.841 25.430 1.00 14.58 389 MET A N 1
ATOM 3022 C CA . MET A 1 371 ? 63.159 21.207 24.838 1.00 15.54 389 MET A CA 1
ATOM 3023 C C . MET A 1 371 ? 62.135 21.219 25.944 1.00 13.31 389 MET A C 1
ATOM 3024 O O . MET A 1 371 ? 61.351 20.283 26.190 1.00 13.18 389 MET A O 1
ATOM 3029 N N . ALA A 1 372 ? 62.132 22.337 26.704 1.00 13.74 390 ALA A N 1
ATOM 3030 C CA . ALA A 1 372 ? 61.269 22.374 27.912 1.00 12.66 390 ALA A CA 1
ATOM 3031 C C . ALA A 1 372 ? 60.592 23.747 28.001 1.00 14.23 390 ALA A C 1
ATOM 3032 O O . ALA A 1 372 ? 60.942 24.639 27.246 1.00 15.38 390 ALA A O 1
ATOM 3034 N N . GLY A 1 373 ? 59.596 23.850 28.853 1.00 14.43 391 GLY A N 1
ATOM 3035 C CA . GLY A 1 373 ? 59.026 25.201 29.101 1.00 15.00 391 GLY A CA 1
ATOM 3036 C C . GLY A 1 373 ? 58.158 25.245 30.309 1.00 14.79 391 GLY A C 1
ATOM 3037 O O . GLY A 1 373 ? 57.652 24.214 30.772 1.00 13.73 391 GLY A O 1
ATOM 3038 N N . ILE A 1 374 ? 58.024 26.476 30.851 1.00 13.85 392 ILE A N 1
ATOM 3039 C CA . ILE A 1 374 ? 57.211 26.699 32.039 1.00 15.90 392 ILE A CA 1
ATOM 3040 C C . ILE A 1 374 ? 55.974 27.466 31.516 1.00 15.29 392 ILE A C 1
ATOM 3041 O O . ILE A 1 374 ? 56.090 28.405 30.799 1.00 18.10 392 ILE A O 1
ATOM 3046 N N . GLN A 1 375 ? 54.807 26.929 31.763 1.00 14.95 393 GLN A N 1
ATOM 3047 C CA . GLN A 1 375 ? 53.563 27.606 31.400 1.00 19.07 393 GLN A CA 1
ATOM 3048 C C . GLN A 1 375 ? 52.808 27.925 32.680 1.00 16.36 393 GLN A C 1
ATOM 3049 O O . GLN A 1 375 ? 53.119 27.437 33.717 1.00 15.62 393 GLN A O 1
ATOM 3055 N N . SER A 1 376 ? 51.813 28.772 32.584 1.00 14.04 394 SER A N 1
ATOM 3056 C CA . SER A 1 376 ? 51.193 29.236 33.854 1.00 12.95 394 SER A CA 1
ATOM 3057 C C . SER A 1 376 ? 49.796 29.771 33.555 1.00 12.79 394 SER A C 1
ATOM 3058 O O . SER A 1 376 ? 49.434 30.013 32.364 1.00 12.72 394 SER A O 1
ATOM 3061 N N . TYR A 1 377 ? 49.015 29.828 34.623 1.00 11.55 395 TYR A N 1
ATOM 3062 C CA . TYR A 1 377 ? 47.785 30.648 34.619 1.00 12.76 395 TYR A CA 1
ATOM 3063 C C . TYR A 1 377 ? 47.812 31.536 35.893 1.00 13.80 395 TYR A C 1
ATOM 3064 O O . TYR A 1 377 ? 47.978 31.013 36.982 1.00 13.90 395 TYR A O 1
ATOM 3073 N N . PRO A 1 378 ? 47.672 32.869 35.741 1.00 13.14 396 PRO A N 1
ATOM 3074 C CA . PRO A 1 378 ? 47.674 33.644 34.511 1.00 13.84 396 PRO A CA 1
ATOM 3075 C C . PRO A 1 378 ? 49.062 33.616 33.881 1.00 13.37 396 PRO A C 1
ATOM 3076 O O . PRO A 1 378 ? 49.981 32.834 34.298 1.00 14.36 396 PRO A O 1
ATOM 3080 N N . ASN A 1 379 ? 49.221 34.262 32.748 1.00 14.39 397 ASN A N 1
ATOM 3081 C CA . ASN A 1 379 ? 50.511 34.116 32.006 1.00 17.10 397 ASN A CA 1
ATOM 3082 C C . ASN A 1 379 ? 50.816 35.408 31.307 1.00 16.57 397 ASN A C 1
ATOM 3083 O O . ASN A 1 379 ? 49.987 36.383 31.340 1.00 15.81 397 ASN A O 1
ATOM 3088 N N . ALA A 1 380 ? 51.956 35.470 30.617 1.00 17.78 398 ALA A N 1
ATOM 3089 C CA . ALA A 1 380 ? 52.297 36.670 29.806 1.00 17.48 398 ALA A CA 1
ATOM 3090 C C . ALA A 1 380 ? 51.174 37.028 28.818 1.00 16.68 398 ALA A C 1
ATOM 3091 O O . ALA A 1 380 ? 50.557 36.128 28.278 1.00 16.27 398 ALA A O 1
ATOM 3093 N N . PRO A 1 381 ? 50.902 38.352 28.603 1.00 16.79 399 PRO A N 1
ATOM 3094 C CA . PRO A 1 381 ? 51.528 39.571 29.164 1.00 18.65 399 PRO A CA 1
ATOM 3095 C C . PRO A 1 381 ? 50.963 40.032 30.502 1.00 18.34 399 PRO A C 1
ATOM 3096 O O . PRO A 1 381 ? 51.444 41.046 31.033 1.00 22.02 399 PRO A O 1
ATOM 3100 N N . ILE A 1 382 ? 50.010 39.282 31.074 1.00 17.19 400 ILE A N 1
ATOM 3101 C CA . ILE A 1 382 ? 49.392 39.669 32.384 1.00 17.57 400 ILE A CA 1
ATOM 3102 C C . ILE A 1 382 ? 50.459 39.560 33.501 1.00 21.04 400 ILE A C 1
ATOM 3103 O O . ILE A 1 382 ? 50.613 40.477 34.349 1.00 22.86 400 ILE A O 1
ATOM 3108 N N . THR A 1 383 ? 51.173 38.429 33.576 1.00 18.25 401 THR A N 1
ATOM 3109 C CA . THR A 1 383 ? 52.281 38.286 34.556 1.00 18.58 401 THR A CA 1
ATOM 3110 C C . THR A 1 383 ? 53.639 38.395 33.882 1.00 22.83 401 THR A C 1
ATOM 3111 O O . THR A 1 383 ? 53.739 38.325 32.662 1.00 22.12 401 THR A O 1
ATOM 3115 N N . ASN A 1 384 ? 54.655 38.637 34.704 1.00 23.76 402 ASN A N 1
ATOM 3116 C CA . ASN A 1 384 ? 56.057 38.547 34.345 1.00 27.00 402 ASN A CA 1
ATOM 3117 C C . ASN A 1 384 ? 56.542 37.108 34.511 1.00 27.04 402 ASN A C 1
ATOM 3118 O O . ASN A 1 384 ? 56.076 36.368 35.436 1.00 22.74 402 ASN A O 1
ATOM 3123 N N . PRO A 1 385 ? 57.504 36.705 33.642 1.00 30.03 403 PRO A N 1
ATOM 3124 C CA . PRO A 1 385 ? 58.094 35.369 33.819 1.00 29.05 403 PRO A CA 1
ATOM 3125 C C . PRO A 1 385 ? 58.554 35.070 35.226 1.00 29.17 403 PRO A C 1
ATOM 3126 O O . PRO A 1 385 ? 59.096 35.948 35.931 1.00 31.51 403 PRO A O 1
ATOM 3130 N N . LEU A 1 386 ? 58.384 33.799 35.623 1.00 24.64 404 LEU A N 1
ATOM 3131 C CA . LEU A 1 386 ? 58.924 33.275 36.841 1.00 23.55 404 LEU A CA 1
ATOM 3132 C C . LEU A 1 386 ? 60.427 33.468 36.843 1.00 26.55 404 LEU A C 1
ATOM 3133 O O . LEU A 1 386 ? 61.068 33.291 35.821 1.00 27.64 404 LEU A O 1
ATOM 3138 N N . THR A 1 387 ? 61.001 33.908 37.956 1.00 26.56 405 THR A N 1
ATOM 3139 C CA . THR A 1 387 ? 62.450 34.132 37.906 1.00 31.14 405 THR A CA 1
ATOM 3140 C C . THR A 1 387 ? 63.171 32.976 38.551 1.00 29.31 405 THR A C 1
ATOM 3141 O O . THR A 1 387 ? 62.762 32.371 39.575 1.00 29.55 405 THR A O 1
ATOM 3145 N N . LEU A 1 388 ? 64.203 32.581 37.854 1.00 31.42 406 LEU A N 1
ATOM 3146 C CA . LEU A 1 388 ? 64.957 31.392 38.261 1.00 35.33 406 LEU A CA 1
ATOM 3147 C C . LEU A 1 388 ? 66.215 31.860 38.974 1.00 35.43 406 LEU A C 1
ATOM 3148 O O . LEU A 1 388 ? 67.042 32.538 38.358 1.00 31.61 406 LEU A O 1
ATOM 3153 N N . THR A 1 389 ? 66.355 31.436 40.225 1.00 34.12 407 THR A N 1
ATOM 3154 C CA . THR A 1 389 ? 67.616 31.614 40.951 1.00 44.24 407 THR A CA 1
ATOM 3155 C C . THR A 1 389 ? 67.398 32.456 42.153 1.00 40.20 407 THR A C 1
ATOM 3156 O O . THR A 1 389 ? 67.005 31.877 43.146 1.00 41.25 407 THR A O 1
#

Secondary structure (DSSP, 8-state):
--S-SS----B------GGGSEEEEEEESS-SS--EEE--SSPP-STT----TTB-EEESSSB--EEEEEPTTS-EEEEETTT--EEEE-SS--GGG-EEEEEE-----GGG-BEEEEEE-TTT--EEEEEEETTTTEEEEESS-SSS-EEEEEES----SSS--GGGGGG-EEEEEEEEPP-PPPPBP-PPPPPP--SSTT-----GGGPPPEEEEEEEEEGGG---TTS-HHHHHHH-SEEEEEEEEEEEEEEEEEE-TT-EEEEEEEEE--HHHHHHHHHHHSEEEBTTS-EEE-HHHHTTHHHHHHHHT-PBPS-SSBP-EEEEEEEEE--SSS-EEEEEEEEEEEEEEE-TTS-EEEEEEEEEEEEEEEEEES-TTTSPPPEE-

Foldseek 3Di:
DPDDPDDDWAFQDQDDDPLQFWFFQKAQPPFPQQKGWAQDCDWFPDPLFGDDNFFRKIANPHTWGWGFHAFPVRWTFTATQAAGWTWFFDCDAGPPRKTTTTTHQFQLDLRRTWHKAWAAQPPPRGIFIWTAGDVRQKTKFFDPDNHGMGTIIIHSDDDDSPPDDPRVSRGTIDTDDIDGWLWARGDIFFDADPDDFADDLPRFDDAPVGWDKTWDFKYWAQLSQFDQVVDHRNCCCRFFRTKMKTKIKTWHWQGKHWAFAFHKDKGKGKFFFAPVLQVVCCVGGQWAQALVRAIEHDSSCVRHQVSGCVRRVGHHDPDPHGIHMDIDIWMKTFNDNGTKIKIKTFMKTKIWIGGNVGDTRDIGIGGDPVGMDMHIVPGPPVGDDIDID

Radius of gyration: 27.99 Å; Cα contacts (8 Å, |Δi|>4): 979; chains: 1; bounding box: 50×80×69 Å

Nearest PDB structures (foldseek):
  3wa1-assembly1_A  TM=1.003E+00  e=1.606E-81  Lysinibacillus sphaericus
  5foz-assembly1_B  TM=9.627E-01  e=3.693E-69  Lysinibacillus sphaericus
  7y78-assembly1_D  TM=8.257E-01  e=4.880E-24  Bacillus thuringiensis
  7y79-assembly1_A  TM=8.742E-01  e=6.208E-16  Bacillus thuringiensis
  7y79-assembly1_B  TM=8.152E-01  e=1.959E-16  Bacillus thuringiensis